Protein AF-0000000066530666 (afdb_homodimer)

Sequence (482 aa):
MSEIRVEPVAYDIDGQPYEGQLVYDASHAGPRPGLLMAPNWMGVSAAALDIARQVAGRGHVVLVADLYGRDVRPQNGDEAGAAMMPLKNDRALLRKRMQAALAALRGQALAAVDTTRQAAFGFCFGGCCALELARDGAELKAFVSFHGTLDTPDPAHARNIKGAVLVLDGASDPLVPREQLPAFAREMTDAGVDWQLTSYGGAVHSFTDPNAKLPGKMHYDARTSRRAFQAMDDLLAEVFAMSEIRVEPVAYDIDGQPYEGQLVYDASHAGPRPGLLMAPNWMGVSAAALDIARQVAGRGHVVLVADLYGRDVRPQNGDEAGAAMMPLKNDRALLRKRMQAALAALRGQALAAVDTTRQAAFGFCFGGCCALELARDGAELKAFVSFHGTLDTPDPAHARNIKGAVLVLDGASDPLVPREQLPAFAREMTDAGVDWQLTSYGGAVHSFTDPNAKLPGKMHYDARTSRRAFQAMDDLLAEVFA

pLDDT: mean 97.49, std 2.27, range [76.62, 99.0]

Nearest PDB structures (foldseek):
  7jiz-assembly1_B  TM=9.358E-01  e=2.234E-26  Solimonas sp. K1W22B-7
  7jka-assembly1_A  TM=9.405E-01  e=6.309E-25  Halieaceae bacterium
  4zi5-assembly1_B  TM=9.339E-01  e=7.140E-25  metagenome
  8vb3-assembly1_B-2  TM=9.219E-01  e=3.152E-24  Solimonas fluminis
  1zi6-assembly1_A  TM=7.994E-01  e=3.944E-13  Pseudomonas putida

Solvent-accessible surface area (backbone atoms only — not comparable to full-atom values): 24079 Å² total; per-residue (Å²): 124,92,38,78,44,79,43,80,44,76,46,70,60,96,86,40,59,27,44,24,40,35,21,30,41,71,64,58,84,66,63,28,36,30,34,40,32,30,35,37,58,46,34,74,37,73,68,46,49,54,53,36,47,55,53,12,71,73,60,25,35,26,31,40,34,40,80,65,30,58,87,54,60,41,87,46,70,69,49,13,49,67,57,39,48,61,36,73,76,30,57,67,60,40,34,50,41,50,50,50,40,50,51,44,60,71,65,48,81,88,58,55,57,32,81,86,30,27,32,30,28,19,30,33,59,7,6,32,49,21,51,43,33,32,32,69,40,44,90,32,49,31,28,31,21,37,43,29,50,62,77,68,99,54,60,73,36,37,58,41,42,67,31,36,36,40,38,40,38,28,64,48,18,73,83,42,62,72,71,35,54,62,52,40,50,51,34,36,47,77,43,67,39,52,34,38,41,34,35,31,42,83,27,20,26,50,25,73,35,88,82,34,77,42,80,81,42,28,24,43,32,72,69,58,31,53,54,51,52,47,51,51,51,52,50,49,56,59,61,56,101,124,90,37,76,44,78,42,80,43,75,46,70,59,95,85,41,59,26,44,24,40,36,21,30,42,72,64,59,84,66,64,27,36,30,33,41,32,30,35,37,58,47,32,75,38,72,69,46,48,51,52,36,48,55,52,12,72,72,60,25,34,26,30,40,34,39,80,66,30,58,89,53,62,40,88,47,69,69,50,13,49,65,56,41,48,62,36,73,75,30,57,69,58,39,33,51,40,48,51,52,40,49,51,45,59,73,65,48,82,90,59,55,55,32,81,85,29,28,32,30,29,20,30,33,58,7,6,32,49,21,52,42,33,32,32,69,38,44,88,31,50,32,28,30,21,37,45,28,48,61,78,66,100,56,60,73,35,38,60,41,42,69,32,36,35,40,37,41,38,29,64,49,18,73,82,42,60,72,71,36,54,62,51,40,50,49,36,36,48,76,42,66,38,50,36,36,42,34,33,31,42,82,28,19,24,49,24,74,36,87,79,35,79,42,80,80,40,29,25,43,31,70,69,59,32,53,53,49,51,48,51,51,50,53,50,50,56,59,62,56,101

Foldseek 3Di:
DFDWDWDWQWDDDPRAIAIWIKIAGPVDDDAFAEEEEEEALQAPDPQSVVVVNVVRVVTYIYIRFGLQGHPQGDPDDVSSCVRLVVCVVPVVSLLSRSVRSVVSRCPDDSHHHDPQQYAYEYFASRLVSQVSVQLVQDPHAEGEYHQYAQDDPDLQSLLSGDHEYEYEHEPLAPVHPPVSVVVNVVSNVVSVHNYYYDYDYPDYGCLQGCPFDDPSHTHHDPVSNVVRVVVVVVSSVVSRD/DWDWDWDWQWDDDPRAIAIWIKIAGPVDDDAFAEEEEEEALQAPDPQSVVVVNVVRVVTYIYIHFGLQGHPQGDDDDVSSCVRLVVCVVPVVSLLSRSVRSVVSRCPDDSHHHDPQQYAYEYFASRLVSQVSVQLVQDPHAEGEYHQYAQDDPDLQSLLSGDHEYEYEHEPLAPVHPPVSVVVNVVSNVVSVHNYYYDYDYPDYGCLQGCPFDDPSHTHHDPVSNVVRVVVVVVSSVVSRD

Secondary structure (DSSP, 8-state):
---EEEEEEEEEETTEEEEEEEEEETT--S-EEEEEEE--TT-S-HHHHHHHHHHHHTT-EEEEP-SS-TT----SHHHHHHHHHHHHH-HHHHHHHHHHHHHHHHH-SSS-EEEEEEEEEEETHHHHHHHHHHHTT---SEEEEES-----S-GGGGGG--SEEEEEEETT-TTS-TTHHHHHHHHHHHTT--EEEEEETT--BTTT-TT-EETTTEE--HHHHHHHHHHHHHHHHHHT-/---EEEEEEEEEETTEEEEEEEEEETT--S-EEEEEEE--TT-S-HHHHHHHHHHHHTT-EEEEP-SS-TT----SHHHHHHHHHHHHH-HHHHHHHHHH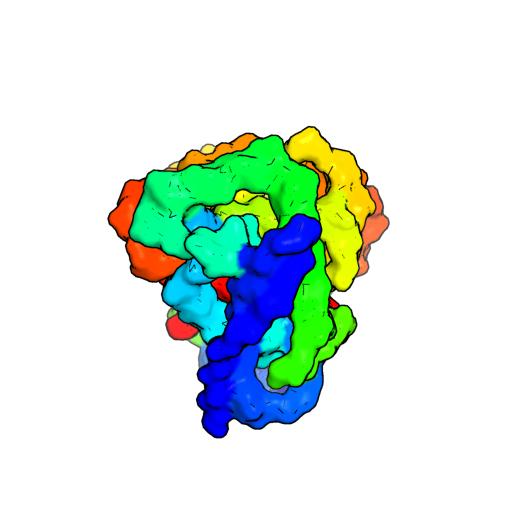HHHHHHH-SSS-EEEEEEEEEEETHHHHHHHHHHHTT---SEEEEES-----S-GGGGGG--SEEEEEEETT-TTS-TTHHHHHHHHHHHTT--EEEEEETT--BTTT-TT-EETTTEE--HHHHHHHHHHHHHHHHHHT-

InterPro domains:
  IPR002925 Dienelactone hydrolase [PF01738] (27-239)
  IPR029058 Alpha/Beta hydrolase fold [G3DSA:3.40.50.1820] (1-241)
  IPR029058 Alpha/Beta hydrolase fold [SSF53474] (6-238)
  IPR050261 FrsA esterase [PTHR22946] (4-238)

Organism: Pseudomonas aeruginosa (strain ATCC 15692 / DSM 22644 / CIP 104116 / JCM 14847 / LMG 12228 / 1C / PRS 101 / PAO1) (NCBI:txid208964)

Radius of gyration: 23.94 Å; Cα contacts (8 Å, |Δi|>4): 1147; chains: 2; bounding box: 44×75×57 Å

Structure (mmCIF, N/CA/C/O backbone):
data_AF-0000000066530666-model_v1
#
loop_
_entity.id
_entity.type
_entity.pdbx_description
1 polymer 'Dienelactone hydrolase domain-containing protein'
#
loop_
_atom_site.group_PDB
_atom_site.id
_atom_site.type_symbol
_atom_site.label_atom_id
_atom_site.label_alt_id
_atom_site.label_comp_id
_atom_site.label_asym_id
_atom_site.label_entity_id
_atom_site.label_seq_id
_atom_site.pdbx_PDB_ins_code
_atom_site.Cartn_x
_atom_site.Cartn_y
_atom_site.Cartn_z
_atom_site.occupancy
_atom_site.B_iso_or_equiv
_atom_site.auth_seq_id
_atom_site.auth_comp_id
_atom_site.auth_asym_id
_atom_site.auth_atom_id
_atom_site.pdbx_PDB_model_num
ATOM 1 N N . MET A 1 1 ? -5.176 1.385 31.688 1 76.62 1 MET A N 1
ATOM 2 C CA . MET A 1 1 ? -6.227 1.837 30.781 1 76.62 1 MET A CA 1
ATOM 3 C C . MET A 1 1 ? -5.801 3.098 30.031 1 76.62 1 MET A C 1
ATOM 5 O O . MET A 1 1 ? -5.102 3.947 30.594 1 76.62 1 MET A O 1
ATOM 9 N N . SER A 1 2 ? -6.035 3.213 28.672 1 88.25 2 SER A N 1
ATOM 10 C CA . SER A 1 2 ? -5.637 4.371 27.875 1 88.25 2 SER A CA 1
ATOM 11 C C . SER A 1 2 ? -6.422 5.613 28.281 1 88.25 2 SER A C 1
ATOM 13 O O . SER A 1 2 ? -7.621 5.539 28.547 1 88.25 2 SER A O 1
ATOM 15 N N . GLU A 1 3 ? -5.688 6.703 28.641 1 95.94 3 GLU A N 1
ATOM 16 C CA . GLU A 1 3 ? -6.273 8 28.953 1 95.94 3 GLU A CA 1
ATOM 17 C C . GLU A 1 3 ? -5.91 9.039 27.891 1 95.94 3 GLU A C 1
ATOM 19 O O . GLU A 1 3 ? -4.957 9.797 28.062 1 95.94 3 GLU A O 1
ATOM 24 N N . ILE A 1 4 ? -6.75 9.078 26.906 1 98.06 4 ILE A N 1
ATOM 25 C CA . ILE A 1 4 ? -6.469 10 25.797 1 98.06 4 ILE A CA 1
ATOM 26 C C . ILE A 1 4 ? -6.914 11.406 26.172 1 98.06 4 ILE A C 1
ATOM 28 O O . ILE A 1 4 ? -8.055 11.617 26.594 1 98.06 4 ILE A O 1
ATOM 32 N N . ARG A 1 5 ? -5.988 12.391 26.062 1 98.12 5 ARG A N 1
ATOM 33 C CA . ARG A 1 5 ? -6.258 13.797 26.344 1 98.12 5 ARG A CA 1
ATOM 34 C C . ARG A 1 5 ? -6.129 14.648 25.094 1 98.12 5 ARG A C 1
ATOM 36 O O . ARG A 1 5 ? -5.367 14.305 24.172 1 98.12 5 ARG A O 1
ATOM 43 N N . VAL A 1 6 ? -6.922 15.625 25.047 1 98.62 6 VAL A N 1
ATOM 44 C CA . VAL A 1 6 ? -6.824 16.672 24.047 1 98.62 6 VAL A CA 1
ATOM 45 C C . VAL A 1 6 ? -6.566 18.016 24.719 1 98.62 6 VAL A C 1
ATOM 47 O O . VAL A 1 6 ? -7.363 18.469 25.547 1 98.62 6 VAL A O 1
ATOM 50 N N . GLU A 1 7 ? -5.453 18.656 24.422 1 98.69 7 GLU A N 1
ATOM 51 C CA . GLU A 1 7 ? -5.078 19.906 25.062 1 98.69 7 GLU A CA 1
ATOM 52 C C . GLU A 1 7 ? -4.598 20.938 24.031 1 98.69 7 GLU A C 1
ATOM 54 O O . GLU A 1 7 ? -3.896 20.578 23.094 1 98.69 7 GLU A O 1
ATOM 59 N N . PRO A 1 8 ? -4.973 22.125 24.266 1 98.62 8 PRO A N 1
ATOM 60 C CA . PRO A 1 8 ? -4.535 23.156 23.312 1 98.62 8 PRO A CA 1
ATOM 61 C C . PRO A 1 8 ? -3.043 23.469 23.422 1 98.62 8 PRO A C 1
ATOM 63 O O . PRO A 1 8 ? -2.482 23.438 24.516 1 98.62 8 PRO A O 1
ATOM 66 N N . VAL A 1 9 ? -2.404 23.672 22.359 1 98.75 9 VAL A N 1
ATOM 67 C CA . VAL A 1 9 ? -1.037 24.172 22.25 1 98.75 9 VAL A CA 1
ATOM 68 C C . VAL A 1 9 ? -1.031 25.5 21.5 1 98.75 9 VAL A C 1
ATOM 70 O O . VAL A 1 9 ? -1.307 25.531 20.297 1 98.75 9 VAL A O 1
ATOM 73 N N . ALA A 1 10 ? -0.726 26.531 22.172 1 98.5 10 ALA A N 1
ATOM 74 C CA . ALA A 1 10 ? -0.686 27.859 21.562 1 98.5 10 ALA A CA 1
ATOM 75 C C . ALA A 1 10 ? 0.693 28.156 20.984 1 98.5 10 ALA A C 1
ATOM 77 O O . ALA A 1 10 ? 1.715 27.797 21.562 1 98.5 10 ALA A O 1
ATOM 78 N N . TYR A 1 11 ? 0.701 28.75 19.875 1 98.38 11 TYR A N 1
ATOM 79 C CA . TYR A 1 11 ? 1.921 29.281 19.266 1 98.38 11 TYR A CA 1
ATOM 80 C C . TYR A 1 11 ? 1.618 30.5 18.406 1 98.38 11 TYR A C 1
ATOM 82 O O . TYR A 1 11 ? 0.459 30.891 18.266 1 98.38 11 TYR A O 1
ATOM 90 N N . ASP A 1 12 ? 2.656 31.188 18 1 97.88 12 ASP A N 1
ATOM 91 C CA . ASP A 1 12 ? 2.533 32.469 17.297 1 97.88 12 ASP A CA 1
ATOM 92 C C . ASP A 1 12 ? 3.264 32.438 15.961 1 97.88 12 ASP A C 1
ATOM 94 O O . ASP A 1 12 ? 4.367 31.891 15.867 1 97.88 12 ASP A O 1
ATOM 98 N N . ILE A 1 13 ? 2.584 32.938 14.961 1 98.06 13 ILE A N 1
ATOM 99 C CA . ILE A 1 13 ? 3.223 33.156 13.672 1 98.06 13 ILE A CA 1
ATOM 100 C C . ILE A 1 13 ? 3.125 34.625 13.289 1 98.06 13 ILE A C 1
ATOM 102 O O . ILE A 1 13 ? 2.049 35.125 12.938 1 98.06 13 ILE A O 1
ATOM 106 N N . ASP A 1 14 ? 4.25 35.375 13.391 1 97.06 14 ASP A N 1
ATOM 107 C CA . ASP A 1 14 ? 4.34 36.781 13.023 1 97.06 14 ASP A CA 1
ATOM 108 C C . ASP A 1 14 ? 3.314 37.625 13.789 1 97.06 14 ASP A C 1
ATOM 110 O O . ASP A 1 14 ? 2.604 38.438 13.195 1 97.06 14 ASP A O 1
ATOM 114 N N . GLY A 1 15 ? 3.145 37.312 14.977 1 97.12 15 GLY A N 1
ATOM 115 C CA . GLY A 1 15 ? 2.281 38.094 15.836 1 97.12 15 GLY A CA 1
ATOM 116 C C . GLY A 1 15 ? 0.841 37.625 15.836 1 97.12 15 GLY A C 1
ATOM 117 O O . GLY A 1 15 ? 0.004 38.156 16.562 1 97.12 15 GLY A O 1
ATOM 118 N N . GLN A 1 16 ? 0.522 36.688 15.047 1 97.31 16 GLN A N 1
ATOM 119 C CA . GLN A 1 16 ? -0.827 36.156 14.984 1 97.31 16 GLN A CA 1
ATOM 120 C C . GLN A 1 16 ? -0.931 34.875 15.805 1 97.31 16 GLN A C 1
ATOM 122 O O . GLN A 1 16 ? -0.109 33.969 15.656 1 97.31 16 GLN A O 1
ATOM 127 N N . PRO A 1 17 ? -1.916 34.781 16.672 1 98.5 17 PRO A N 1
ATOM 128 C CA . PRO A 1 17 ? -2.051 33.625 17.531 1 98.5 17 PRO A CA 1
ATOM 129 C C . PRO A 1 17 ? -2.629 32.406 16.781 1 98.5 17 PRO A C 1
ATOM 131 O O . PRO A 1 17 ? -3.578 32.562 16.016 1 98.5 17 PRO A O 1
ATOM 134 N N . TYR A 1 18 ? -2.041 31.281 16.984 1 98.75 18 TYR A N 1
ATOM 135 C CA . TYR A 1 18 ? -2.512 29.969 16.531 1 98.75 18 TYR A CA 1
ATOM 136 C C . TYR A 1 18 ? -2.672 29 17.703 1 98.75 18 TYR A C 1
ATOM 138 O O . TYR A 1 18 ? -2.084 29.203 18.766 1 98.75 18 TYR A O 1
ATOM 146 N N . GLU A 1 19 ? -3.521 28.062 17.516 1 98.75 19 GLU A N 1
ATOM 147 C CA . GLU A 1 19 ? -3.752 27.078 18.562 1 98.75 19 GLU A CA 1
ATOM 148 C C . GLU A 1 19 ? -4.023 25.688 17.984 1 98.75 19 GLU A C 1
ATOM 150 O O . GLU A 1 19 ? -5.121 25.438 17.484 1 98.75 19 GLU A O 1
ATOM 155 N N . GLY A 1 20 ? -2.986 24.844 17.969 1 98.81 20 GLY A N 1
ATOM 156 C CA . GLY A 1 20 ? -3.205 23.438 17.656 1 98.81 20 GLY A CA 1
ATOM 157 C C . GLY A 1 20 ? -3.773 22.656 18.828 1 98.81 20 GLY A C 1
ATOM 158 O O . GLY A 1 20 ? -3.922 23.203 19.938 1 98.81 20 GLY A O 1
ATOM 159 N N . GLN A 1 21 ? -4.168 21.469 18.609 1 98.88 21 GLN A N 1
ATOM 160 C CA . GLN A 1 21 ? -4.641 20.578 19.656 1 98.88 21 GLN A CA 1
ATOM 161 C C . GLN A 1 21 ? -3.746 19.344 19.766 1 98.88 21 GLN A C 1
ATOM 163 O O . GLN A 1 21 ? -3.596 18.578 18.812 1 98.88 21 GLN A O 1
ATOM 168 N N . LEU A 1 22 ? -3.158 19.172 20.922 1 98.88 22 LEU A N 1
ATOM 169 C CA . LEU A 1 22 ? -2.314 18.016 21.203 1 98.88 22 LEU A CA 1
ATOM 170 C C . LEU A 1 22 ? -3.143 16.859 21.734 1 98.88 22 LEU A C 1
ATOM 172 O O . LEU A 1 22 ? -3.928 17.031 22.672 1 98.88 22 LEU A O 1
ATOM 176 N N . VAL A 1 23 ? -3.039 15.742 21.109 1 98.88 23 VAL A N 1
ATOM 177 C CA . VAL A 1 23 ? -3.74 14.523 21.531 1 98.88 23 VAL A CA 1
ATOM 178 C C . VAL A 1 23 ? -2.73 13.453 21.922 1 98.88 23 VAL A C 1
ATOM 180 O O . VAL A 1 23 ? -1.831 13.117 21.156 1 98.88 23 VAL A O 1
ATOM 183 N N . TYR A 1 24 ? -2.867 12.938 23.141 1 98.44 24 TYR A N 1
ATOM 184 C CA . TYR A 1 24 ? -1.877 11.992 23.656 1 98.44 24 TYR A CA 1
ATOM 185 C C . TYR A 1 24 ? -2.475 11.117 24.75 1 98.44 24 TYR A C 1
ATOM 187 O O . TYR A 1 24 ? -3.535 11.43 25.281 1 98.44 24 TYR A O 1
ATOM 195 N N . ASP A 1 25 ? -1.934 9.969 24.938 1 97.94 25 ASP A N 1
ATOM 196 C CA . ASP A 1 25 ? -2.312 9.062 26.031 1 97.94 25 ASP A CA 1
ATOM 197 C C . ASP A 1 25 ? -1.611 9.445 27.328 1 97.94 25 ASP A C 1
ATOM 199 O O . ASP A 1 25 ? -0.436 9.133 27.516 1 97.94 25 ASP A O 1
ATOM 203 N N . ALA A 1 26 ? -2.27 10.023 28.266 1 96.12 26 ALA A N 1
ATOM 204 C CA . ALA A 1 26 ? -1.714 10.562 29.5 1 96.12 26 ALA A CA 1
ATOM 205 C C . ALA A 1 26 ? -1.287 9.438 30.438 1 96.12 26 ALA A C 1
ATOM 207 O O . ALA A 1 26 ? -0.582 9.68 31.422 1 96.12 26 ALA A O 1
ATOM 208 N N . SER A 1 27 ? -1.718 8.234 30.125 1 95.62 27 SER A N 1
ATOM 209 C CA . SER A 1 27 ? -1.369 7.102 30.984 1 95.62 27 SER A CA 1
ATOM 210 C C . SER A 1 27 ? 0.036 6.594 30.672 1 95.62 27 SER A C 1
ATOM 212 O O . SER A 1 27 ? 0.599 5.812 31.438 1 95.62 27 SER A O 1
ATOM 214 N N . HIS A 1 28 ? 0.599 6.953 29.594 1 90.94 28 HIS A N 1
ATOM 215 C CA . HIS A 1 28 ? 1.937 6.52 29.203 1 90.94 28 HIS A CA 1
ATOM 216 C C . HIS A 1 28 ? 2.992 7.527 29.656 1 90.94 28 HIS A C 1
ATOM 218 O O . HIS A 1 28 ? 2.859 8.727 29.391 1 90.94 28 HIS A O 1
ATOM 224 N N . ALA A 1 29 ? 3.979 6.844 30.312 1 86.5 29 ALA A N 1
ATOM 225 C CA . ALA A 1 29 ? 5.098 7.672 30.75 1 86.5 29 ALA A CA 1
ATOM 226 C C . ALA A 1 29 ? 6.234 7.641 29.734 1 86.5 29 ALA A C 1
ATOM 228 O O . ALA A 1 29 ? 6.438 6.637 29.047 1 86.5 29 ALA A O 1
ATOM 229 N N . GLY A 1 30 ? 6.84 8.805 29.484 1 92.5 30 GLY A N 1
ATOM 230 C CA . GLY A 1 30 ? 8.023 8.852 28.625 1 92.5 30 GLY A CA 1
ATOM 231 C C . GLY A 1 30 ? 7.73 9.359 27.234 1 92.5 30 GLY A C 1
ATOM 232 O O . GLY A 1 30 ? 6.574 9.586 26.875 1 92.5 30 GLY A O 1
ATOM 233 N N . PRO A 1 31 ? 8.797 9.492 26.453 1 97.06 31 PRO A N 1
ATOM 234 C CA . PRO A 1 31 ? 8.648 10.047 25.109 1 97.06 31 PRO A CA 1
ATOM 235 C C . PRO A 1 31 ? 8.016 9.062 24.125 1 97.06 31 PRO A C 1
ATOM 237 O O . PRO A 1 31 ? 8.297 7.863 24.188 1 97.06 31 PRO A O 1
ATOM 240 N N . ARG A 1 32 ? 7.133 9.516 23.266 1 97.81 32 ARG A N 1
ATOM 241 C CA . ARG A 1 32 ? 6.492 8.766 22.188 1 97.81 32 ARG A CA 1
ATOM 242 C C . ARG A 1 32 ? 6.73 9.43 20.844 1 97.81 32 ARG A C 1
ATOM 244 O O . ARG A 1 32 ? 7.078 10.609 20.781 1 97.81 32 ARG A O 1
ATOM 251 N N . PRO A 1 33 ? 6.59 8.656 19.75 1 98.69 33 PRO A N 1
ATOM 252 C CA . PRO A 1 33 ? 6.684 9.289 18.438 1 98.69 33 PRO A CA 1
ATOM 253 C C . PRO A 1 33 ? 5.707 10.453 18.266 1 98.69 33 PRO A C 1
ATOM 255 O O . PRO A 1 33 ? 4.566 10.375 18.734 1 98.69 33 PRO A O 1
ATOM 258 N N . GLY A 1 34 ? 6.168 11.531 17.656 1 98.81 34 GLY A N 1
ATOM 259 C CA . GLY A 1 34 ? 5.355 12.711 17.422 1 98.81 34 GLY A CA 1
ATOM 260 C C . GLY A 1 34 ? 4.875 12.836 15.992 1 98.81 34 GLY A C 1
ATOM 261 O O . GLY A 1 34 ? 5.672 12.781 15.055 1 98.81 34 GLY A O 1
ATOM 262 N N . LEU A 1 35 ? 3.613 12.992 15.859 1 98.94 35 LEU A N 1
ATOM 263 C CA . LEU A 1 35 ? 3.027 13.156 14.531 1 98.94 35 LEU A CA 1
ATOM 264 C C . LEU A 1 35 ? 2.348 14.516 14.398 1 98.94 35 LEU A C 1
ATOM 266 O O . LEU A 1 35 ? 1.593 14.922 15.289 1 98.94 35 LEU A O 1
ATOM 270 N N . LEU A 1 36 ? 2.693 15.211 13.344 1 98.94 36 LEU A N 1
ATOM 271 C CA . LEU A 1 36 ? 1.947 16.406 12.961 1 98.94 36 LEU A CA 1
ATOM 272 C C . LEU A 1 36 ? 0.834 16.062 11.977 1 98.94 36 LEU A C 1
ATOM 274 O O . LEU A 1 36 ? 1.099 15.531 10.898 1 98.94 36 LEU A O 1
ATOM 278 N N . MET A 1 37 ? -0.356 16.344 12.367 1 98.94 37 MET A N 1
ATOM 279 C CA . MET A 1 37 ? -1.51 16.062 11.523 1 98.94 37 MET A CA 1
ATOM 280 C C . MET A 1 37 ? -2.061 17.344 10.914 1 98.94 37 MET A C 1
ATOM 282 O O . MET A 1 37 ? -2.42 18.281 11.641 1 98.94 37 MET A O 1
ATOM 286 N N . ALA A 1 38 ? -2.057 17.406 9.602 1 98.88 38 ALA A N 1
ATOM 287 C CA . ALA A 1 38 ? -2.762 18.469 8.906 1 98.88 38 ALA A CA 1
ATOM 288 C C . ALA A 1 38 ? -4.203 18.078 8.602 1 98.88 38 ALA A C 1
ATOM 290 O O . ALA A 1 38 ? -4.449 17.156 7.816 1 98.88 38 ALA A O 1
ATOM 291 N N . PRO A 1 39 ? -5.148 18.75 9.188 1 98.31 39 PRO A N 1
ATOM 292 C CA . PRO A 1 39 ? -6.551 18.391 8.984 1 98.31 39 PRO A CA 1
ATOM 293 C C . PRO A 1 39 ? -7.055 18.719 7.586 1 98.31 39 PRO A C 1
ATOM 295 O O . PRO A 1 39 ? -6.336 19.359 6.809 1 98.31 39 PRO A O 1
ATOM 298 N N . ASN A 1 40 ? -8.227 18.219 7.242 1 97 40 ASN A N 1
ATOM 299 C CA . ASN A 1 40 ? -8.875 18.656 6.004 1 97 40 ASN A CA 1
ATOM 300 C C . ASN A 1 40 ? -9.234 20.125 6.051 1 97 40 ASN A C 1
ATOM 302 O O . ASN A 1 40 ? -8.875 20.844 6.992 1 97 40 ASN A O 1
ATOM 306 N N . TRP A 1 41 ? -10.016 20.641 5.062 1 96.69 41 TRP A N 1
ATOM 307 C CA . TRP A 1 41 ? -10.242 22.062 4.859 1 96.69 41 TRP A CA 1
ATOM 308 C C . TRP A 1 41 ? -11.094 22.656 5.98 1 96.69 41 TRP A C 1
ATOM 310 O O . TRP A 1 41 ? -11.188 23.875 6.129 1 96.69 41 TRP A O 1
ATOM 320 N N . MET A 1 42 ? -11.617 21.781 6.832 1 96.62 42 MET A N 1
ATOM 321 C CA . MET A 1 42 ? -12.414 22.281 7.949 1 96.62 42 MET A CA 1
ATOM 322 C C . MET A 1 42 ? -11.516 22.75 9.094 1 96.62 42 MET A C 1
ATOM 324 O O . MET A 1 42 ? -11.977 23.422 10.016 1 96.62 42 MET A O 1
ATOM 328 N N . GLY A 1 43 ? -10.242 22.438 9.078 1 97.75 43 GLY A N 1
ATOM 329 C CA . GLY A 1 43 ? -9.328 22.828 10.148 1 97.75 43 GLY A CA 1
ATOM 330 C C . GLY A 1 43 ? -9.477 21.969 11.391 1 97.75 43 GLY A C 1
ATOM 331 O O . GLY A 1 43 ? -9.789 20.781 11.305 1 97.75 43 GLY A O 1
ATOM 332 N N . VAL A 1 44 ? -9.086 22.562 12.523 1 98 44 VAL A N 1
ATOM 333 C CA . VAL A 1 44 ? -9.211 21.859 13.797 1 98 44 VAL A CA 1
ATOM 334 C C . VAL A 1 44 ? -10.68 21.656 14.133 1 98 44 VAL A C 1
ATOM 336 O O . VAL A 1 44 ? -11.352 22.594 14.594 1 98 44 VAL A O 1
ATOM 339 N N . SER A 1 45 ? -11.188 20.5 13.844 1 96.75 45 SER A N 1
ATOM 340 C CA . SER A 1 45 ? -12.586 20.156 14.039 1 96.75 45 SER A CA 1
ATOM 341 C C . SER A 1 45 ? -12.727 18.922 14.945 1 96.75 45 SER A C 1
ATOM 343 O O . SER A 1 45 ? -11.734 18.281 15.266 1 96.75 45 SER A O 1
ATOM 345 N N . ALA A 1 46 ? -13.969 18.656 15.359 1 96.12 46 ALA A N 1
ATOM 346 C CA . ALA A 1 46 ? -14.242 17.453 16.141 1 96.12 46 ALA A CA 1
ATOM 347 C C . ALA A 1 46 ? -13.844 16.188 15.383 1 96.12 46 ALA A C 1
ATOM 349 O O . ALA A 1 46 ? -13.305 15.25 15.969 1 96.12 46 ALA A O 1
ATOM 350 N N . ALA A 1 47 ? -14.125 16.188 14.094 1 95.31 47 ALA A N 1
ATOM 351 C CA . ALA A 1 47 ? -13.789 15.039 13.258 1 95.31 47 ALA A CA 1
ATOM 352 C C . ALA A 1 47 ? -12.281 14.836 13.18 1 95.31 47 ALA A C 1
ATOM 354 O O . ALA A 1 47 ? -11.797 13.703 13.258 1 95.31 47 ALA A O 1
ATOM 355 N N . ALA A 1 48 ? -11.586 15.898 13.008 1 97.44 48 ALA A N 1
ATOM 356 C CA . ALA A 1 48 ? -10.125 15.82 13 1 97.44 48 ALA A CA 1
ATOM 357 C C . ALA A 1 48 ? -9.594 15.266 14.32 1 97.44 48 ALA A C 1
ATOM 359 O O . ALA A 1 48 ? -8.695 14.43 14.336 1 97.44 48 ALA A O 1
ATOM 360 N N . LEU A 1 49 ? -10.172 15.719 15.43 1 98.38 49 LEU A N 1
ATOM 361 C CA . LEU A 1 49 ? -9.727 15.281 16.75 1 98.38 49 LEU A CA 1
ATOM 362 C C . LEU A 1 49 ? -10.047 13.805 16.969 1 98.38 49 LEU A C 1
ATOM 364 O O . LEU A 1 49 ? -9.297 13.094 17.641 1 98.38 49 LEU A O 1
ATOM 368 N N . ASP A 1 50 ? -11.125 13.359 16.406 1 97.62 50 ASP A N 1
ATOM 369 C CA . ASP A 1 50 ? -11.469 11.938 16.5 1 97.62 50 ASP A CA 1
ATOM 370 C C . ASP A 1 50 ? -10.406 11.07 15.828 1 97.62 50 ASP A C 1
ATOM 372 O O . ASP A 1 50 ? -10.008 10.039 16.375 1 97.62 50 ASP A O 1
ATOM 376 N N . ILE A 1 51 ? -9.969 11.477 14.695 1 97.69 51 ILE A N 1
ATOM 377 C CA . ILE A 1 51 ? -8.906 10.742 14.008 1 97.69 51 ILE A CA 1
ATOM 378 C C . ILE A 1 51 ? -7.625 10.797 14.836 1 97.69 51 ILE A C 1
ATOM 380 O O . ILE A 1 51 ? -6.949 9.781 15.023 1 97.69 51 ILE A O 1
ATOM 384 N N . ALA A 1 52 ? -7.316 11.984 15.32 1 98.56 52 ALA A N 1
ATOM 385 C CA . ALA A 1 52 ? -6.113 12.156 16.125 1 98.56 52 ALA A CA 1
ATOM 386 C C . ALA A 1 52 ? -6.145 11.25 17.359 1 98.56 52 ALA A C 1
ATOM 388 O O . ALA A 1 52 ? -5.113 10.695 17.75 1 98.56 52 ALA A O 1
ATOM 389 N N . ARG A 1 53 ? -7.332 11.102 18 1 98.25 53 ARG A N 1
ATOM 390 C CA . ARG A 1 53 ? -7.48 10.227 19.156 1 98.25 53 ARG A CA 1
ATOM 391 C C . ARG A 1 53 ? -7.16 8.773 18.797 1 98.25 53 ARG A C 1
ATOM 393 O O . ARG A 1 53 ? -6.492 8.07 19.562 1 98.25 53 ARG A O 1
ATOM 400 N N . GLN A 1 54 ? -7.609 8.375 17.641 1 97.19 54 GLN A N 1
ATOM 401 C CA . GLN A 1 54 ? -7.332 7.016 17.188 1 97.19 54 GLN A CA 1
ATOM 402 C C . GLN A 1 54 ? -5.836 6.801 16.984 1 97.19 54 GLN A C 1
ATOM 404 O O . GLN A 1 54 ? -5.285 5.781 17.406 1 97.19 54 GLN A O 1
ATOM 409 N N . VAL A 1 55 ? -5.23 7.719 16.344 1 98.19 55 VAL A N 1
ATOM 410 C CA . VAL A 1 55 ? -3.805 7.613 16.047 1 98.19 55 VAL A CA 1
ATOM 411 C C . VAL A 1 55 ? -2.998 7.699 17.344 1 98.19 55 VAL A C 1
ATOM 413 O O . VAL A 1 55 ? -2.045 6.941 17.531 1 98.19 55 VAL A O 1
ATOM 416 N N . ALA A 1 56 ? -3.389 8.586 18.219 1 98.12 56 ALA A N 1
ATOM 417 C CA . ALA A 1 56 ? -2.736 8.695 19.531 1 98.12 56 ALA A CA 1
ATOM 418 C C . ALA A 1 56 ? -2.875 7.395 20.312 1 98.12 56 ALA A C 1
ATOM 420 O O . ALA A 1 56 ? -1.951 6.988 21.031 1 98.12 56 ALA A O 1
ATOM 421 N N . GLY A 1 57 ? -4.012 6.742 20.188 1 97.06 57 GLY A N 1
ATOM 422 C CA . GLY A 1 57 ? -4.266 5.48 20.859 1 97.06 57 GLY A CA 1
ATOM 423 C C . GLY A 1 57 ? -3.34 4.367 20.406 1 97.06 57 GLY A C 1
ATOM 424 O O . GLY A 1 57 ? -3.188 3.357 21.109 1 97.06 57 GLY A O 1
ATOM 425 N N . ARG A 1 58 ? -2.723 4.57 19.344 1 96.5 58 ARG A N 1
ATOM 426 C CA . ARG A 1 58 ? -1.791 3.58 18.812 1 96.5 58 ARG A CA 1
ATOM 427 C C . ARG A 1 58 ? -0.356 3.91 19.203 1 96.5 58 ARG A C 1
ATOM 429 O O . ARG A 1 58 ? 0.593 3.4 18.609 1 96.5 58 ARG A O 1
ATOM 436 N N . GLY A 1 59 ? -0.184 4.879 20.109 1 96.94 59 GLY A N 1
ATOM 437 C CA . GLY A 1 59 ? 1.122 5.07 20.719 1 96.94 59 GLY A CA 1
ATOM 438 C C . GLY A 1 59 ? 1.843 6.305 20.203 1 96.94 59 GLY A C 1
ATOM 439 O O . GLY A 1 59 ? 3.074 6.359 20.219 1 96.94 59 GLY A O 1
ATOM 440 N N . HIS A 1 60 ? 1.055 7.285 19.781 1 98.44 60 HIS A N 1
ATOM 441 C CA . HIS A 1 60 ? 1.674 8.5 19.25 1 98.44 60 HIS A CA 1
ATOM 442 C C . HIS A 1 60 ? 1.188 9.734 20 1 98.44 60 HIS A C 1
ATOM 444 O O . HIS A 1 60 ? 0.134 9.695 20.641 1 98.44 60 HIS A O 1
ATOM 450 N N . VAL A 1 61 ? 2.02 10.734 20.016 1 98.69 61 VAL A N 1
ATOM 451 C CA . VAL A 1 61 ? 1.592 12.094 20.328 1 98.69 61 VAL A CA 1
ATOM 452 C C . VAL A 1 61 ? 1.269 12.852 19.047 1 98.69 61 VAL A C 1
ATOM 454 O O . VAL A 1 61 ? 2.111 12.961 18.156 1 98.69 61 VAL A O 1
ATOM 457 N N . VAL A 1 62 ? 0.065 13.32 18.953 1 98.94 62 VAL A N 1
ATOM 458 C CA . VAL A 1 62 ? -0.382 13.93 17.719 1 98.94 62 VAL A CA 1
ATOM 459 C C . VAL A 1 62 ? -0.728 15.398 17.953 1 98.94 62 VAL A C 1
ATOM 461 O O . VAL A 1 62 ? -1.478 15.719 18.875 1 98.94 62 VAL A O 1
ATOM 464 N N . LEU A 1 63 ? -0.15 16.297 17.203 1 98.94 63 LEU A N 1
ATOM 465 C CA . LEU A 1 63 ? -0.634 17.672 17.156 1 98.94 63 LEU A CA 1
ATOM 466 C C . LEU A 1 63 ? -1.447 17.922 15.898 1 98.94 63 LEU A C 1
ATOM 468 O O . LEU A 1 63 ? -0.931 17.781 14.781 1 98.94 63 LEU A O 1
ATOM 472 N N . VAL A 1 64 ? -2.682 18.219 16.078 1 98.94 64 VAL A N 1
ATOM 473 C CA . VAL A 1 64 ? -3.479 18.719 14.969 1 98.94 64 VAL A CA 1
ATOM 474 C C . VAL A 1 64 ? -3.115 20.172 14.688 1 98.94 64 VAL A C 1
ATOM 476 O O . VAL A 1 64 ? -3.32 21.047 15.531 1 98.94 64 VAL A O 1
ATOM 479 N N . ALA A 1 65 ? -2.654 20.453 13.539 1 98.94 65 ALA A N 1
ATOM 480 C CA . ALA A 1 65 ? -2.135 21.766 13.195 1 98.94 65 ALA A CA 1
ATOM 481 C C . ALA A 1 65 ? -3.268 22.781 13.016 1 98.94 65 ALA A C 1
ATOM 483 O O . ALA A 1 65 ? -4.305 22.453 12.43 1 98.94 65 ALA A O 1
ATOM 484 N N . ASP A 1 66 ? -3.086 23.938 13.508 1 98.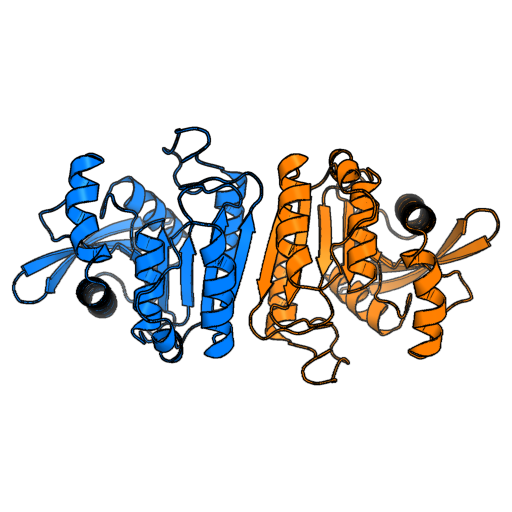81 66 ASP A N 1
ATOM 485 C CA . ASP A 1 66 ? -3.938 25.062 13.172 1 98.81 66 ASP A CA 1
ATOM 486 C C . ASP A 1 66 ? -3.402 25.812 11.953 1 98.81 66 ASP A C 1
ATOM 488 O O . ASP A 1 66 ? -2.402 26.531 12.047 1 98.81 66 ASP A O 1
ATOM 492 N N . LEU A 1 67 ? -4.098 25.641 10.852 1 98.44 67 LEU A N 1
ATOM 493 C CA . LEU A 1 67 ? -3.604 26.234 9.609 1 98.44 67 LEU A CA 1
ATOM 494 C C . LEU A 1 67 ? -4.234 27.594 9.359 1 98.44 67 LEU A C 1
ATOM 496 O O . LEU A 1 67 ? -3.795 28.328 8.477 1 98.44 67 LEU A O 1
ATOM 500 N N . TYR A 1 68 ? -5.195 27.969 10.148 1 98.44 68 TYR A N 1
ATOM 501 C CA . TYR A 1 68 ? -6.016 29.109 9.773 1 98.44 68 TYR A CA 1
ATOM 502 C C . TYR A 1 68 ? -5.891 30.234 10.789 1 98.44 68 TYR A C 1
ATOM 504 O O . TYR A 1 68 ? -6.207 31.391 10.492 1 98.44 68 TYR A O 1
ATOM 512 N N . GLY A 1 69 ? -5.5 29.922 12.023 1 98.25 69 GLY A N 1
ATOM 513 C CA . GLY A 1 69 ? -5.512 30.859 13.141 1 98.25 69 GLY A CA 1
ATOM 514 C C . GLY A 1 69 ? -6.465 30.453 14.25 1 98.25 69 GLY A C 1
ATOM 515 O O . GLY A 1 69 ? -7.508 29.844 13.992 1 98.25 69 GLY A O 1
ATOM 516 N N . ARG A 1 70 ? -6.125 30.891 15.422 1 97.69 70 ARG A N 1
ATOM 517 C CA . ARG A 1 70 ? -6.785 30.438 16.641 1 97.69 70 ARG A CA 1
ATOM 518 C C . ARG A 1 70 ? -8.297 30.656 16.562 1 97.69 70 ARG A C 1
ATOM 520 O O . ARG A 1 70 ? -9.07 29.828 17.047 1 97.69 70 ARG A O 1
ATOM 527 N N . ASP A 1 71 ? -8.719 31.734 15.898 1 96.31 71 ASP A N 1
ATOM 528 C CA . ASP A 1 71 ? -10.117 32.125 15.961 1 96.31 71 ASP A CA 1
ATOM 529 C C . ASP A 1 71 ? -10.859 31.75 14.68 1 96.31 71 ASP A C 1
ATOM 531 O O . ASP A 1 71 ? -11.992 32.188 14.461 1 96.31 71 ASP A O 1
ATOM 535 N N . VAL A 1 72 ? -10.234 31 13.805 1 97.75 72 VAL A N 1
ATOM 536 C CA . VAL A 1 72 ? -10.852 30.562 12.555 1 97.75 72 VAL A CA 1
ATOM 537 C C . VAL A 1 72 ? -11.125 29.062 12.617 1 97.75 72 VAL A C 1
ATOM 539 O O . VAL A 1 72 ? -10.211 28.25 12.461 1 97.75 72 VAL A O 1
ATOM 542 N N . ARG A 1 73 ? -12.398 28.719 12.859 1 98 73 ARG A N 1
ATOM 543 C CA . ARG A 1 73 ? -12.898 27.344 12.898 1 98 73 ARG A CA 1
ATOM 544 C C . ARG A 1 73 ? -14.109 27.172 11.984 1 98 73 ARG A C 1
ATOM 546 O O . ARG A 1 73 ? -15.25 27.219 12.445 1 98 73 ARG A O 1
ATOM 553 N N . PRO A 1 74 ? -13.82 26.891 10.727 1 98 74 PRO A N 1
ATOM 554 C CA . PRO A 1 74 ? -14.914 26.828 9.758 1 98 74 PRO A CA 1
ATOM 555 C C . PRO A 1 74 ? -16.031 25.875 10.195 1 98 74 PRO A C 1
ATOM 557 O O . PRO A 1 74 ? -15.758 24.797 10.734 1 98 74 PRO A O 1
ATOM 560 N N . GLN A 1 75 ? -17.297 26.328 9.914 1 95.94 75 GLN A N 1
ATOM 561 C CA . GLN A 1 75 ? -18.453 25.547 10.289 1 95.94 75 GLN A CA 1
ATOM 562 C C . GLN A 1 75 ? -19.188 25.016 9.062 1 95.94 75 GLN A C 1
ATOM 564 O O . GLN A 1 75 ? -20.156 24.25 9.18 1 95.94 75 GLN A O 1
ATOM 569 N N . ASN A 1 76 ? -18.812 25.516 7.93 1 95.06 76 ASN A N 1
ATOM 570 C CA . ASN A 1 76 ? -19.406 25.094 6.672 1 95.06 76 ASN A CA 1
ATOM 571 C C . ASN A 1 76 ? -18.422 25.219 5.512 1 95.06 76 ASN A C 1
ATOM 573 O O . ASN A 1 76 ? -17.312 25.688 5.691 1 95.06 76 ASN A O 1
ATOM 577 N N . GLY A 1 77 ? -18.875 24.812 4.359 1 94.38 77 GLY A N 1
ATOM 578 C CA . GLY A 1 77 ? -18.016 24.766 3.188 1 94.38 77 GLY A CA 1
ATOM 579 C C . GLY A 1 77 ? -17.547 26.141 2.75 1 94.38 77 GLY A C 1
ATOM 580 O O . GLY A 1 77 ? -16.391 26.312 2.342 1 94.38 77 GLY A O 1
ATOM 581 N N . ASP A 1 78 ? -18.375 27.109 2.803 1 97.12 78 ASP A N 1
ATOM 582 C CA . ASP A 1 78 ? -18.016 28.469 2.4 1 97.12 78 ASP A CA 1
ATOM 583 C C . ASP A 1 78 ? -16.891 29.016 3.281 1 97.12 78 ASP A C 1
ATOM 585 O O . ASP A 1 78 ? -15.914 29.578 2.777 1 97.12 78 ASP A O 1
ATOM 589 N N . GLU A 1 79 ? -17.062 28.844 4.598 1 97.81 79 GLU A N 1
ATOM 590 C CA . GLU A 1 79 ? -16.031 29.297 5.543 1 97.81 79 GLU A CA 1
ATOM 591 C C . GLU A 1 79 ? -14.727 28.531 5.332 1 97.81 79 GLU A C 1
ATOM 593 O O . GLU A 1 79 ? -13.648 29.141 5.379 1 97.81 79 GLU A O 1
ATOM 598 N N . ALA A 1 80 ? -14.82 27.25 5.121 1 97.69 80 ALA A N 1
ATOM 599 C CA . ALA A 1 80 ? -13.641 26.422 4.887 1 97.69 80 ALA A CA 1
ATOM 600 C C . ALA A 1 80 ? -12.898 26.859 3.627 1 97.69 80 ALA A C 1
ATOM 602 O O . ALA A 1 80 ? -11.672 26.984 3.629 1 97.69 80 ALA A O 1
ATOM 603 N N . GLY A 1 81 ? -13.68 27.047 2.551 1 97.38 81 GLY A N 1
ATOM 604 C CA . GLY A 1 81 ? -13.086 27.531 1.316 1 97.38 81 GLY A CA 1
ATOM 605 C C . GLY A 1 81 ? -12.359 28.859 1.481 1 97.38 81 GLY A C 1
ATOM 606 O O . GLY A 1 81 ? -11.258 29.047 0.962 1 97.38 81 GLY A O 1
ATOM 607 N N . ALA A 1 82 ? -12.969 29.781 2.193 1 97.94 82 ALA A N 1
ATOM 608 C CA . ALA A 1 82 ? -12.391 31.109 2.436 1 97.94 82 ALA A CA 1
ATOM 609 C C . ALA A 1 82 ? -11.094 31 3.238 1 97.94 82 ALA A C 1
ATOM 611 O O . ALA A 1 82 ? -10.164 31.781 3.033 1 97.94 82 ALA A O 1
ATOM 612 N N . ALA A 1 83 ? -11.062 30.062 4.137 1 98.12 83 ALA A N 1
ATOM 613 C CA . ALA A 1 83 ? -9.891 29.875 4.984 1 98.12 83 ALA A CA 1
ATOM 614 C C . ALA A 1 83 ? -8.766 29.172 4.227 1 98.12 83 ALA A C 1
ATOM 616 O O . ALA A 1 83 ? -7.59 29.516 4.387 1 98.12 83 ALA A O 1
ATOM 617 N N . MET A 1 84 ? -9.102 28.219 3.381 1 97.94 84 MET A N 1
ATOM 618 C CA . MET A 1 84 ? -8.156 27.328 2.729 1 97.94 84 MET A CA 1
ATOM 619 C C . MET A 1 84 ? -7.512 28 1.521 1 97.94 84 MET A C 1
ATOM 621 O O . MET A 1 84 ? -6.316 27.828 1.274 1 97.94 84 MET A O 1
ATOM 625 N N . MET A 1 85 ? -8.305 28.812 0.752 1 97.19 85 MET A N 1
ATOM 626 C CA . MET A 1 85 ? -7.898 29.281 -0.572 1 97.19 85 MET A CA 1
ATOM 627 C C . MET A 1 85 ? -6.645 30.141 -0.485 1 97.19 85 MET A C 1
ATOM 629 O O . MET A 1 85 ? -5.742 30.016 -1.313 1 97.19 85 MET A O 1
ATOM 633 N N . PRO A 1 86 ? -6.547 31.031 0.524 1 96.94 86 PRO A N 1
ATOM 634 C CA . PRO A 1 86 ? -5.312 31.812 0.637 1 96.94 86 PRO A CA 1
ATOM 635 C C . PRO A 1 86 ? -4.074 30.922 0.781 1 96.94 86 PRO A C 1
ATOM 637 O O . PRO A 1 86 ? -3.01 31.266 0.254 1 96.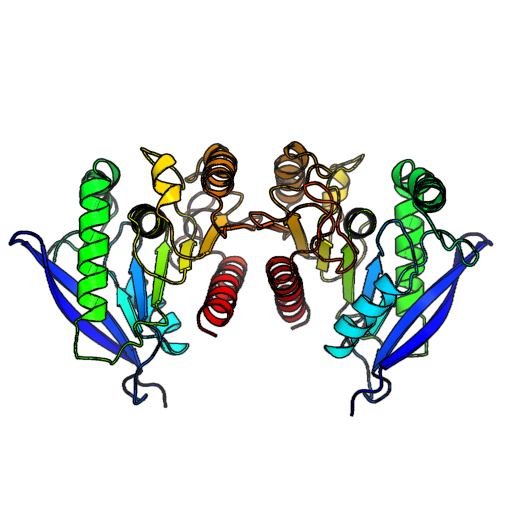94 86 PRO A O 1
ATOM 640 N N . LEU A 1 87 ? -4.141 29.844 1.473 1 97.19 87 LEU A N 1
ATOM 641 C CA . LEU A 1 87 ? -3.016 28.938 1.671 1 97.19 87 LEU A CA 1
ATOM 642 C C . LEU A 1 87 ? -2.74 28.125 0.407 1 97.19 87 LEU A C 1
ATOM 644 O O . LEU A 1 87 ? -1.581 27.906 0.047 1 97.19 87 LEU A O 1
ATOM 648 N N . LYS A 1 88 ? -3.77 27.688 -0.259 1 95.12 88 LYS A N 1
ATOM 649 C CA . LYS A 1 88 ? -3.602 26.969 -1.517 1 95.12 88 LYS A CA 1
ATOM 650 C C . LYS A 1 88 ? -2.908 27.828 -2.561 1 95.12 88 LYS A C 1
ATOM 652 O O . LYS A 1 88 ? -2.102 27.344 -3.352 1 95.12 88 LYS A O 1
ATOM 657 N N . ASN A 1 89 ? -3.189 29.141 -2.52 1 95.19 89 ASN A N 1
ATOM 658 C CA . ASN A 1 89 ? -2.658 30.078 -3.5 1 95.19 89 ASN A CA 1
ATOM 659 C C . ASN A 1 89 ? -1.262 30.562 -3.115 1 95.19 89 ASN A C 1
ATOM 661 O O . ASN A 1 89 ? -0.526 31.078 -3.957 1 95.19 89 ASN A O 1
ATOM 665 N N . ASP A 1 90 ? -0.961 30.469 -1.889 1 97.5 90 ASP A N 1
ATOM 666 C CA . ASP A 1 90 ? 0.338 30.859 -1.355 1 97.5 90 ASP A CA 1
ATOM 667 C C . ASP A 1 90 ? 0.997 29.719 -0.599 1 97.5 90 ASP A C 1
ATOM 669 O O . ASP A 1 90 ? 0.895 29.625 0.626 1 97.5 90 ASP A O 1
ATOM 673 N N . ARG A 1 91 ? 1.784 28.891 -1.369 1 97.5 91 ARG A N 1
ATOM 674 C CA . ARG A 1 91 ? 2.371 27.688 -0.782 1 97.5 91 ARG A CA 1
ATOM 675 C C . ARG A 1 91 ? 3.465 28.047 0.219 1 97.5 91 ARG A C 1
ATOM 677 O O . ARG A 1 91 ? 3.713 27.297 1.169 1 97.5 91 ARG A O 1
ATOM 684 N N . ALA A 1 92 ? 4.078 29.203 -0.018 1 97.62 92 ALA A N 1
ATOM 685 C CA . ALA A 1 92 ? 5.066 29.656 0.962 1 97.62 92 ALA A CA 1
ATOM 686 C C . ALA A 1 92 ? 4.422 29.891 2.324 1 97.62 92 ALA A C 1
ATOM 688 O O . ALA A 1 92 ? 4.977 29.5 3.355 1 97.62 92 ALA A O 1
ATOM 689 N N . LEU A 1 93 ? 3.285 30.547 2.307 1 98.12 93 LEU A N 1
ATOM 690 C CA . LEU A 1 93 ? 2.539 30.766 3.543 1 98.12 93 LEU A CA 1
ATOM 691 C C . LEU A 1 93 ? 2.109 29.438 4.16 1 98.12 93 LEU A C 1
ATOM 693 O O . LEU A 1 93 ? 2.207 29.266 5.375 1 98.12 93 LEU A O 1
ATOM 697 N N . LEU A 1 94 ? 1.637 28.531 3.334 1 98.38 94 LEU A N 1
ATOM 698 C CA . LEU A 1 94 ? 1.246 27.203 3.787 1 98.38 94 LEU A CA 1
ATOM 699 C C . LEU A 1 94 ? 2.408 26.5 4.484 1 98.38 94 LEU A C 1
ATOM 701 O O . LEU A 1 94 ? 2.25 25.984 5.594 1 98.38 94 LEU A O 1
ATOM 705 N N . ARG A 1 95 ? 3.588 26.5 3.877 1 98.5 95 ARG A N 1
ATOM 706 C CA . ARG A 1 95 ? 4.777 25.875 4.445 1 98.5 95 ARG A CA 1
ATOM 707 C C . ARG A 1 95 ? 5.156 26.531 5.773 1 98.5 95 ARG A C 1
ATOM 709 O O . ARG A 1 95 ? 5.535 25.828 6.723 1 98.5 95 ARG A O 1
ATOM 716 N N . LYS A 1 96 ? 5.016 27.812 5.816 1 98.62 96 LYS A N 1
ATOM 717 C CA . LYS A 1 96 ? 5.293 28.547 7.051 1 98.62 96 LYS A CA 1
ATOM 718 C C . LYS A 1 96 ? 4.379 28.078 8.18 1 98.62 96 LYS A C 1
ATOM 720 O O . LYS A 1 96 ? 4.832 27.875 9.312 1 98.62 96 LYS A O 1
ATOM 725 N N . ARG A 1 97 ? 3.15 27.922 7.875 1 98.75 97 ARG A N 1
ATOM 726 C CA . ARG A 1 97 ? 2.188 27.469 8.875 1 98.75 97 ARG A CA 1
ATOM 727 C C . ARG A 1 97 ? 2.514 26.062 9.352 1 98.75 97 ARG A C 1
ATOM 729 O O . ARG A 1 97 ? 2.455 25.781 10.555 1 98.75 97 ARG A O 1
ATOM 736 N N . MET A 1 98 ? 2.859 25.172 8.445 1 98.88 98 MET A N 1
ATOM 737 C CA . MET A 1 98 ? 3.195 23.797 8.82 1 98.88 98 MET A CA 1
ATOM 738 C C . MET A 1 98 ? 4.465 23.75 9.664 1 98.88 98 MET A C 1
ATOM 740 O O . MET A 1 98 ? 4.539 23.016 10.641 1 98.88 98 MET A O 1
ATOM 744 N N . GLN A 1 99 ? 5.457 24.578 9.297 1 98.81 99 GLN A N 1
ATOM 745 C CA . GLN A 1 99 ? 6.699 24.625 10.055 1 98.81 99 GLN A CA 1
ATOM 746 C C . GLN A 1 99 ? 6.457 25.125 11.477 1 98.81 99 GLN A C 1
ATOM 748 O O . GLN A 1 99 ? 7.047 24.609 12.43 1 98.81 99 GLN A O 1
ATOM 753 N N . ALA A 1 100 ? 5.609 26.141 11.602 1 98.88 100 ALA A N 1
ATOM 754 C CA . ALA A 1 100 ? 5.297 26.656 12.922 1 98.88 100 ALA A CA 1
ATOM 755 C C . ALA A 1 100 ? 4.598 25.609 13.789 1 98.88 100 ALA A C 1
ATOM 757 O O . ALA A 1 100 ? 4.883 25.5 14.977 1 98.88 100 ALA A O 1
ATOM 758 N N . ALA A 1 101 ? 3.693 24.875 13.203 1 98.88 101 ALA A N 1
ATOM 759 C CA . ALA A 1 101 ? 3.012 23.812 13.922 1 98.88 101 ALA A CA 1
ATOM 760 C C . ALA A 1 101 ? 3.994 22.719 14.344 1 98.88 101 ALA A C 1
ATOM 762 O O . ALA A 1 101 ? 3.898 22.188 15.453 1 98.88 101 ALA A O 1
ATOM 763 N N . LEU A 1 102 ? 4.918 22.375 13.43 1 98.88 102 LEU A N 1
ATOM 764 C CA . LEU A 1 102 ? 5.938 21.375 13.758 1 98.88 102 LEU A CA 1
ATOM 765 C C . LEU A 1 102 ? 6.793 21.844 14.93 1 98.88 102 LEU A C 1
ATOM 767 O O . LEU A 1 102 ? 7.07 21.078 15.852 1 98.88 102 LEU A O 1
ATOM 771 N N . ALA A 1 103 ? 7.188 23.109 14.891 1 98.69 103 ALA A N 1
ATOM 772 C CA . ALA A 1 103 ? 7.945 23.688 16 1 98.69 103 ALA A CA 1
ATOM 773 C C . ALA A 1 103 ? 7.145 23.625 17.297 1 98.69 103 ALA A C 1
ATOM 775 O O . ALA A 1 103 ? 7.703 23.344 18.375 1 98.69 103 ALA A O 1
ATOM 776 N N . ALA A 1 104 ? 5.863 23.891 17.219 1 98.75 104 ALA A N 1
ATOM 777 C CA . ALA A 1 104 ? 4.992 23.828 18.391 1 98.75 104 ALA A CA 1
ATOM 778 C C . ALA A 1 104 ? 4.934 22.406 18.953 1 98.75 104 ALA A C 1
ATOM 780 O O . ALA A 1 104 ? 4.973 22.203 20.156 1 98.75 104 ALA A O 1
ATOM 781 N N . LEU A 1 105 ? 4.824 21.391 18.062 1 98.75 105 LEU A N 1
ATOM 782 C CA . LEU A 1 105 ? 4.828 20 18.484 1 98.75 105 LEU A CA 1
ATOM 783 C C . LEU A 1 105 ? 6.109 19.672 19.25 1 98.75 105 LEU A C 1
ATOM 785 O O . LEU A 1 105 ? 6.059 19.047 20.312 1 98.75 105 LEU A O 1
ATOM 789 N N . ARG A 1 106 ? 7.195 20.109 18.75 1 98.06 106 ARG A N 1
ATOM 790 C CA . ARG A 1 106 ? 8.5 19.812 19.328 1 98.06 106 ARG A CA 1
ATOM 791 C C . ARG A 1 106 ? 8.703 20.562 20.641 1 98.06 106 ARG A C 1
ATOM 793 O O . ARG A 1 106 ? 9.391 20.078 21.547 1 98.06 106 ARG A O 1
ATOM 800 N N . GLY A 1 107 ? 8.086 21.688 20.734 1 97.38 107 GLY A N 1
ATOM 801 C CA . GLY A 1 107 ? 8.398 22.594 21.828 1 97.38 107 GLY A CA 1
ATOM 802 C C . GLY A 1 107 ? 7.434 22.484 23 1 97.38 107 GLY A C 1
ATOM 803 O O . GLY A 1 107 ? 7.703 23 24.078 1 97.38 107 GLY A O 1
ATOM 804 N N . GLN A 1 108 ? 6.297 21.844 22.797 1 97.06 108 GLN A N 1
ATOM 805 C CA . GLN A 1 108 ? 5.301 21.766 23.859 1 97.06 108 GLN A CA 1
ATOM 806 C C . GLN A 1 108 ? 5.77 20.859 25 1 97.06 108 GLN A C 1
ATOM 808 O O . GLN A 1 108 ? 6.637 20 24.797 1 97.06 108 GLN A O 1
ATOM 813 N N . ALA A 1 109 ? 5.16 21.016 26.172 1 96 109 ALA A N 1
ATOM 814 C CA . ALA A 1 109 ? 5.648 20.344 27.359 1 96 109 ALA A CA 1
ATOM 815 C C . ALA A 1 109 ? 4.586 19.406 27.938 1 96 109 ALA A C 1
ATOM 817 O O . ALA A 1 109 ? 4.801 18.766 28.969 1 96 109 ALA A O 1
ATOM 818 N N . LEU A 1 110 ? 3.498 19.312 27.312 1 96.69 110 LEU A N 1
ATOM 819 C CA . LEU A 1 110 ? 2.369 18.531 27.812 1 96.69 110 LEU A CA 1
ATOM 820 C C . LEU A 1 110 ? 2.641 17.031 27.703 1 96.69 110 LEU A C 1
ATOM 822 O O . LEU A 1 110 ? 2.229 16.266 28.578 1 96.69 110 LEU A O 1
ATOM 826 N N . ALA A 1 111 ? 3.24 16.609 26.641 1 97.06 111 ALA A N 1
ATOM 827 C CA . ALA A 1 111 ? 3.6 15.219 26.391 1 97.06 111 ALA A CA 1
ATOM 828 C C . ALA A 1 111 ? 4.98 15.117 25.75 1 97.06 111 ALA A C 1
ATOM 830 O O . ALA A 1 111 ? 5.273 15.82 24.781 1 97.06 111 ALA A O 1
ATOM 831 N N . ALA A 1 112 ? 5.801 14.305 26.266 1 96.81 112 ALA A N 1
ATOM 832 C CA . ALA A 1 112 ? 7.148 14.141 25.719 1 96.81 112 ALA A CA 1
ATOM 833 C C . ALA A 1 112 ? 7.113 13.523 24.328 1 96.81 112 ALA A C 1
ATOM 835 O O . ALA A 1 112 ? 6.422 12.523 24.109 1 96.81 112 ALA A O 1
ATOM 836 N N . VAL A 1 113 ? 7.801 14.094 23.438 1 97.69 113 VAL A N 1
ATOM 837 C CA . VAL A 1 113 ? 7.879 13.617 22.047 1 97.69 113 VAL A CA 1
ATOM 838 C C . VAL A 1 113 ? 9.305 13.18 21.734 1 97.69 113 VAL A C 1
ATOM 840 O O . VAL A 1 113 ? 10.266 13.875 22.078 1 97.69 113 VAL A O 1
ATOM 843 N N . ASP A 1 114 ? 9.469 12 21.203 1 97.69 114 ASP A N 1
ATOM 844 C CA . ASP A 1 114 ? 10.75 11.539 20.672 1 97.69 114 ASP A CA 1
ATOM 845 C C . ASP A 1 114 ? 11.062 12.203 19.344 1 97.69 114 ASP A C 1
ATOM 847 O O . ASP A 1 114 ? 10.523 11.805 18.297 1 97.69 114 ASP A O 1
ATOM 851 N N . THR A 1 115 ? 11.945 13.102 19.281 1 95.38 115 THR A N 1
ATOM 852 C CA . THR A 1 115 ? 12.203 13.938 18.109 1 95.38 115 THR A CA 1
ATOM 853 C C . THR A 1 115 ? 12.906 13.133 17.016 1 95.38 115 THR A C 1
ATOM 855 O O . THR A 1 115 ? 13.008 13.594 15.875 1 95.38 115 THR A O 1
ATOM 858 N N . THR A 1 116 ? 13.32 11.938 17.344 1 97.31 116 THR A N 1
ATOM 859 C CA . THR A 1 116 ? 13.938 11.102 16.328 1 97.31 116 THR A CA 1
ATOM 860 C C . THR A 1 116 ? 12.883 10.25 15.617 1 97.31 116 THR A C 1
ATOM 862 O O . THR A 1 116 ? 13.18 9.602 14.609 1 97.31 116 THR A O 1
ATOM 865 N N . ARG A 1 117 ? 11.719 10.219 16.141 1 98.56 117 ARG A N 1
ATOM 866 C CA . ARG A 1 117 ? 10.594 9.469 15.578 1 98.56 117 ARG A CA 1
ATOM 867 C C . ARG A 1 117 ? 9.414 10.391 15.312 1 98.56 117 ARG A C 1
ATOM 869 O O . ARG A 1 117 ? 8.406 10.344 16.031 1 98.56 117 ARG A O 1
ATOM 876 N N . GLN A 1 118 ? 9.492 11.172 14.242 1 98.88 118 GLN A N 1
ATOM 877 C CA . GLN A 1 118 ? 8.461 12.141 13.891 1 98.88 118 GLN A CA 1
ATOM 878 C C . GLN A 1 118 ? 8.047 12 12.43 1 98.88 118 GLN A C 1
ATOM 880 O O . GLN A 1 118 ? 8.859 11.641 11.586 1 98.88 118 GLN A O 1
ATOM 885 N N . ALA A 1 119 ? 6.844 12.266 12.148 1 98.94 119 ALA A N 1
ATOM 886 C CA . ALA A 1 119 ? 6.27 12.25 10.812 1 98.94 119 ALA A CA 1
ATOM 887 C C . ALA A 1 119 ? 5.102 13.227 10.703 1 98.94 119 ALA A C 1
ATOM 889 O O . ALA A 1 119 ? 4.672 13.805 11.703 1 98.94 119 ALA A O 1
ATOM 890 N N . ALA A 1 120 ? 4.68 13.469 9.508 1 98.94 120 ALA A N 1
ATOM 891 C CA . ALA A 1 120 ? 3.49 14.273 9.242 1 98.94 120 ALA A CA 1
ATOM 892 C C . ALA A 1 120 ? 2.508 13.531 8.344 1 98.94 120 ALA A C 1
ATOM 894 O O . ALA A 1 120 ? 2.916 12.742 7.492 1 98.94 120 ALA A O 1
ATOM 895 N N . PHE A 1 121 ? 1.296 13.742 8.594 1 98.94 121 PHE A N 1
ATOM 896 C CA . PHE A 1 121 ? 0.258 13.188 7.734 1 98.94 121 PHE A CA 1
ATOM 897 C C . PHE A 1 121 ? -0.935 14.125 7.645 1 98.94 121 PHE A C 1
ATOM 899 O O . PHE A 1 121 ? -1.068 15.047 8.453 1 98.94 121 PHE A O 1
ATOM 906 N N . GLY A 1 122 ? -1.735 13.969 6.617 1 98.81 122 GLY A N 1
ATOM 907 C CA . GLY A 1 122 ? -2.9 14.828 6.461 1 98.81 122 GLY A CA 1
ATOM 908 C C . GLY A 1 122 ? -3.912 14.281 5.469 1 98.81 122 GLY A C 1
ATOM 909 O O . GLY A 1 122 ? -3.691 13.227 4.867 1 98.81 122 GLY A O 1
ATOM 910 N N . PHE A 1 123 ? -5.043 14.984 5.398 1 98.62 123 PHE A N 1
ATOM 911 C CA . PHE A 1 123 ? -6.188 14.539 4.609 1 98.62 123 PHE A CA 1
ATOM 912 C C . PHE A 1 123 ? -6.656 15.641 3.668 1 98.62 123 PHE A C 1
ATOM 914 O O . PHE A 1 123 ? -6.805 16.797 4.082 1 98.62 123 PHE A O 1
ATOM 921 N N . CYS A 1 124 ? -6.965 15.211 2.398 1 98.12 124 CYS A N 1
ATOM 922 C CA . CYS A 1 124 ? -7.473 16.188 1.453 1 98.12 124 CYS A CA 1
ATOM 923 C C . CYS A 1 124 ? -6.531 17.391 1.35 1 98.12 124 CYS A C 1
ATOM 925 O O . CYS A 1 124 ? -5.359 17.234 1.007 1 98.12 124 CYS A O 1
ATOM 927 N N . PHE A 1 125 ? -7 18.609 1.757 1 97.94 125 PHE A N 1
ATOM 928 C CA . PHE A 1 125 ? -6.129 19.781 1.836 1 97.94 125 PHE A CA 1
ATOM 929 C C . PHE A 1 125 ? -4.938 19.5 2.744 1 97.94 125 PHE A C 1
ATOM 931 O O . PHE A 1 125 ? -3.807 19.875 2.43 1 97.94 125 PHE A O 1
ATOM 938 N N . GLY A 1 126 ? -5.152 18.844 3.818 1 98.56 126 GLY A N 1
ATOM 939 C CA . GLY A 1 126 ? -4.098 18.484 4.754 1 98.56 126 GLY A CA 1
ATOM 940 C C . GLY A 1 126 ? -3.059 17.562 4.148 1 98.56 126 GLY A C 1
ATOM 941 O O . GLY A 1 126 ? -1.895 17.578 4.555 1 98.56 126 GLY A O 1
ATOM 942 N N . GLY A 1 127 ? -3.52 16.688 3.242 1 98.75 127 GLY A N 1
ATOM 943 C CA . GLY A 1 127 ? -2.549 15.883 2.516 1 98.75 127 GLY A CA 1
ATOM 944 C C . GLY A 1 127 ? -1.59 16.719 1.685 1 98.75 127 GLY A C 1
ATOM 945 O O . GLY A 1 127 ? -0.387 16.453 1.662 1 98.75 127 GLY A O 1
ATOM 946 N N . CYS A 1 128 ? -2.121 17.688 0.995 1 98.31 128 CYS A N 1
ATOM 947 C CA . CYS A 1 128 ? -1.295 18.656 0.281 1 98.31 128 CYS A CA 1
ATOM 948 C C . CYS A 1 128 ? -0.328 19.359 1.23 1 98.31 128 CYS A C 1
ATOM 950 O O . CYS A 1 128 ? 0.849 19.531 0.907 1 98.31 128 CYS A O 1
ATOM 952 N N . CYS A 1 129 ? -0.786 19.703 2.41 1 98.75 129 CYS A N 1
ATOM 953 C CA . CYS A 1 129 ? 0.031 20.391 3.402 1 98.75 129 CYS A CA 1
ATOM 954 C C . CYS A 1 129 ? 1.193 19.516 3.855 1 98.75 129 CYS A C 1
ATOM 956 O O . CYS A 1 129 ? 2.32 20 3.992 1 98.75 129 CYS A O 1
ATOM 958 N N . ALA A 1 130 ? 0.925 18.234 4.082 1 98.88 130 ALA A N 1
ATOM 959 C CA . ALA A 1 130 ? 1.98 17.297 4.48 1 98.88 130 ALA A CA 1
ATOM 960 C C . ALA A 1 130 ? 3.062 17.219 3.406 1 98.88 130 ALA A C 1
ATOM 962 O O . ALA A 1 130 ? 4.254 17.203 3.719 1 98.88 130 ALA A O 1
ATOM 963 N N . LEU A 1 131 ? 2.672 17.188 2.182 1 98.88 131 LEU A N 1
ATOM 964 C CA . LEU A 1 131 ? 3.621 17.094 1.078 1 98.88 131 LEU A CA 1
ATOM 965 C C . LEU A 1 131 ? 4.418 18.391 0.936 1 98.88 131 LEU A C 1
ATOM 967 O O . LEU A 1 131 ? 5.613 18.359 0.636 1 98.88 131 LEU A O 1
ATOM 971 N N . GLU A 1 132 ? 3.768 19.516 1.141 1 98.69 132 GLU A N 1
ATOM 972 C CA . GLU A 1 132 ? 4.488 20.797 1.068 1 98.69 132 GLU A CA 1
ATOM 973 C C . GLU A 1 132 ? 5.5 20.922 2.205 1 98.69 132 GLU A C 1
ATOM 975 O O . GLU A 1 132 ? 6.574 21.484 2.023 1 98.69 132 GLU A O 1
ATOM 980 N N . LEU A 1 133 ? 5.121 20.438 3.381 1 98.81 133 LEU A N 1
ATOM 981 C CA . LEU A 1 133 ? 6.082 20.391 4.477 1 98.81 133 LEU A CA 1
ATOM 982 C C . LEU A 1 133 ? 7.305 19.562 4.098 1 98.81 133 LEU A C 1
ATOM 984 O O . LEU A 1 133 ? 8.438 19.938 4.414 1 98.81 133 LEU A O 1
ATOM 988 N N . ALA A 1 134 ? 7.098 18.422 3.445 1 98.88 134 ALA A N 1
ATOM 989 C CA . ALA A 1 134 ? 8.188 17.594 2.945 1 98.88 134 ALA A CA 1
ATOM 990 C C . ALA A 1 134 ? 9.07 18.375 1.974 1 98.88 134 ALA A C 1
ATOM 992 O O . ALA A 1 134 ? 10.289 18.422 2.135 1 98.88 134 ALA A O 1
ATOM 993 N N . ARG A 1 135 ? 8.414 19.016 1.031 1 98.69 135 ARG A N 1
ATOM 994 C CA . ARG A 1 135 ? 9.117 19.766 -0.003 1 98.69 135 ARG A CA 1
ATOM 995 C C . ARG A 1 135 ? 9.898 20.938 0.601 1 98.69 135 ARG A C 1
ATOM 997 O O . ARG A 1 135 ? 10.875 21.391 0.02 1 98.69 135 ARG A O 1
ATOM 1004 N N . ASP A 1 136 ? 9.438 21.359 1.732 1 98.5 136 ASP A N 1
ATOM 1005 C CA . ASP A 1 136 ? 10.086 22.469 2.426 1 98.5 136 ASP A CA 1
ATOM 1006 C C . ASP A 1 136 ? 11.312 22 3.201 1 98.5 136 ASP A C 1
ATOM 1008 O O . ASP A 1 136 ? 11.984 22.781 3.867 1 98.5 136 ASP A O 1
ATOM 1012 N N . GLY A 1 137 ? 11.594 20.719 3.24 1 98.69 137 GLY A N 1
ATOM 1013 C CA . GLY A 1 137 ? 12.82 20.188 3.803 1 98.69 137 GLY A CA 1
ATOM 1014 C C . GLY A 1 137 ? 12.703 19.859 5.281 1 98.69 137 GLY A C 1
ATOM 1015 O O . GLY A 1 137 ? 13.719 19.75 5.977 1 98.69 137 GLY A O 1
ATOM 1016 N N . ALA A 1 138 ? 11.453 19.766 5.762 1 98.75 138 ALA A N 1
ATOM 1017 C CA . ALA A 1 138 ? 11.289 19.406 7.172 1 98.75 138 ALA A CA 1
ATOM 1018 C C . ALA A 1 138 ? 12 18.094 7.496 1 98.75 138 ALA A C 1
ATOM 1020 O O . ALA A 1 138 ? 11.953 17.156 6.711 1 98.75 138 ALA A O 1
ATOM 1021 N N . GLU A 1 139 ? 12.672 18.047 8.672 1 98.44 139 GLU A N 1
ATOM 1022 C CA . GLU A 1 139 ? 13.406 16.859 9.094 1 98.44 139 GLU A CA 1
ATOM 1023 C C . GLU A 1 139 ? 12.492 15.875 9.828 1 98.44 139 GLU A C 1
ATOM 1025 O O . GLU A 1 139 ? 12.547 15.773 11.055 1 98.44 139 GLU A O 1
ATOM 1030 N N . LEU A 1 140 ? 11.727 15.164 9.055 1 98.81 140 LEU A N 1
ATOM 1031 C CA . LEU A 1 140 ? 10.844 14.109 9.539 1 98.81 140 LEU A CA 1
ATOM 1032 C C . LEU A 1 140 ? 11.117 12.789 8.828 1 98.81 140 LEU A C 1
ATOM 1034 O O . LEU A 1 140 ? 11.727 12.781 7.754 1 98.81 140 LEU A O 1
ATOM 1038 N N . LYS A 1 141 ? 10.711 11.688 9.445 1 98.94 141 LYS A N 1
ATOM 1039 C CA . LYS A 1 141 ? 11.008 10.359 8.898 1 98.94 141 LYS A CA 1
ATOM 1040 C C . LYS A 1 141 ? 10.039 9.992 7.785 1 98.94 141 LYS A C 1
ATOM 1042 O O . LYS A 1 141 ? 10.359 9.172 6.926 1 98.94 141 LYS A O 1
ATOM 1047 N N . ALA A 1 142 ? 8.828 10.648 7.828 1 98.94 142 ALA A N 1
ATOM 1048 C CA . ALA A 1 142 ? 7.84 10.297 6.812 1 98.94 142 ALA A CA 1
ATOM 1049 C C . ALA A 1 142 ? 6.809 11.414 6.641 1 98.94 142 ALA A C 1
ATOM 1051 O O . ALA A 1 142 ? 6.598 12.219 7.551 1 98.94 142 ALA A O 1
ATOM 1052 N N . PHE A 1 143 ? 6.199 11.43 5.512 1 98.94 143 PHE A N 1
ATOM 1053 C CA . PHE A 1 143 ? 5.09 12.289 5.121 1 98.94 143 PHE A CA 1
ATOM 1054 C C . PHE A 1 143 ? 4.004 11.484 4.414 1 98.94 143 PHE A C 1
ATOM 1056 O O . PHE A 1 143 ? 4.277 10.805 3.42 1 98.94 143 PHE A O 1
ATOM 1063 N N . VAL A 1 144 ? 2.783 11.523 4.91 1 99 144 VAL A N 1
ATOM 1064 C CA . VAL A 1 144 ? 1.708 10.688 4.375 1 99 144 VAL A CA 1
ATOM 1065 C C . VAL A 1 144 ? 0.547 11.578 3.926 1 99 144 VAL A C 1
ATOM 1067 O O . VAL A 1 144 ? 0.068 12.414 4.688 1 99 144 VAL A O 1
ATOM 1070 N N . SER A 1 145 ? 0.125 11.445 2.727 1 98.94 145 SER A N 1
ATOM 1071 C CA . SER A 1 145 ? -1.026 12.156 2.184 1 98.94 145 SER A CA 1
ATOM 1072 C C . SER A 1 145 ? -2.195 11.211 1.931 1 98.94 145 SER A C 1
ATOM 1074 O O . SER A 1 145 ? -2.078 10.266 1.144 1 98.94 145 SER A O 1
ATOM 1076 N N . PHE A 1 146 ? -3.301 11.445 2.625 1 98.88 146 PHE A N 1
ATOM 1077 C CA . PHE A 1 146 ? -4.555 10.742 2.371 1 98.88 146 PHE A CA 1
ATOM 1078 C C . PHE A 1 146 ? -5.438 11.547 1.422 1 98.88 146 PHE A C 1
ATOM 1080 O O . PHE A 1 146 ? -5.91 12.633 1.771 1 98.88 146 PHE A O 1
ATOM 1087 N N . HIS A 1 147 ? -5.746 11.016 0.231 1 98.56 147 HIS A N 1
ATOM 1088 C CA . HIS A 1 147 ? -6.602 11.602 -0.791 1 98.56 147 HIS A CA 1
ATOM 1089 C C . HIS A 1 147 ? -6.336 13.102 -0.937 1 98.56 147 HIS A C 1
ATOM 1091 O O . HIS A 1 147 ? -7.27 13.891 -1.064 1 98.56 147 HIS A O 1
ATOM 1097 N N . GLY A 1 148 ? -5.098 13.516 -0.851 1 98.19 148 GLY A N 1
ATOM 1098 C CA . GLY A 1 148 ? -4.707 14.898 -1.068 1 98.19 148 GLY A CA 1
ATOM 1099 C C . GLY A 1 148 ? -4.332 15.195 -2.508 1 98.19 148 GLY A C 1
ATOM 1100 O O . GLY A 1 148 ? -3.953 14.289 -3.254 1 98.19 148 GLY A O 1
ATOM 1101 N N . THR A 1 149 ? -4.496 16.438 -2.898 1 95.69 149 THR A N 1
ATOM 1102 C CA . THR A 1 149 ? -3.961 16.828 -4.199 1 95.69 149 THR A CA 1
ATOM 1103 C C . THR A 1 149 ? -2.438 16.734 -4.207 1 95.69 149 THR A C 1
ATOM 1105 O O . THR A 1 149 ? -1.796 16.906 -3.168 1 95.69 149 THR A O 1
ATOM 1108 N N . LEU A 1 150 ? -1.886 16.5 -5.363 1 97.62 150 LEU A N 1
ATOM 1109 C CA . LEU A 1 150 ? -0.468 16.172 -5.461 1 97.62 150 LEU A CA 1
ATOM 1110 C C . LEU A 1 150 ? 0.296 17.266 -6.199 1 97.62 150 LEU A C 1
ATOM 1112 O O . LEU A 1 150 ? 1.522 17.203 -6.305 1 97.62 150 LEU A O 1
ATOM 1116 N N . ASP A 1 151 ? -0.393 18.266 -6.684 1 93.88 151 ASP A N 1
ATOM 1117 C CA . ASP A 1 151 ? 0.22 19.344 -7.453 1 93.88 151 ASP A CA 1
ATOM 1118 C C . ASP A 1 151 ? 1.136 20.203 -6.578 1 93.88 151 ASP A C 1
ATOM 1120 O O . ASP A 1 151 ? 0.976 20.234 -5.355 1 93.88 151 ASP A O 1
ATOM 1124 N N . THR A 1 152 ? 2.047 20.797 -7.168 1 94.81 152 THR A N 1
ATOM 1125 C CA . THR A 1 152 ? 2.959 21.75 -6.539 1 94.81 152 THR A CA 1
ATOM 1126 C C . THR A 1 152 ? 3.414 22.812 -7.535 1 94.81 152 THR A C 1
ATOM 1128 O O . THR A 1 152 ? 3.57 22.516 -8.727 1 94.81 152 THR A O 1
ATOM 1131 N N . PRO A 1 153 ? 3.615 24.031 -7.051 1 94.19 153 PRO A N 1
ATOM 1132 C CA . PRO A 1 153 ? 4.09 25.078 -7.961 1 94.19 153 PRO A CA 1
ATOM 1133 C C . PRO A 1 153 ? 5.527 24.844 -8.414 1 94.19 153 PRO A C 1
ATOM 1135 O O . PRO A 1 153 ? 5.93 25.344 -9.469 1 94.19 153 PRO A O 1
ATOM 1138 N N . ASP A 1 154 ? 6.293 24.094 -7.672 1 95 154 ASP A N 1
ATOM 1139 C CA . ASP A 1 154 ? 7.691 23.875 -8.016 1 95 154 ASP A CA 1
ATOM 1140 C C . ASP A 1 154 ? 8.117 22.438 -7.688 1 95 154 ASP A C 1
ATOM 1142 O O . ASP A 1 154 ? 8.562 22.156 -6.57 1 95 154 ASP A O 1
ATOM 1146 N N . PRO A 1 155 ? 8.086 21.578 -8.656 1 95.69 155 PRO A N 1
ATOM 1147 C CA . PRO A 1 155 ? 8.469 20.172 -8.422 1 95.69 155 PRO A CA 1
ATOM 1148 C C . PRO A 1 155 ? 9.93 20.031 -8 1 95.69 155 PRO A C 1
ATOM 1150 O O . PRO A 1 155 ? 10.312 18.984 -7.449 1 95.69 155 PRO A O 1
ATOM 1153 N N . ALA A 1 156 ? 10.766 21.047 -8.227 1 96.69 156 ALA A N 1
ATOM 1154 C CA . ALA A 1 156 ? 12.18 20.969 -7.879 1 96.69 156 ALA A CA 1
ATOM 1155 C C . ALA A 1 156 ? 12.375 20.906 -6.367 1 96.69 156 ALA A C 1
ATOM 1157 O O . ALA A 1 156 ? 13.414 20.453 -5.883 1 96.69 156 ALA A O 1
ATOM 1158 N N . HIS A 1 157 ? 11.391 21.328 -5.621 1 97.19 157 HIS A N 1
ATOM 1159 C CA . HIS A 1 157 ? 11.469 21.328 -4.164 1 97.19 157 HIS A CA 1
ATOM 1160 C C . HIS A 1 157 ? 11.516 19.906 -3.619 1 97.19 157 HIS A C 1
ATOM 1162 O O . HIS A 1 157 ? 11.891 19.688 -2.465 1 97.19 157 HIS A O 1
ATOM 1168 N N . ALA A 1 158 ? 11.172 18.922 -4.461 1 98.25 158 ALA A N 1
ATOM 1169 C CA . ALA A 1 158 ? 11.242 17.531 -4.023 1 98.25 158 ALA A CA 1
ATOM 1170 C C . ALA A 1 158 ? 12.656 17.156 -3.6 1 98.25 158 ALA A C 1
ATOM 1172 O O . ALA A 1 158 ? 12.852 16.25 -2.791 1 98.25 158 ALA A O 1
ATOM 1173 N N . ARG A 1 159 ? 13.672 17.844 -4.102 1 98.25 159 ARG A N 1
ATOM 1174 C CA . ARG A 1 159 ? 15.062 17.562 -3.768 1 98.25 159 ARG A CA 1
ATOM 1175 C C . ARG A 1 159 ? 15.336 17.828 -2.291 1 98.25 159 ARG A C 1
ATOM 1177 O O . ARG A 1 159 ? 16.328 17.344 -1.745 1 98.25 159 ARG A O 1
ATOM 1184 N N . ASN A 1 160 ? 14.438 18.625 -1.645 1 98.5 160 ASN A N 1
ATOM 1185 C CA . ASN A 1 160 ? 14.617 18.984 -0.243 1 98.5 160 ASN A CA 1
ATOM 1186 C C . ASN A 1 160 ? 14.078 17.891 0.689 1 98.5 160 ASN A C 1
ATOM 1188 O O . ASN A 1 160 ? 14.336 17.922 1.895 1 98.5 160 ASN A O 1
ATOM 1192 N N . ILE A 1 161 ? 13.32 16.922 0.162 1 98.81 161 ILE A N 1
ATOM 1193 C CA . ILE A 1 161 ? 12.594 15.969 0.988 1 98.81 161 ILE A CA 1
ATOM 1194 C C . ILE A 1 161 ? 13.586 15.047 1.7 1 98.81 161 ILE A C 1
ATOM 1196 O O . ILE A 1 161 ? 14.484 14.492 1.07 1 98.81 161 ILE A O 1
ATOM 1200 N N . LYS A 1 162 ? 13.453 14.844 3.014 1 97.94 162 LYS A N 1
ATOM 1201 C CA . LYS A 1 162 ? 14.391 14.078 3.824 1 97.94 162 LYS A CA 1
ATOM 1202 C C . LYS A 1 162 ? 13.789 12.75 4.266 1 97.94 162 LYS A C 1
ATOM 1204 O O . LYS A 1 162 ? 14.516 11.82 4.625 1 97.94 162 LYS A O 1
ATOM 1209 N N . GLY A 1 163 ? 12.547 12.555 4.273 1 98.62 163 GLY A N 1
ATOM 1210 C CA . GLY A 1 163 ? 11.867 11.359 4.746 1 98.62 163 GLY A CA 1
ATOM 1211 C C . GLY A 1 163 ? 11.117 10.625 3.652 1 98.62 163 GLY A C 1
ATOM 1212 O O . GLY A 1 163 ? 11.125 11.055 2.494 1 98.62 163 GLY A O 1
ATOM 1213 N N . ALA A 1 164 ? 10.555 9.477 3.998 1 98.94 164 ALA A N 1
ATOM 1214 C CA . ALA A 1 164 ? 9.734 8.703 3.068 1 98.94 164 ALA A CA 1
ATOM 1215 C C . ALA A 1 164 ? 8.406 9.398 2.795 1 98.94 164 ALA A C 1
ATOM 1217 O O . ALA A 1 164 ? 7.875 10.102 3.658 1 98.94 164 ALA A O 1
ATOM 1218 N N . VAL A 1 165 ? 7.91 9.266 1.613 1 98.94 165 VAL A N 1
ATOM 1219 C CA . VAL A 1 165 ? 6.625 9.844 1.234 1 98.94 165 VAL A CA 1
ATOM 1220 C C . VAL A 1 165 ? 5.648 8.734 0.86 1 98.94 165 VAL A C 1
ATOM 1222 O O . VAL A 1 165 ? 5.98 7.848 0.071 1 98.94 165 VAL A O 1
ATOM 1225 N N . LEU A 1 166 ? 4.52 8.719 1.443 1 98.94 166 LEU A N 1
ATOM 1226 C CA . LEU A 1 166 ? 3.439 7.785 1.148 1 98.94 166 LEU A CA 1
ATOM 1227 C C . LEU A 1 166 ? 2.174 8.523 0.733 1 98.94 166 LEU A C 1
ATOM 1229 O O . LEU A 1 166 ? 1.654 9.352 1.489 1 98.94 166 LEU A O 1
ATOM 1233 N N . VAL A 1 167 ? 1.742 8.273 -0.463 1 98.94 167 VAL A N 1
ATOM 1234 C CA . VAL A 1 167 ? 0.498 8.844 -0.972 1 98.94 167 VAL A CA 1
ATOM 1235 C C . VAL A 1 167 ? -0.565 7.75 -1.072 1 98.94 167 VAL A C 1
ATOM 1237 O O . VAL A 1 167 ? -0.329 6.695 -1.667 1 98.94 167 VAL A O 1
ATOM 1240 N N . LEU A 1 168 ? -1.686 7.984 -0.458 1 98.94 168 LEU A N 1
ATOM 1241 C CA . LEU A 1 168 ? -2.83 7.082 -0.435 1 98.94 168 LEU A CA 1
ATOM 1242 C C . LEU A 1 168 ? -4.012 7.68 -1.192 1 98.94 168 LEU A C 1
ATOM 1244 O O . LEU A 1 168 ? -4.664 8.602 -0.701 1 98.94 168 LEU A O 1
ATOM 1248 N N . ASP A 1 169 ? -4.293 7.168 -2.357 1 98.75 169 ASP A N 1
ATOM 1249 C CA . ASP A 1 169 ? -5.195 7.746 -3.352 1 98.75 169 ASP A CA 1
ATOM 1250 C C . ASP A 1 169 ? -6.457 6.898 -3.508 1 98.75 169 ASP A C 1
ATOM 1252 O O . ASP A 1 169 ? -6.391 5.668 -3.469 1 98.75 169 ASP A O 1
ATOM 1256 N N . GLY A 1 170 ? -7.66 7.578 -3.58 1 98.56 170 GLY A N 1
ATOM 1257 C CA . GLY A 1 170 ? -8.844 6.902 -4.086 1 98.56 170 GLY A CA 1
ATOM 1258 C C . GLY A 1 170 ? -8.906 6.875 -5.602 1 98.56 170 GLY A C 1
ATOM 1259 O O . GLY A 1 170 ? -9 7.922 -6.246 1 98.56 170 GLY A O 1
ATOM 1260 N N . ALA A 1 171 ? -9.016 5.75 -6.172 1 98.12 171 ALA A N 1
ATOM 1261 C CA . ALA A 1 171 ? -8.883 5.59 -7.617 1 98.12 171 ALA A CA 1
ATOM 1262 C C . ALA A 1 171 ? -10.039 6.254 -8.352 1 98.12 171 ALA A C 1
ATOM 1264 O O . ALA A 1 171 ? -9.945 6.539 -9.547 1 98.12 171 ALA A O 1
ATOM 1265 N N . SER A 1 172 ? -11.125 6.5 -7.699 1 97.69 172 SER A N 1
ATOM 1266 C CA . SER A 1 172 ? -12.289 7.129 -8.312 1 97.69 172 SER A CA 1
ATOM 1267 C C . SER A 1 172 ? -12.492 8.539 -7.785 1 97.69 172 SER A C 1
ATOM 1269 O O . SER A 1 172 ? -13.602 9.078 -7.855 1 97.69 172 SER A O 1
ATOM 1271 N N . ASP A 1 173 ? -11.453 9.125 -7.125 1 98 173 ASP A N 1
ATOM 1272 C CA . ASP A 1 173 ? -11.523 10.453 -6.539 1 98 173 ASP A CA 1
ATOM 1273 C C . ASP A 1 173 ? -11.547 11.531 -7.621 1 98 173 ASP A C 1
ATOM 1275 O O . ASP A 1 173 ? -10.539 11.789 -8.273 1 98 173 ASP A O 1
ATOM 1279 N N . PRO A 1 174 ? -12.641 12.195 -7.832 1 97 174 PRO A N 1
ATOM 1280 C CA . PRO A 1 174 ? -12.719 13.203 -8.898 1 97 174 PRO A CA 1
ATOM 1281 C C . PRO A 1 174 ? -12.016 14.508 -8.523 1 97 174 PRO A C 1
ATOM 1283 O O . PRO A 1 174 ? -11.82 15.375 -9.383 1 97 174 PRO A O 1
ATOM 1286 N N . LEU A 1 175 ? -11.594 14.648 -7.266 1 96.5 175 LEU A N 1
ATOM 1287 C CA . LEU A 1 175 ? -10.992 15.891 -6.797 1 96.5 175 LEU A CA 1
ATOM 1288 C C . LEU A 1 175 ? -9.469 15.852 -6.945 1 96.5 175 LEU A C 1
ATOM 1290 O O . LEU A 1 175 ? -8.797 16.859 -6.754 1 96.5 175 LEU A O 1
ATOM 1294 N N . VAL A 1 176 ? -8.938 14.727 -7.227 1 97.19 176 VAL A N 1
ATOM 1295 C CA . VAL A 1 176 ? -7.523 14.578 -7.543 1 97.19 176 VAL A CA 1
ATOM 1296 C C . VAL A 1 176 ? -7.355 14.25 -9.023 1 97.19 176 VAL A C 1
ATOM 1298 O O . VAL A 1 176 ? -7.504 13.094 -9.43 1 97.19 176 VAL A O 1
ATOM 1301 N N . PRO A 1 177 ? -7.098 15.281 -9.797 1 96.38 177 PRO A N 1
ATOM 1302 C CA . PRO A 1 177 ? -6.91 14.984 -11.219 1 96.38 177 PRO A CA 1
ATOM 1303 C C . PRO A 1 177 ? -5.934 13.836 -11.461 1 96.38 177 PRO A C 1
ATOM 1305 O O . PRO A 1 177 ? -4.836 13.82 -10.891 1 96.38 177 PRO A O 1
ATOM 1308 N N . ARG A 1 178 ? -6.309 12.938 -12.258 1 95.69 178 ARG A N 1
ATOM 1309 C CA . ARG A 1 178 ? -5.566 11.695 -12.438 1 95.69 178 ARG A CA 1
ATOM 1310 C C . ARG A 1 178 ? -4.18 11.961 -13.016 1 95.69 178 ARG A C 1
ATOM 1312 O O . ARG A 1 178 ? -3.234 11.219 -12.75 1 95.69 178 ARG A O 1
ATOM 1319 N N . GLU A 1 179 ? -4.039 13.039 -13.766 1 95.56 179 GLU A N 1
ATOM 1320 C CA . GLU A 1 179 ? -2.754 13.391 -14.359 1 95.56 179 GLU A CA 1
ATOM 1321 C C . GLU A 1 179 ? -1.731 13.766 -13.289 1 95.56 179 GLU A C 1
ATOM 1323 O O . GLU A 1 179 ? -0.529 13.797 -13.555 1 95.56 179 GLU A O 1
ATOM 1328 N N . GLN A 1 180 ? -2.189 14.086 -12.094 1 97.44 180 GLN A N 1
ATOM 1329 C CA . GLN A 1 180 ? -1.279 14.453 -11.008 1 97.44 180 GLN A CA 1
ATOM 1330 C C . GLN A 1 180 ? -0.481 13.25 -10.531 1 97.44 180 GLN A C 1
ATOM 1332 O O . GLN A 1 180 ? 0.601 13.398 -9.961 1 97.44 180 GLN A O 1
ATOM 1337 N N . LEU A 1 181 ? -1.036 12.039 -10.742 1 97.38 181 LEU A N 1
ATOM 1338 C CA . LEU A 1 181 ? -0.383 10.844 -10.219 1 97.38 181 LEU A CA 1
ATOM 1339 C C . LEU A 1 181 ? 0.939 10.594 -10.938 1 97.38 181 LEU A C 1
ATOM 1341 O O . LEU A 1 181 ? 1.992 10.523 -10.297 1 97.38 181 LEU A O 1
ATOM 1345 N N . PRO A 1 182 ? 0.95 10.539 -12.289 1 96.44 182 PRO A N 1
ATOM 1346 C CA . PRO A 1 182 ? 2.246 10.367 -12.945 1 96.44 182 PRO A CA 1
ATOM 1347 C C . PRO A 1 182 ? 3.168 11.57 -12.758 1 96.44 182 PRO A C 1
ATOM 1349 O O . PRO A 1 182 ? 4.391 11.414 -12.719 1 96.44 182 PRO A O 1
ATOM 1352 N N . ALA A 1 183 ? 2.643 12.781 -12.656 1 97.31 183 ALA A N 1
ATOM 1353 C CA . ALA A 1 183 ? 3.461 13.969 -12.398 1 97.31 183 ALA A CA 1
ATOM 1354 C C . ALA A 1 183 ? 4.156 13.875 -11.039 1 97.31 183 ALA A C 1
ATOM 1356 O O . ALA A 1 183 ? 5.34 14.188 -10.922 1 97.31 183 ALA A O 1
ATOM 1357 N N . PHE A 1 184 ? 3.373 13.461 -10.078 1 98.31 184 PHE A N 1
ATOM 1358 C CA . PHE A 1 184 ? 3.928 13.227 -8.75 1 98.31 184 PHE A CA 1
ATOM 1359 C C . PHE A 1 184 ? 5.031 12.18 -8.797 1 98.31 184 PHE A C 1
ATOM 1361 O O . PHE A 1 184 ? 6.102 12.367 -8.219 1 98.31 184 PHE A O 1
ATOM 1368 N N . ALA A 1 185 ? 4.77 11.062 -9.469 1 97.88 185 ALA A N 1
ATOM 1369 C CA . ALA A 1 185 ? 5.738 9.977 -9.594 1 97.88 185 ALA A CA 1
ATOM 1370 C C . ALA A 1 185 ? 7.043 10.469 -10.219 1 97.88 185 ALA A C 1
ATOM 1372 O O . ALA A 1 185 ? 8.133 10.172 -9.719 1 97.88 185 ALA A O 1
ATOM 1373 N N . ARG A 1 186 ? 6.93 11.219 -11.273 1 97.38 186 ARG A N 1
ATOM 1374 C CA . ARG A 1 186 ? 8.109 11.758 -11.945 1 97.38 186 ARG A CA 1
ATOM 1375 C C . ARG A 1 186 ? 8.883 12.695 -11.023 1 97.38 186 ARG A C 1
ATOM 1377 O O . ARG A 1 186 ? 10.102 12.602 -10.914 1 97.38 186 ARG A O 1
ATOM 1384 N N . GLU A 1 187 ? 8.172 13.578 -10.367 1 98.5 187 GLU A N 1
ATOM 1385 C CA . GLU A 1 187 ? 8.766 14.531 -9.43 1 98.5 187 GLU A CA 1
ATOM 1386 C C . GLU A 1 187 ? 9.602 13.812 -8.375 1 98.5 187 GLU A C 1
ATOM 1388 O O . GLU A 1 187 ? 10.773 14.148 -8.164 1 98.5 187 GLU A O 1
ATOM 1393 N N . MET A 1 188 ? 8.992 12.828 -7.727 1 98.75 188 MET A N 1
ATOM 1394 C CA . MET A 1 188 ? 9.641 12.117 -6.625 1 98.75 188 MET A CA 1
ATOM 1395 C C . MET A 1 188 ? 10.805 11.281 -7.129 1 98.75 188 MET A C 1
ATOM 1397 O O . MET A 1 188 ? 11.852 11.211 -6.48 1 98.75 188 MET A O 1
ATOM 1401 N N . THR A 1 189 ? 10.602 10.664 -8.289 1 97.88 189 THR A N 1
ATOM 1402 C CA . THR A 1 189 ? 11.633 9.82 -8.859 1 97.88 189 THR A CA 1
ATOM 1403 C C . THR A 1 189 ? 12.859 10.648 -9.25 1 97.88 189 THR A C 1
ATOM 1405 O O . THR A 1 189 ? 13.992 10.281 -8.922 1 97.88 189 THR A O 1
ATOM 1408 N N . ASP A 1 190 ? 12.648 11.766 -9.898 1 97.56 190 ASP A N 1
ATOM 1409 C CA . ASP A 1 190 ? 13.742 12.625 -10.352 1 97.56 190 ASP A CA 1
ATOM 1410 C C . ASP A 1 190 ? 14.562 13.133 -9.164 1 97.56 190 ASP A C 1
ATOM 1412 O O . ASP A 1 190 ? 15.773 13.32 -9.281 1 97.56 190 ASP A O 1
ATOM 1416 N N . ALA A 1 191 ? 13.906 13.312 -8.055 1 98.5 191 ALA A N 1
ATOM 1417 C CA . ALA A 1 191 ? 14.57 13.859 -6.875 1 98.5 191 ALA A CA 1
ATOM 1418 C C . ALA A 1 191 ? 15.188 12.742 -6.035 1 98.5 191 ALA A C 1
ATOM 1420 O O . ALA A 1 191 ? 15.867 13.008 -5.039 1 98.5 191 ALA A O 1
ATOM 1421 N N . GLY A 1 192 ? 14.938 11.445 -6.395 1 97.88 192 GLY A N 1
ATOM 1422 C CA . GLY A 1 192 ? 15.492 10.312 -5.664 1 97.88 192 GLY A CA 1
ATOM 1423 C C . GLY A 1 192 ? 14.828 10.086 -4.324 1 97.88 192 GLY A C 1
ATOM 1424 O O . GLY A 1 192 ? 15.438 9.539 -3.404 1 97.88 192 GLY A O 1
ATOM 1425 N N . VAL A 1 193 ? 13.586 10.492 -4.172 1 98.69 193 VAL A N 1
ATOM 1426 C CA . VAL A 1 193 ? 12.844 10.375 -2.922 1 98.69 193 VAL A CA 1
ATOM 1427 C C . VAL A 1 193 ? 12.406 8.93 -2.715 1 98.69 193 VAL A C 1
ATOM 1429 O O . VAL A 1 193 ? 12.078 8.227 -3.676 1 98.69 193 VAL A O 1
ATOM 1432 N N . ASP A 1 194 ? 12.43 8.43 -1.468 1 98.75 194 ASP A N 1
ATOM 1433 C CA . ASP A 1 194 ? 11.742 7.207 -1.063 1 98.75 194 ASP A CA 1
ATOM 1434 C C . ASP A 1 194 ? 10.227 7.414 -1.024 1 98.75 194 ASP A C 1
ATOM 1436 O O . ASP A 1 194 ? 9.695 7.934 -0.044 1 98.75 194 ASP A O 1
ATOM 1440 N N . TRP A 1 195 ? 9.562 7.031 -2.115 1 98.88 195 TRP A N 1
ATOM 1441 C CA . TRP A 1 195 ? 8.133 7.328 -2.193 1 98.88 195 TRP A CA 1
ATOM 1442 C C . TRP A 1 195 ? 7.34 6.078 -2.557 1 98.88 195 TRP A C 1
ATOM 1444 O O . TRP A 1 195 ? 7.883 5.137 -3.141 1 98.88 195 TRP A O 1
ATOM 1454 N N . GLN A 1 196 ? 6.094 6.027 -2.125 1 98.88 196 GLN A N 1
ATOM 1455 C CA . GLN A 1 196 ? 5.059 5.062 -2.477 1 98.88 196 GLN A CA 1
ATOM 1456 C C . GLN A 1 196 ? 3.756 5.766 -2.844 1 98.88 196 GLN A C 1
ATOM 1458 O O . GLN A 1 196 ? 3.383 6.762 -2.219 1 98.88 196 GLN A O 1
ATOM 1463 N N . LEU A 1 197 ? 3.115 5.266 -3.801 1 98.88 197 LEU A N 1
ATOM 1464 C CA . LEU A 1 197 ? 1.772 5.695 -4.18 1 98.88 197 LEU A CA 1
ATOM 1465 C C . LEU A 1 197 ? 0.83 4.5 -4.281 1 98.88 197 LEU A C 1
ATOM 1467 O O . LEU A 1 197 ? 1.078 3.572 -5.055 1 98.88 197 LEU A O 1
ATOM 1471 N N . THR A 1 198 ? -0.17 4.461 -3.488 1 98.88 198 THR A N 1
ATOM 1472 C CA . THR A 1 198 ? -1.192 3.42 -3.525 1 98.88 198 THR A CA 1
ATOM 1473 C C . THR A 1 198 ? -2.525 3.988 -4.004 1 98.88 198 THR A C 1
ATOM 1475 O O . THR A 1 198 ? -3.021 4.973 -3.447 1 98.88 198 THR A O 1
ATOM 1478 N N . SER A 1 199 ? -3.084 3.402 -4.977 1 98.81 199 SER A N 1
ATOM 1479 C CA . SER A 1 199 ? -4.449 3.695 -5.402 1 98.81 199 SER A CA 1
ATOM 1480 C C . SER A 1 199 ? -5.406 2.578 -5 1 98.81 199 SER A C 1
ATOM 1482 O O . SER A 1 199 ? -5.09 1.396 -5.152 1 98.81 199 SER A O 1
ATOM 1484 N N . TYR A 1 200 ? -6.539 2.941 -4.434 1 98.81 200 TYR A N 1
ATOM 1485 C CA . TYR A 1 200 ? -7.559 2 -3.98 1 98.81 200 TYR A CA 1
ATOM 1486 C C . TYR A 1 200 ? -8.773 2.037 -4.891 1 98.81 200 TYR A C 1
ATOM 1488 O O . TYR A 1 200 ? -9.43 3.074 -5.023 1 98.81 200 TYR A O 1
ATOM 1496 N N . GLY A 1 201 ? -9.141 0.92 -5.445 1 98.44 201 GLY A N 1
ATOM 1497 C CA . GLY A 1 201 ? -10.312 0.813 -6.301 1 98.44 201 GLY A CA 1
ATOM 1498 C C . GLY A 1 201 ? -11.617 1.087 -5.57 1 98.44 201 GLY A C 1
ATOM 1499 O O . GLY A 1 201 ? -11.789 0.667 -4.426 1 98.44 201 GLY A O 1
ATOM 1500 N N . GLY A 1 202 ? -12.5 1.842 -6.227 1 96.81 202 GLY A N 1
ATOM 1501 C CA . GLY A 1 202 ? -13.828 2.096 -5.707 1 96.81 202 GLY A CA 1
ATOM 1502 C C . GLY A 1 202 ? -13.883 3.264 -4.738 1 96.81 202 GLY A C 1
ATOM 1503 O O . GLY A 1 202 ? -14.961 3.77 -4.422 1 96.81 202 GLY A O 1
ATOM 1504 N N . ALA A 1 203 ? -12.773 3.697 -4.266 1 98.06 203 ALA A N 1
ATOM 1505 C CA . ALA A 1 203 ? -12.734 4.773 -3.277 1 98.06 203 ALA A CA 1
ATOM 1506 C C . ALA A 1 203 ? -12.742 6.141 -3.955 1 98.06 203 ALA A C 1
ATOM 1508 O O . ALA A 1 203 ? -12.031 6.359 -4.938 1 98.06 203 ALA A O 1
ATOM 1509 N N . VAL A 1 204 ? -13.602 7.012 -3.469 1 97.69 204 VAL A N 1
ATOM 1510 C CA . VAL A 1 204 ? -13.664 8.398 -3.916 1 97.69 204 VAL A CA 1
ATOM 1511 C C . VAL A 1 204 ? -13 9.305 -2.883 1 97.69 204 VAL A C 1
ATOM 1513 O O . VAL A 1 204 ? -12.258 8.828 -2.016 1 97.69 204 VAL A O 1
ATOM 1516 N N . HIS A 1 205 ? -13.125 10.609 -3.014 1 97.81 205 HIS A N 1
ATOM 1517 C CA . HIS A 1 205 ? -12.516 11.562 -2.092 1 97.81 205 HIS A CA 1
ATOM 1518 C C . HIS A 1 205 ? -13.039 11.375 -0.673 1 97.81 205 HIS A C 1
ATOM 1520 O O . HIS A 1 205 ? -14.172 10.914 -0.481 1 97.81 205 HIS A O 1
ATOM 1526 N N . SER A 1 206 ? -12.258 11.68 0.376 1 97.69 206 SER A N 1
ATOM 1527 C CA . SER A 1 206 ? -12.633 11.648 1.786 1 97.69 206 SER A CA 1
ATOM 1528 C C . SER A 1 206 ? -13.031 10.234 2.217 1 97.69 206 SER A C 1
ATOM 1530 O O . SER A 1 206 ? -13.93 10.07 3.043 1 97.69 206 SER A O 1
ATOM 1532 N N . PHE A 1 207 ? -12.422 9.211 1.604 1 98.25 207 PHE A N 1
ATOM 1533 C CA . PHE A 1 207 ? -12.75 7.832 1.943 1 98.25 207 PHE A CA 1
ATOM 1534 C C . PHE A 1 207 ? -12.406 7.535 3.396 1 98.25 207 PHE A C 1
ATOM 1536 O O . PHE A 1 207 ? -12.812 6.504 3.938 1 98.25 207 PHE A O 1
ATOM 1543 N N . THR A 1 208 ? -11.734 8.453 4.109 1 97.69 208 THR A N 1
ATOM 1544 C CA . THR A 1 208 ? -11.352 8.266 5.504 1 97.69 208 THR A CA 1
ATOM 1545 C C . THR A 1 208 ? -12.352 8.945 6.434 1 97.69 208 THR A C 1
ATOM 1547 O O . THR A 1 208 ? -12.266 8.805 7.656 1 97.69 208 THR A O 1
ATOM 1550 N N . ASP A 1 209 ? -13.25 9.766 5.941 1 95.94 209 ASP A N 1
ATOM 1551 C CA . ASP A 1 209 ? -14.172 10.555 6.75 1 95.94 209 ASP A CA 1
ATOM 1552 C C . ASP A 1 209 ? -15.516 9.844 6.902 1 95.94 209 ASP A C 1
ATOM 1554 O O . ASP A 1 209 ? -16.328 9.82 5.969 1 95.94 209 ASP A O 1
ATOM 1558 N N . PRO A 1 210 ? -15.906 9.336 8.07 1 94.69 210 PRO A N 1
ATOM 1559 C CA . PRO A 1 210 ? -17.156 8.586 8.25 1 94.69 210 PRO A CA 1
ATOM 1560 C C . PRO A 1 210 ? -18.391 9.438 7.992 1 94.69 210 PRO A C 1
ATOM 1562 O O . PRO A 1 210 ? -19.484 8.898 7.832 1 94.69 210 PRO A O 1
ATOM 1565 N N . ASN A 1 211 ? -18.203 10.75 7.906 1 91.62 211 ASN A N 1
ATOM 1566 C CA . ASN A 1 211 ? -19.344 11.633 7.719 1 91.62 211 ASN A CA 1
ATOM 1567 C C . ASN A 1 211 ? -19.516 12.039 6.254 1 91.62 211 ASN A C 1
ATOM 1569 O O . ASN A 1 211 ? -20.469 12.719 5.898 1 91.62 211 ASN A O 1
ATOM 1573 N N . ALA A 1 212 ? -18.562 11.664 5.484 1 93.25 212 ALA A N 1
ATOM 1574 C CA . ALA A 1 212 ? -18.656 11.977 4.059 1 93.25 212 ALA A CA 1
ATOM 1575 C C . ALA A 1 212 ? -19.672 11.078 3.359 1 93.25 212 ALA A C 1
ATOM 1577 O O . ALA A 1 212 ? -19.516 9.859 3.344 1 93.25 212 ALA A O 1
ATOM 1578 N N . LYS A 1 213 ? -20.812 11.648 2.779 1 92.69 213 LYS A N 1
ATOM 1579 C CA . LYS A 1 213 ? -21.891 10.867 2.201 1 92.69 213 LYS A CA 1
ATOM 1580 C C . LYS A 1 213 ? -22.391 11.492 0.896 1 92.69 213 LYS A C 1
ATOM 1582 O O . LYS A 1 213 ? -23.594 11.547 0.642 1 92.69 213 LYS A O 1
ATOM 1587 N N . LEU A 1 214 ? -21.469 12.07 0.2 1 92.25 214 LEU A N 1
ATOM 1588 C CA . LEU A 1 214 ? -21.797 12.562 -1.139 1 92.25 214 LEU A CA 1
ATOM 1589 C C . LEU A 1 214 ? -21.359 11.547 -2.199 1 92.25 214 LEU A C 1
ATOM 1591 O O . LEU A 1 214 ? -20.203 11.539 -2.621 1 92.25 214 LEU A O 1
ATOM 1595 N N . PRO A 1 215 ? -22.25 10.758 -2.623 1 89.75 215 PRO A N 1
ATOM 1596 C CA . PRO A 1 215 ? -21.906 9.648 -3.516 1 89.75 215 PRO A CA 1
ATOM 1597 C C . PRO A 1 215 ? -21.156 10.102 -4.77 1 89.75 215 PRO A C 1
ATOM 1599 O O . PRO A 1 215 ? -21.484 11.156 -5.332 1 89.75 215 PRO A O 1
ATOM 1602 N N . GLY A 1 216 ? -20.172 9.336 -5.125 1 91 216 GLY A N 1
ATOM 1603 C CA . GLY A 1 216 ? -19.422 9.555 -6.355 1 91 216 GLY A CA 1
ATOM 1604 C C . GLY A 1 216 ? -18.391 10.664 -6.234 1 91 216 GLY A C 1
ATOM 1605 O O . GLY A 1 216 ? -17.578 10.859 -7.137 1 91 216 GLY A O 1
ATOM 1606 N N . LYS A 1 217 ? -18.406 11.391 -5.184 1 93.44 217 LYS A N 1
ATOM 1607 C CA . LYS A 1 217 ? -17.484 12.523 -5.027 1 93.44 217 LYS A CA 1
ATOM 1608 C C . LYS A 1 217 ? -16.703 12.414 -3.719 1 93.44 217 LYS A C 1
ATOM 1610 O O . LYS A 1 217 ? -15.492 12.234 -3.73 1 93.44 217 LYS A O 1
ATOM 1615 N N . MET A 1 218 ? -17.438 12.453 -2.629 1 94.69 218 MET A N 1
ATOM 1616 C CA . MET A 1 218 ? -16.906 12.297 -1.275 1 94.69 218 MET A CA 1
ATOM 1617 C C . MET A 1 218 ? -17.719 11.273 -0.488 1 94.69 218 MET A C 1
ATOM 1619 O O . MET A 1 218 ? -18.906 11.492 -0.202 1 94.69 218 MET A O 1
ATOM 1623 N N . HIS A 1 219 ? -17.109 10.172 -0.185 1 96.25 219 HIS A N 1
ATOM 1624 C CA . HIS A 1 219 ? -17.844 9.102 0.484 1 96.25 219 HIS A CA 1
ATOM 1625 C C . HIS A 1 219 ? -16.906 8.203 1.286 1 96.25 219 HIS A C 1
ATOM 1627 O O . HIS A 1 219 ? -15.883 7.754 0.774 1 96.25 219 HIS A O 1
ATOM 1633 N N . TYR A 1 220 ? -17.344 8.008 2.559 1 97.19 220 TYR A N 1
ATOM 1634 C CA . TYR A 1 220 ? -16.578 7.125 3.438 1 97.19 220 TYR A CA 1
ATOM 1635 C C . TYR A 1 220 ? -16.516 5.711 2.871 1 97.19 220 TYR A C 1
ATOM 1637 O O . TYR A 1 220 ? -17.5 5.203 2.342 1 97.19 220 TYR A O 1
ATOM 1645 N N . ASP A 1 221 ? -15.406 5.086 2.887 1 97.94 221 ASP A N 1
ATOM 1646 C CA . ASP A 1 221 ? -15.195 3.676 2.582 1 97.94 221 ASP A CA 1
ATOM 1647 C C . ASP A 1 221 ? -14.406 2.986 3.691 1 97.94 221 ASP A C 1
ATOM 1649 O O . ASP A 1 221 ? -13.188 3.133 3.773 1 97.94 221 ASP A O 1
ATOM 1653 N N . ALA A 1 222 ? -15.102 2.271 4.566 1 97.81 222 ALA A N 1
ATOM 1654 C CA . ALA A 1 222 ? -14.508 1.704 5.777 1 97.81 222 ALA A CA 1
ATOM 1655 C C . ALA A 1 222 ? -13.328 0.797 5.438 1 97.81 222 ALA A C 1
ATOM 1657 O O . ALA A 1 222 ? -12.297 0.839 6.105 1 97.81 222 ALA A O 1
ATOM 1658 N N . ARG A 1 223 ? -13.453 -0.042 4.453 1 98 223 ARG A N 1
ATOM 1659 C CA . ARG A 1 223 ? -12.391 -0.959 4.047 1 98 223 ARG A CA 1
ATOM 1660 C C . ARG A 1 223 ? -11.148 -0.197 3.605 1 98 223 ARG A C 1
ATOM 1662 O O . ARG A 1 223 ? -10.039 -0.471 4.082 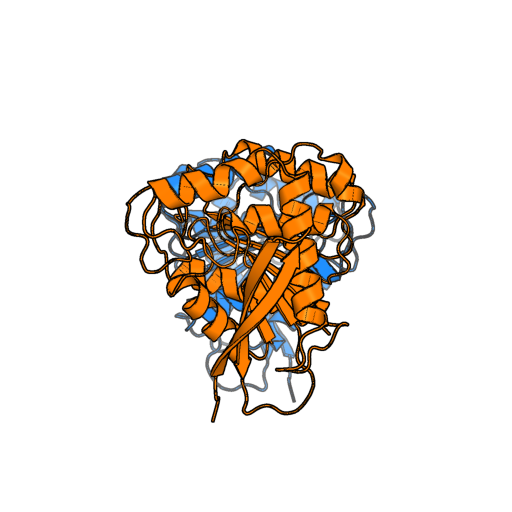1 98 223 ARG A O 1
ATOM 1669 N N . THR A 1 224 ? -11.32 0.737 2.701 1 98.56 224 THR A N 1
ATOM 1670 C CA . THR A 1 224 ? -10.203 1.523 2.201 1 98.56 224 THR A CA 1
ATOM 1671 C C . THR A 1 224 ? -9.555 2.32 3.33 1 98.56 224 THR A C 1
ATOM 1673 O O . THR A 1 224 ? -8.328 2.416 3.406 1 98.56 224 THR A O 1
ATOM 1676 N N . SER A 1 225 ? -10.383 2.932 4.176 1 98.5 225 SER A N 1
ATOM 1677 C CA . SER A 1 225 ? -9.852 3.678 5.316 1 98.5 225 SER A CA 1
ATOM 1678 C C . SER A 1 225 ? -8.953 2.803 6.18 1 98.5 225 SER A C 1
ATOM 1680 O O . SER A 1 225 ? -7.828 3.195 6.508 1 98.5 225 SER A O 1
ATOM 1682 N N . ARG A 1 226 ? -9.438 1.642 6.523 1 98.31 226 ARG A N 1
ATOM 1683 C CA . ARG A 1 226 ? -8.648 0.717 7.332 1 98.31 226 ARG A CA 1
ATOM 1684 C C . ARG A 1 226 ? -7.328 0.374 6.648 1 98.31 226 ARG A C 1
ATOM 1686 O O . ARG A 1 226 ? -6.27 0.393 7.277 1 98.31 226 ARG A O 1
ATOM 1693 N N . ARG A 1 227 ? -7.359 0.02 5.359 1 98.88 227 ARG A N 1
ATOM 1694 C CA . ARG A 1 227 ? -6.172 -0.341 4.59 1 98.88 227 ARG A CA 1
ATOM 1695 C C . ARG A 1 227 ? -5.184 0.818 4.535 1 98.88 227 ARG A C 1
ATOM 1697 O O . ARG A 1 227 ? -3.975 0.616 4.668 1 98.88 227 ARG A O 1
ATOM 1704 N N . ALA A 1 228 ? -5.719 2.023 4.328 1 98.88 228 ALA A N 1
ATOM 1705 C CA . ALA A 1 228 ? -4.875 3.209 4.215 1 98.88 228 ALA A CA 1
ATOM 1706 C C . ALA A 1 228 ? -4.172 3.514 5.535 1 98.88 228 ALA A C 1
ATOM 1708 O O . ALA A 1 228 ? -2.969 3.791 5.555 1 98.88 228 ALA A O 1
ATOM 1709 N N . PHE A 1 229 ? -4.879 3.436 6.645 1 98.75 229 PHE A N 1
ATOM 1710 C CA . PHE A 1 229 ? -4.254 3.68 7.938 1 98.75 229 PHE A CA 1
ATOM 1711 C C . PHE A 1 229 ? -3.25 2.58 8.273 1 98.75 229 PHE A C 1
ATOM 1713 O O . PHE A 1 229 ? -2.215 2.844 8.883 1 98.75 229 PHE A O 1
ATOM 1720 N N . GLN A 1 230 ? -3.566 1.362 7.871 1 98.75 230 GLN A N 1
ATOM 1721 C CA . GLN A 1 230 ? -2.602 0.283 8.055 1 98.75 230 GLN A CA 1
ATOM 1722 C C . GLN A 1 230 ? -1.309 0.564 7.297 1 98.75 230 GLN A C 1
ATOM 1724 O O . GLN A 1 230 ? -0.216 0.314 7.809 1 98.75 230 GLN A O 1
ATOM 1729 N N . ALA A 1 231 ? -1.435 1.054 6.098 1 98.88 231 ALA A N 1
ATOM 1730 C CA . ALA A 1 231 ? -0.256 1.4 5.309 1 98.88 231 ALA A CA 1
ATOM 1731 C C . ALA A 1 231 ? 0.582 2.465 6.008 1 98.88 231 ALA A C 1
ATOM 1733 O O . ALA A 1 231 ? 1.812 2.377 6.039 1 98.88 231 ALA A O 1
ATOM 1734 N N . MET A 1 232 ? -0.081 3.463 6.531 1 98.88 232 MET A N 1
ATOM 1735 C CA . MET A 1 232 ? 0.639 4.48 7.293 1 98.88 232 MET A CA 1
ATOM 1736 C C . MET A 1 232 ? 1.331 3.863 8.508 1 98.88 232 MET A C 1
ATOM 1738 O O . MET A 1 232 ? 2.506 4.133 8.758 1 98.88 232 MET A O 1
ATOM 1742 N N . ASP A 1 233 ? 0.588 3.045 9.266 1 98.75 233 ASP A N 1
ATOM 1743 C CA . ASP A 1 233 ? 1.15 2.428 10.469 1 98.75 233 ASP A CA 1
ATOM 1744 C C . ASP A 1 233 ? 2.363 1.567 10.125 1 98.75 233 ASP A C 1
ATOM 1746 O O . ASP A 1 233 ? 3.361 1.574 10.844 1 98.75 233 ASP A O 1
ATOM 1750 N N . ASP A 1 234 ? 2.279 0.84 9.039 1 98.75 234 ASP A N 1
ATOM 1751 C CA . ASP A 1 234 ? 3.398 0.01 8.602 1 98.75 234 ASP A CA 1
ATOM 1752 C C . ASP A 1 234 ? 4.621 0.865 8.273 1 98.75 234 ASP A C 1
ATOM 1754 O O . ASP A 1 234 ? 5.742 0.531 8.664 1 98.75 234 ASP A O 1
ATOM 1758 N N . LEU A 1 235 ? 4.398 1.938 7.535 1 98.88 235 LEU A N 1
ATOM 1759 C CA . LEU A 1 235 ? 5.512 2.816 7.188 1 98.88 235 LEU A CA 1
ATOM 1760 C C . LEU A 1 235 ? 6.137 3.42 8.445 1 98.88 235 LEU A C 1
ATOM 1762 O O . LEU A 1 235 ? 7.363 3.457 8.57 1 98.88 235 LEU A O 1
ATOM 1766 N N . LEU A 1 236 ? 5.297 3.9 9.359 1 98.88 236 LEU A N 1
ATOM 1767 C CA . LEU A 1 236 ? 5.801 4.52 10.586 1 98.88 236 LEU A CA 1
ATOM 1768 C C . LEU A 1 236 ? 6.598 3.514 11.414 1 98.88 236 LEU A C 1
ATOM 1770 O O . LEU A 1 236 ? 7.66 3.844 11.945 1 98.88 236 LEU A O 1
ATOM 1774 N N . ALA A 1 237 ? 6.078 2.299 11.523 1 98.62 237 ALA A N 1
ATOM 1775 C CA . ALA A 1 237 ? 6.801 1.26 12.25 1 98.62 237 ALA A CA 1
ATOM 1776 C C . ALA A 1 237 ? 8.18 1.025 11.641 1 98.62 237 ALA A C 1
ATOM 1778 O O . ALA A 1 237 ? 9.164 0.834 12.367 1 98.62 237 ALA A O 1
ATOM 1779 N N . GLU A 1 238 ? 8.227 1.038 10.383 1 98.62 238 GLU A N 1
ATOM 1780 C CA . GLU A 1 238 ? 9.484 0.813 9.664 1 98.62 238 GLU A CA 1
ATOM 1781 C C . GLU A 1 238 ? 10.461 1.956 9.906 1 98.62 238 GLU A C 1
ATOM 1783 O O . GLU A 1 238 ? 11.602 1.728 10.336 1 98.62 238 GLU A O 1
ATOM 1788 N N . VAL A 1 239 ? 10.023 3.203 9.703 1 98.56 239 VAL A N 1
ATOM 1789 C CA . VAL A 1 239 ? 10.961 4.324 9.664 1 98.56 239 VAL A CA 1
ATOM 1790 C C . VAL A 1 239 ? 11.32 4.75 11.086 1 98.56 239 VAL A C 1
ATOM 1792 O O . VAL A 1 239 ? 12.312 5.453 11.297 1 98.56 239 VAL A O 1
ATOM 1795 N N . PHE A 1 240 ? 10.531 4.359 12.07 1 98.38 240 PHE A N 1
ATOM 1796 C CA . PHE A 1 240 ? 10.812 4.691 13.461 1 98.38 240 PHE A CA 1
ATOM 1797 C C . PHE A 1 240 ? 11.633 3.594 14.125 1 98.38 240 PHE A C 1
ATOM 1799 O O . PHE A 1 240 ? 12 3.705 15.297 1 98.38 240 PHE A O 1
ATOM 1806 N N . ALA A 1 241 ? 11.938 2.473 13.477 1 95.5 241 ALA A N 1
ATOM 1807 C CA . ALA A 1 241 ? 12.703 1.373 14.055 1 95.5 241 ALA A CA 1
ATOM 1808 C C . ALA A 1 241 ? 14.172 1.76 14.227 1 95.5 241 ALA A C 1
ATOM 1810 O O . ALA A 1 241 ? 14.703 2.566 13.461 1 95.5 241 ALA A O 1
ATOM 1811 N N . MET B 1 1 ? 9.5 -25.531 17.547 1 76.75 1 MET B N 1
ATOM 1812 C CA . MET B 1 1 ? 10.406 -25.047 16.5 1 76.75 1 MET B CA 1
ATOM 1813 C C . MET B 1 1 ? 9.812 -25.281 15.109 1 76.75 1 MET B C 1
ATOM 1815 O O . MET B 1 1 ? 9.164 -26.312 14.883 1 76.75 1 MET B O 1
ATOM 1819 N N . SER B 1 2 ? 9.891 -24.281 14.156 1 88.5 2 SER B N 1
ATOM 1820 C CA . SER B 1 2 ? 9.32 -24.422 12.82 1 88.5 2 SER B CA 1
ATOM 1821 C C . SER B 1 2 ? 10.078 -25.469 12 1 88.5 2 SER B C 1
ATOM 1823 O O . SER B 1 2 ? 11.305 -25.547 12.07 1 88.5 2 SER B O 1
ATOM 1825 N N . GLU B 1 3 ? 9.328 -26.469 11.469 1 96.12 3 GLU B N 1
ATOM 1826 C CA . GLU B 1 3 ? 9.867 -27.484 10.57 1 96.12 3 GLU B CA 1
ATOM 1827 C C . GLU B 1 3 ? 9.312 -27.312 9.156 1 96.12 3 GLU B C 1
ATOM 1829 O O . GLU B 1 3 ? 8.344 -27.984 8.781 1 96.12 3 GLU B O 1
ATOM 1834 N N . ILE B 1 4 ? 10.023 -26.531 8.414 1 98.12 4 ILE B N 1
ATOM 1835 C CA . ILE B 1 4 ? 9.555 -26.266 7.062 1 98.12 4 ILE B CA 1
ATOM 1836 C C . ILE B 1 4 ? 9.961 -27.406 6.137 1 98.12 4 ILE B C 1
ATOM 1838 O O . ILE B 1 4 ? 11.133 -27.781 6.086 1 98.12 4 ILE B O 1
ATOM 1842 N N . ARG B 1 5 ? 8.969 -27.984 5.41 1 98.12 5 ARG B N 1
ATOM 1843 C CA . ARG B 1 5 ? 9.188 -29.062 4.453 1 98.12 5 ARG B CA 1
ATOM 1844 C C . ARG B 1 5 ? 8.852 -28.609 3.035 1 98.12 5 ARG B C 1
ATOM 1846 O O . ARG B 1 5 ? 8.008 -27.734 2.838 1 98.12 5 ARG B O 1
ATOM 1853 N N . VAL B 1 6 ? 9.578 -29.141 2.158 1 98.69 6 VAL B N 1
ATOM 1854 C CA . VAL B 1 6 ? 9.297 -29.031 0.733 1 98.69 6 VAL B CA 1
ATOM 1855 C C . VAL B 1 6 ? 9.039 -30.406 0.136 1 98.69 6 VAL B C 1
ATOM 1857 O O . VAL B 1 6 ? 9.906 -31.281 0.195 1 98.69 6 VAL B O 1
ATOM 1860 N N . GLU B 1 7 ? 7.863 -30.641 -0.402 1 98.69 7 GLU B N 1
ATOM 1861 C CA . GLU B 1 7 ? 7.496 -31.953 -0.938 1 98.69 7 GLU B CA 1
ATOM 1862 C C . GLU B 1 7 ? 6.832 -31.828 -2.305 1 98.69 7 GLU B C 1
ATOM 1864 O O . GLU B 1 7 ? 6.039 -30.906 -2.529 1 98.69 7 GLU B O 1
ATOM 1869 N N . PRO B 1 8 ? 7.16 -32.719 -3.158 1 98.69 8 PRO B N 1
ATOM 1870 C CA . PRO B 1 8 ? 6.547 -32.656 -4.484 1 98.69 8 PRO B CA 1
ATOM 1871 C C . PRO B 1 8 ? 5.062 -33.031 -4.473 1 98.69 8 PRO B C 1
ATOM 1873 O O . PRO B 1 8 ? 4.648 -33.906 -3.717 1 98.69 8 PRO B O 1
ATOM 1876 N N . VAL B 1 9 ? 4.289 -32.375 -5.203 1 98.75 9 VAL B N 1
ATOM 1877 C CA . VAL B 1 9 ? 2.891 -32.688 -5.492 1 98.75 9 VAL B CA 1
ATOM 1878 C C . VAL B 1 9 ? 2.713 -32.906 -6.988 1 98.75 9 VAL B C 1
ATOM 1880 O O . VAL B 1 9 ? 2.84 -31.984 -7.789 1 98.75 9 VAL B O 1
ATOM 1883 N N . ALA B 1 10 ? 2.43 -34.094 -7.348 1 98.5 10 ALA B N 1
ATOM 1884 C CA . ALA B 1 10 ? 2.24 -34.469 -8.75 1 98.5 10 ALA B CA 1
ATOM 1885 C C . ALA B 1 10 ? 0.787 -34.281 -9.172 1 98.5 10 ALA B C 1
ATOM 1887 O O . ALA B 1 10 ? -0.134 -34.562 -8.406 1 98.5 10 ALA B O 1
ATOM 1888 N N . TYR B 1 11 ? 0.605 -33.781 -10.32 1 98.38 11 TYR B N 1
ATOM 1889 C CA . TYR B 1 11 ? -0.706 -33.719 -10.953 1 98.38 11 TYR B CA 1
ATOM 1890 C C . TYR B 1 11 ? -0.579 -33.781 -12.477 1 98.38 11 TYR B C 1
ATOM 1892 O O . TYR B 1 11 ? 0.53 -33.844 -13.008 1 98.38 11 TYR B O 1
ATOM 1900 N N . ASP B 1 12 ? -1.694 -33.938 -13.133 1 97.88 12 ASP B N 1
ATOM 1901 C CA . ASP B 1 12 ? -1.729 -34.188 -14.57 1 97.88 12 ASP B CA 1
ATOM 1902 C C . ASP B 1 12 ? -2.613 -33.156 -15.281 1 97.88 12 ASP B C 1
ATOM 1904 O O . ASP B 1 12 ? -3.689 -32.812 -14.789 1 97.88 12 ASP B O 1
ATOM 1908 N N . ILE B 1 13 ? -2.09 -32.688 -16.359 1 98.06 13 ILE B N 1
ATOM 1909 C CA . ILE B 1 13 ? -2.893 -31.844 -17.25 1 98.06 13 ILE B CA 1
ATOM 1910 C C . ILE B 1 13 ? -2.922 -32.469 -18.656 1 98.06 13 ILE B C 1
ATOM 1912 O O . ILE B 1 13 ? -1.92 -32.438 -19.375 1 98.06 13 ILE B O 1
ATOM 1916 N N . ASP B 1 14 ? -4.062 -33.062 -19.047 1 97 14 ASP B N 1
ATOM 1917 C CA . ASP B 1 14 ? -4.273 -33.656 -20.375 1 97 14 ASP B CA 1
ATOM 1918 C C . ASP B 1 14 ? -3.213 -34.719 -20.672 1 97 14 ASP B C 1
ATOM 1920 O O . ASP B 1 14 ? -2.627 -34.719 -21.766 1 97 14 ASP B O 1
ATOM 1924 N N . GLY B 1 15 ? -2.889 -35.438 -19.719 1 97.12 15 GLY B N 1
ATOM 1925 C CA . GLY B 1 15 ? -1.973 -36.531 -19.906 1 97.12 15 GLY B CA 1
ATOM 1926 C C . GLY B 1 15 ? -0.519 -36.156 -19.719 1 97.12 15 GLY B C 1
ATOM 1927 O O . GLY B 1 15 ? 0.37 -37 -19.797 1 97.12 15 GLY B O 1
ATOM 1928 N N . GLN B 1 16 ? -0.247 -34.938 -19.531 1 97.25 16 GLN B N 1
ATOM 1929 C CA . GLN B 1 16 ? 1.114 -34.469 -19.297 1 97.25 16 GLN B CA 1
ATOM 1930 C C . GLN B 1 16 ? 1.388 -34.312 -17.797 1 97.25 16 GLN B C 1
ATOM 1932 O O . GLN B 1 16 ? 0.604 -33.688 -17.078 1 97.25 16 GLN B O 1
ATOM 1937 N N . PRO B 1 17 ? 2.473 -34.906 -17.312 1 98.5 17 PRO B N 1
ATOM 1938 C CA . PRO B 1 17 ? 2.777 -34.812 -15.891 1 98.5 17 PRO B CA 1
ATOM 1939 C C . PRO B 1 17 ? 3.332 -33.438 -15.477 1 98.5 17 PRO B C 1
ATOM 1941 O O . PRO B 1 17 ? 4.172 -32.875 -16.188 1 98.5 17 PRO B O 1
ATOM 1944 N N . TYR B 1 18 ? 2.836 -32.938 -14.406 1 98.81 18 TYR B N 1
ATOM 1945 C CA . TYR B 1 18 ? 3.322 -31.734 -13.727 1 98.81 18 TYR B CA 1
ATOM 1946 C C . TYR B 1 18 ? 3.678 -32.031 -12.281 1 98.81 18 TYR B C 1
ATOM 1948 O O . TYR B 1 18 ? 3.213 -33.031 -11.711 1 98.81 18 TYR B O 1
ATOM 1956 N N . GLU B 1 19 ? 4.547 -31.25 -11.75 1 98.75 19 GLU B N 1
ATOM 1957 C CA . GLU B 1 19 ? 4.961 -31.453 -10.359 1 98.75 19 GLU B CA 1
ATOM 1958 C C . GLU B 1 19 ? 5.234 -30.109 -9.68 1 98.75 19 GLU B C 1
ATOM 1960 O O . GLU B 1 19 ? 6.273 -29.5 -9.906 1 98.75 19 GLU B O 1
ATOM 1965 N N . GLY B 1 20 ? 4.25 -29.641 -8.898 1 98.81 20 GLY B N 1
ATOM 1966 C CA . GLY B 1 20 ? 4.512 -28.516 -8.016 1 98.81 20 GLY B CA 1
ATOM 1967 C C . GLY B 1 20 ? 5.266 -28.906 -6.758 1 98.81 20 GLY B C 1
ATOM 1968 O O . GLY B 1 20 ? 5.512 -30.094 -6.516 1 98.81 20 GLY B O 1
ATOM 1969 N N . GLN B 1 21 ? 5.699 -27.938 -6.02 1 98.94 21 GLN B N 1
ATOM 1970 C CA . GLN B 1 21 ? 6.352 -28.172 -4.734 1 98.94 21 GLN B CA 1
ATOM 1971 C C . GLN B 1 21 ? 5.551 -27.547 -3.594 1 98.94 21 GLN B C 1
ATOM 1973 O O . GLN B 1 21 ? 5.324 -26.344 -3.578 1 98.94 21 GLN B O 1
ATOM 1978 N N . LEU B 1 22 ? 5.129 -28.391 -2.678 1 98.88 22 LEU B N 1
ATOM 1979 C CA . LEU B 1 22 ? 4.395 -27.938 -1.504 1 98.88 22 LEU B CA 1
ATOM 1980 C C . LEU B 1 22 ? 5.352 -27.578 -0.373 1 98.88 22 LEU B C 1
ATOM 1982 O O . LEU B 1 22 ? 6.234 -28.359 -0.027 1 98.88 22 LEU B O 1
ATOM 1986 N N . VAL B 1 23 ? 5.238 -26.391 0.126 1 98.88 23 VAL B N 1
ATOM 1987 C CA . VAL B 1 23 ? 6.055 -25.922 1.233 1 98.88 23 VAL B CA 1
ATOM 1988 C C . VAL B 1 23 ? 5.168 -25.625 2.439 1 98.88 23 VAL B C 1
ATOM 1990 O O . VAL B 1 23 ? 4.199 -24.859 2.336 1 98.88 23 VAL B O 1
ATOM 1993 N N . TYR B 1 24 ? 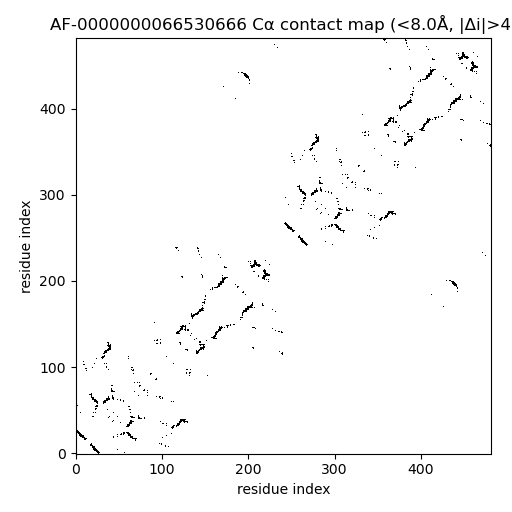5.484 -26.234 3.582 1 98.44 24 TYR B N 1
ATOM 1994 C CA . TYR B 1 24 ? 4.621 -26.094 4.75 1 98.44 24 TYR B CA 1
ATOM 1995 C C . TYR B 1 24 ? 5.398 -26.359 6.035 1 98.44 24 TYR B C 1
ATOM 1997 O O . TYR B 1 24 ? 6.5 -26.922 5.996 1 98.44 24 TYR B O 1
ATOM 2005 N N . ASP B 1 25 ? 4.953 -25.828 7.109 1 97.94 25 ASP B N 1
ATOM 2006 C CA . ASP B 1 25 ? 5.516 -26.094 8.43 1 97.94 25 ASP B CA 1
ATOM 2007 C C . ASP B 1 25 ? 4.957 -27.391 9.023 1 97.94 25 ASP B C 1
ATOM 2009 O O . ASP B 1 25 ? 3.834 -27.406 9.531 1 97.94 25 ASP B O 1
ATOM 2013 N N . ALA B 1 26 ? 5.695 -28.438 9.07 1 96.12 26 ALA B N 1
ATOM 2014 C CA . ALA B 1 26 ? 5.262 -29.766 9.484 1 96.12 26 ALA B CA 1
ATOM 2015 C C . ALA B 1 26 ? 5.023 -29.828 10.992 1 96.12 26 ALA B C 1
ATOM 2017 O O . ALA B 1 26 ? 4.434 -30.781 11.5 1 96.12 26 ALA B O 1
ATOM 2018 N N . SER B 1 27 ? 5.488 -28.812 11.672 1 95.62 27 SER B N 1
ATOM 2019 C CA . SER B 1 27 ? 5.316 -28.781 13.117 1 95.62 27 SER B CA 1
ATOM 2020 C C . SER B 1 27 ? 3.916 -28.312 13.5 1 95.62 27 SER B C 1
ATOM 2022 O O . SER B 1 27 ? 3.496 -28.469 14.648 1 95.62 27 SER B O 1
ATOM 2024 N N . HIS B 1 28 ? 3.215 -27.734 12.609 1 91.25 28 HIS B N 1
ATOM 2025 C CA . HIS B 1 28 ? 1.869 -27.25 12.875 1 91.25 28 HIS B CA 1
ATOM 2026 C C . HIS B 1 28 ? 0.818 -28.281 12.5 1 91.25 28 HIS B C 1
ATOM 2028 O O . HIS B 1 28 ? 0.839 -28.828 11.391 1 91.25 28 HIS B O 1
ATOM 2034 N N . ALA B 1 29 ? -0.052 -28.422 13.539 1 86.88 29 ALA B N 1
ATOM 2035 C CA . ALA B 1 29 ? -1.156 -29.359 13.305 1 86.88 29 ALA B CA 1
ATOM 2036 C C . ALA B 1 29 ? -2.408 -28.609 12.844 1 86.88 29 ALA B C 1
ATOM 2038 O O . ALA B 1 29 ? -2.637 -27.469 13.234 1 86.88 29 ALA B O 1
ATOM 2039 N N . GLY B 1 30 ? -3.096 -29.156 11.898 1 92.75 30 GLY B N 1
ATOM 2040 C CA . GLY B 1 30 ? -4.375 -28.609 11.484 1 92.75 30 GLY B CA 1
ATOM 2041 C C . GLY B 1 30 ? -4.293 -27.812 10.195 1 92.75 30 GLY B C 1
ATOM 2042 O O . GLY B 1 30 ? -3.203 -27.609 9.656 1 92.75 30 GLY B O 1
ATOM 2043 N N . PRO B 1 31 ? -5.457 -27.359 9.75 1 97 31 PRO B N 1
ATOM 2044 C CA . PRO B 1 31 ? -5.516 -26.656 8.461 1 97 31 PRO B CA 1
ATOM 2045 C C . PRO B 1 31 ? -4.949 -25.25 8.539 1 97 31 PRO B C 1
ATOM 2047 O O . PRO B 1 31 ? -5.141 -24.547 9.547 1 97 31 PRO B O 1
ATOM 2050 N N . ARG B 1 32 ? -4.211 -24.812 7.551 1 97.88 32 ARG B N 1
ATOM 2051 C CA . ARG B 1 32 ? -3.664 -23.469 7.391 1 97.88 32 ARG B CA 1
ATOM 2052 C C . ARG B 1 32 ? -4.109 -22.844 6.07 1 97.88 32 ARG B C 1
ATOM 2054 O O . ARG B 1 32 ? -4.527 -23.547 5.156 1 97.88 32 ARG B O 1
ATOM 2061 N N . PRO B 1 33 ? -4.059 -21.5 5.992 1 98.69 33 PRO B N 1
ATOM 2062 C CA . PRO B 1 33 ? -4.352 -20.875 4.699 1 98.69 33 PRO B CA 1
ATOM 2063 C C . PRO B 1 33 ? -3.469 -21.422 3.572 1 98.69 33 PRO B C 1
ATOM 2065 O O . PRO B 1 33 ? -2.279 -21.656 3.779 1 98.69 33 PRO B O 1
ATOM 2068 N N . GLY B 1 34 ? -4.062 -21.641 2.416 1 98.81 34 GLY B N 1
ATOM 2069 C CA . GLY B 1 34 ? -3.355 -22.156 1.251 1 98.81 34 GLY B CA 1
ATOM 2070 C C . GLY B 1 34 ? -3.062 -21.078 0.218 1 98.81 34 GLY B C 1
ATOM 2071 O O . GLY B 1 34 ? -3.967 -20.359 -0.213 1 98.81 34 GLY B O 1
ATOM 2072 N N . LEU B 1 35 ? -1.842 -21 -0.147 1 98.94 35 LEU B N 1
ATOM 2073 C CA . LEU B 1 35 ? -1.439 -20.031 -1.163 1 98.94 35 LEU B CA 1
ATOM 2074 C C . LEU B 1 35 ? -0.861 -20.734 -2.385 1 98.94 35 LEU B C 1
ATOM 2076 O O . LEU B 1 35 ? -0.024 -21.625 -2.252 1 98.94 35 LEU B O 1
ATOM 2080 N N . LEU B 1 36 ? -1.375 -20.359 -3.531 1 98.94 36 LEU B N 1
ATOM 2081 C CA . LEU B 1 36 ? -0.753 -20.766 -4.789 1 98.94 36 LEU B CA 1
ATOM 2082 C C . LEU B 1 36 ? 0.247 -19.719 -5.262 1 98.94 36 LEU B C 1
ATOM 2084 O O . LEU B 1 36 ? -0.117 -18.562 -5.473 1 98.94 36 LEU B O 1
ATOM 2088 N N . MET B 1 37 ? 1.458 -20.125 -5.391 1 98.94 37 MET B N 1
ATOM 2089 C CA . MET B 1 37 ? 2.512 -19.219 -5.84 1 98.94 37 MET B CA 1
ATOM 2090 C C . MET B 1 37 ? 2.91 -19.516 -7.281 1 98.94 37 MET B C 1
ATOM 2092 O O . MET B 1 37 ? 3.303 -20.641 -7.602 1 98.94 37 MET B O 1
ATOM 2096 N N . ALA B 1 38 ? 2.734 -18.531 -8.133 1 98.88 38 ALA B N 1
ATOM 2097 C CA . ALA B 1 38 ? 3.283 -18.609 -9.484 1 98.88 38 ALA B CA 1
ATOM 2098 C C . ALA B 1 38 ? 4.695 -18.031 -9.539 1 98.88 38 ALA B C 1
ATOM 2100 O O . ALA B 1 38 ? 4.895 -16.844 -9.336 1 98.88 38 ALA B O 1
ATOM 2101 N N . PRO B 1 39 ? 5.668 -18.859 -9.812 1 98.31 39 PRO B N 1
ATOM 2102 C CA . PRO B 1 39 ? 7.051 -18.391 -9.828 1 98.31 39 PRO B CA 1
ATOM 2103 C C . PRO B 1 39 ? 7.352 -17.469 -11.016 1 98.31 39 PRO B C 1
ATOM 2105 O O . PRO B 1 39 ? 6.512 -17.312 -11.898 1 98.31 39 PRO B O 1
ATOM 2108 N N . ASN B 1 40 ? 8.508 -16.812 -10.977 1 97.12 40 ASN B N 1
ATOM 2109 C CA . ASN B 1 40 ? 8.961 -16.078 -12.148 1 97.12 40 ASN B CA 1
ATOM 2110 C C . ASN B 1 40 ? 9.25 -17.016 -13.32 1 97.12 40 ASN B C 1
ATOM 2112 O O . ASN B 1 40 ? 8.961 -18.203 -13.25 1 97.12 40 ASN B O 1
ATOM 2116 N N . TRP B 1 41 ? 9.867 -16.516 -14.422 1 96.75 41 TRP B N 1
ATOM 2117 C CA . TRP B 1 41 ? 9.984 -17.234 -15.688 1 96.75 41 TRP B CA 1
ATOM 2118 C C . TRP B 1 41 ? 10.93 -18.422 -15.555 1 96.75 41 TRP B C 1
ATOM 2120 O O . TRP B 1 41 ? 10.969 -19.297 -16.422 1 96.75 41 TRP B O 1
ATOM 2130 N N . MET B 1 42 ? 11.609 -18.516 -14.406 1 96.75 42 MET B N 1
ATOM 2131 C CA . MET B 1 42 ? 12.508 -19.641 -14.211 1 96.75 42 MET B CA 1
ATOM 2132 C C . MET B 1 42 ? 11.742 -20.891 -13.766 1 96.75 42 MET B C 1
ATOM 2134 O O . MET B 1 42 ? 12.273 -22 -13.781 1 96.75 42 MET B O 1
ATOM 2138 N N . GLY B 1 43 ? 10.484 -20.75 -13.375 1 97.81 43 GLY B N 1
ATOM 2139 C CA . GLY B 1 43 ? 9.695 -21.891 -12.914 1 97.81 43 GLY B CA 1
ATOM 2140 C C . GLY B 1 43 ? 10.047 -22.328 -11.508 1 97.81 43 GLY B C 1
ATOM 2141 O O . GLY B 1 43 ? 10.414 -21.5 -10.664 1 97.81 43 GLY B O 1
ATOM 2142 N N . VAL B 1 44 ? 9.766 -23.594 -11.219 1 98.06 44 VAL B N 1
ATOM 2143 C CA . VAL B 1 44 ? 10.086 -24.141 -9.906 1 98.06 44 VAL B CA 1
ATOM 2144 C C . VAL B 1 44 ? 11.594 -24.203 -9.727 1 98.06 44 VAL B C 1
ATOM 2146 O O . VAL B 1 44 ? 12.258 -25.094 -10.25 1 98.06 44 VAL B O 1
ATOM 2149 N N . SER B 1 45 ? 12.117 -23.219 -9.07 1 96.81 45 SER B N 1
ATOM 2150 C CA . SER B 1 45 ? 13.555 -23.062 -8.852 1 96.81 45 SER B CA 1
ATOM 2151 C C . SER B 1 45 ? 13.875 -22.984 -7.359 1 96.81 45 SER B C 1
ATOM 2153 O O . SER B 1 45 ? 12.969 -22.891 -6.527 1 96.81 45 SER B O 1
ATOM 2155 N N . ALA B 1 46 ? 15.172 -23.062 -7.039 1 96.25 46 ALA B N 1
ATOM 2156 C CA . ALA B 1 46 ? 15.609 -22.922 -5.652 1 96.25 46 ALA B CA 1
ATOM 2157 C C . ALA B 1 46 ? 15.203 -21.562 -5.094 1 96.25 46 ALA B C 1
ATOM 2159 O O . ALA B 1 46 ? 14.789 -21.453 -3.934 1 96.25 46 ALA B O 1
ATOM 2160 N N . ALA B 1 47 ? 15.312 -20.531 -5.926 1 95.38 47 ALA B N 1
ATOM 2161 C CA . ALA B 1 47 ? 14.953 -19.188 -5.496 1 95.38 47 ALA B CA 1
ATOM 2162 C C . ALA B 1 47 ? 13.461 -19.094 -5.195 1 95.38 47 ALA B C 1
ATOM 2164 O O . ALA B 1 47 ? 13.062 -18.469 -4.207 1 95.38 47 ALA B O 1
ATOM 2165 N N . ALA B 1 48 ? 12.688 -19.672 -6.039 1 97.5 48 ALA B N 1
ATOM 2166 C CA . ALA B 1 48 ? 11.25 -19.703 -5.801 1 97.5 48 ALA B CA 1
ATOM 2167 C C . ALA B 1 48 ? 10.922 -20.406 -4.492 1 97.5 48 ALA B C 1
ATOM 2169 O O . ALA B 1 48 ? 10.078 -19.953 -3.721 1 97.5 48 ALA B O 1
ATOM 2170 N N . LEU B 1 49 ? 11.594 -21.531 -4.238 1 98.38 49 LEU B N 1
ATOM 2171 C CA . LEU B 1 49 ? 11.344 -22.297 -3.029 1 98.38 49 LEU B CA 1
ATOM 2172 C C . LEU B 1 49 ? 11.773 -21.531 -1.786 1 98.38 49 LEU B C 1
ATOM 2174 O O . LEU B 1 49 ? 11.156 -21.656 -0.728 1 98.38 49 LEU B O 1
ATOM 2178 N N . ASP B 1 50 ? 12.805 -20.75 -1.922 1 97.62 50 ASP B N 1
ATOM 2179 C CA . ASP B 1 50 ? 13.234 -19.922 -0.8 1 97.62 50 ASP B CA 1
ATOM 2180 C C . ASP B 1 50 ? 12.156 -18.922 -0.404 1 97.62 50 ASP B C 1
ATOM 2182 O O . ASP B 1 50 ? 11.891 -18.719 0.783 1 97.62 50 ASP B O 1
ATOM 2186 N N . ILE B 1 51 ? 11.555 -18.312 -1.358 1 97.69 51 ILE B N 1
ATOM 2187 C CA . ILE B 1 51 ? 10.461 -17.391 -1.075 1 97.69 51 ILE B CA 1
ATOM 2188 C C . ILE B 1 51 ? 9.289 -18.141 -0.456 1 97.69 51 ILE B C 1
ATOM 2190 O O . ILE B 1 51 ? 8.703 -17.703 0.535 1 97.69 51 ILE B O 1
ATOM 2194 N N . ALA B 1 52 ? 8.984 -19.281 -1.038 1 98.56 52 ALA B N 1
ATOM 2195 C CA . ALA B 1 52 ? 7.879 -20.078 -0.526 1 98.56 52 ALA B CA 1
ATOM 2196 C C . ALA B 1 52 ? 8.117 -20.469 0.93 1 98.56 52 ALA B C 1
ATOM 2198 O O . ALA B 1 52 ? 7.18 -20.5 1.73 1 98.56 52 ALA B O 1
ATOM 2199 N N . ARG B 1 53 ? 9.383 -20.828 1.291 1 98.31 53 ARG B N 1
ATOM 2200 C CA . ARG B 1 53 ? 9.727 -21.172 2.666 1 98.31 53 ARG B CA 1
ATOM 2201 C C . ARG B 1 53 ? 9.445 -20 3.609 1 98.31 53 ARG B C 1
ATOM 2203 O O . ARG B 1 53 ? 8.922 -20.188 4.711 1 98.31 53 ARG B O 1
ATOM 2210 N N . GLN B 1 54 ? 9.766 -18.812 3.15 1 97.19 54 GLN B N 1
ATOM 2211 C CA . GLN B 1 54 ? 9.523 -17.641 3.969 1 97.19 54 GLN B CA 1
ATOM 2212 C C . GLN B 1 54 ? 8.023 -17.422 4.191 1 97.19 54 GLN B C 1
ATOM 2214 O O . GLN B 1 54 ? 7.594 -17.156 5.312 1 97.19 54 GLN B O 1
ATOM 2219 N N . VAL B 1 55 ? 7.289 -17.531 3.16 1 98.19 55 VAL B N 1
ATOM 2220 C CA . VAL B 1 55 ? 5.848 -17.328 3.232 1 98.19 55 VAL B CA 1
ATOM 2221 C C . VAL B 1 55 ? 5.203 -18.438 4.062 1 98.19 55 VAL B C 1
ATOM 2223 O O . VAL B 1 55 ? 4.328 -18.172 4.891 1 98.19 55 VAL B O 1
ATOM 2226 N N . ALA B 1 56 ? 5.652 -19.656 3.873 1 98.12 56 ALA B N 1
ATOM 2227 C CA . ALA B 1 56 ? 5.16 -20.766 4.676 1 98.12 56 ALA B CA 1
ATOM 2228 C C . ALA B 1 56 ? 5.473 -20.562 6.156 1 98.12 56 ALA B C 1
ATOM 2230 O O . ALA B 1 56 ? 4.664 -20.906 7.02 1 98.12 56 ALA B O 1
ATOM 2231 N N . GLY B 1 57 ? 6.617 -20 6.43 1 97.06 57 GLY B N 1
ATOM 2232 C CA . GLY B 1 57 ? 7.023 -19.719 7.797 1 97.06 57 GLY B CA 1
ATOM 2233 C C . GLY B 1 57 ? 6.117 -18.719 8.5 1 97.06 57 GLY B C 1
ATOM 2234 O O . GLY B 1 57 ? 6.113 -18.641 9.727 1 97.06 57 GLY B O 1
ATOM 2235 N N . ARG B 1 58 ? 5.359 -18.047 7.746 1 96.44 58 ARG B N 1
ATOM 2236 C CA . ARG B 1 58 ? 4.426 -17.078 8.305 1 96.44 58 ARG B CA 1
ATOM 2237 C C . ARG B 1 58 ? 3.035 -17.688 8.477 1 96.44 58 ARG B C 1
ATOM 2239 O O . ARG B 1 58 ? 2.051 -16.953 8.625 1 96.44 58 ARG B O 1
ATOM 2246 N N . GLY B 1 59 ? 2.918 -18.984 8.305 1 96.94 59 GLY B N 1
ATOM 2247 C CA . GLY B 1 59 ? 1.689 -19.672 8.688 1 96.94 59 GLY B CA 1
ATOM 2248 C C . GLY B 1 59 ? 0.838 -20.078 7.504 1 96.94 59 GLY B C 1
ATOM 2249 O O . GLY B 1 59 ? -0.384 -20.188 7.617 1 96.94 59 GLY B O 1
ATOM 2250 N N . HIS B 1 60 ? 1.509 -20.312 6.383 1 98.44 60 HIS B N 1
ATOM 2251 C CA . HIS B 1 60 ? 0.759 -20.703 5.195 1 98.44 60 HIS B CA 1
ATOM 2252 C C . HIS B 1 60 ? 1.263 -22.031 4.641 1 98.44 60 HIS B C 1
ATOM 2254 O O . HIS B 1 60 ? 2.387 -22.453 4.934 1 98.44 60 HIS B O 1
ATOM 2260 N N . VAL B 1 61 ? 0.38 -22.719 3.971 1 98.69 61 VAL B N 1
ATOM 2261 C CA . VAL B 1 61 ? 0.766 -23.781 3.061 1 98.69 61 VAL B CA 1
ATOM 2262 C C . VAL B 1 61 ? 0.883 -23.25 1.639 1 98.69 61 VAL B C 1
ATOM 2264 O O . VAL B 1 61 ? -0.069 -22.672 1.106 1 98.69 61 VAL B O 1
ATOM 2267 N N . VAL B 1 62 ? 2.039 -23.391 1.069 1 98.94 62 VAL B N 1
ATOM 2268 C CA . VAL B 1 62 ? 2.291 -22.781 -0.231 1 98.94 62 VAL B CA 1
ATOM 2269 C C . VAL B 1 62 ? 2.578 -23.859 -1.267 1 98.94 62 VAL B C 1
ATOM 2271 O O . VAL B 1 62 ? 3.422 -24.734 -1.045 1 98.94 62 VAL B O 1
ATOM 2274 N N . LEU B 1 63 ? 1.858 -23.875 -2.348 1 98.94 63 LEU B N 1
ATOM 2275 C CA . LEU B 1 63 ? 2.25 -24.672 -3.506 1 98.94 63 LEU B CA 1
ATOM 2276 C C . LEU B 1 63 ? 2.883 -23.781 -4.578 1 98.94 63 LEU B C 1
ATOM 2278 O O . LEU B 1 63 ? 2.24 -22.875 -5.094 1 98.94 63 LEU B O 1
ATOM 2282 N N . VAL B 1 64 ? 4.109 -24.047 -4.855 1 98.94 64 VAL B N 1
ATOM 2283 C CA . VAL B 1 64 ? 4.727 -23.438 -6.027 1 98.94 64 VAL B CA 1
ATOM 2284 C C . VAL B 1 64 ? 4.246 -24.156 -7.293 1 98.94 64 VAL B C 1
ATOM 2286 O O . VAL B 1 64 ? 4.504 -25.344 -7.473 1 98.94 64 VAL B O 1
ATOM 2289 N N . ALA B 1 65 ? 3.635 -23.469 -8.156 1 98.94 65 ALA B N 1
ATOM 2290 C CA . ALA B 1 65 ? 3 -24.047 -9.336 1 98.94 65 ALA B CA 1
ATOM 2291 C C . ALA B 1 65 ? 4.043 -24.469 -10.367 1 98.94 65 ALA B C 1
ATOM 2293 O O . ALA B 1 65 ? 5.016 -23.75 -10.602 1 98.94 65 ALA B O 1
ATOM 2294 N N . ASP B 1 66 ? 3.861 -25.578 -10.938 1 98.81 66 ASP B N 1
ATOM 2295 C CA . ASP B 1 66 ? 4.598 -25.984 -12.133 1 98.81 66 ASP B CA 1
ATOM 2296 C C . ASP B 1 66 ? 3.871 -25.531 -13.398 1 98.81 66 ASP B C 1
ATOM 2298 O O . ASP B 1 66 ? 2.854 -26.109 -13.773 1 98.81 66 ASP B O 1
ATOM 2302 N N . LEU B 1 67 ? 4.426 -24.516 -14.016 1 98.44 67 LEU B N 1
ATOM 2303 C CA . LEU B 1 67 ? 3.75 -23.953 -15.18 1 98.44 67 LEU B CA 1
ATOM 2304 C C . LEU B 1 67 ? 4.262 -24.562 -16.469 1 98.44 67 LEU B C 1
ATOM 2306 O O . LEU B 1 67 ? 3.662 -24.391 -17.531 1 98.44 67 LEU B O 1
ATOM 2310 N N . TYR B 1 68 ? 5.309 -25.344 -16.391 1 98.44 68 TYR B N 1
ATOM 2311 C CA . TYR B 1 68 ? 6.008 -25.719 -17.625 1 98.44 68 TYR B CA 1
ATOM 2312 C C . TYR B 1 68 ? 5.949 -27.219 -17.859 1 98.44 68 TYR B C 1
ATOM 2314 O O . TYR B 1 68 ? 6.16 -27.688 -18.984 1 98.44 68 TYR B O 1
ATOM 2322 N N . GLY B 1 69 ? 5.73 -28 -16.812 1 98.25 69 GLY B N 1
ATOM 2323 C CA . GLY B 1 69 ? 5.824 -29.453 -16.859 1 98.25 69 GLY B CA 1
ATOM 2324 C C . GLY B 1 69 ? 6.926 -30 -15.969 1 98.25 69 GLY B C 1
ATOM 2325 O O . GLY B 1 69 ? 7.961 -29.359 -15.781 1 98.25 69 GLY B O 1
ATOM 2326 N N . ARG B 1 70 ? 6.711 -31.219 -15.555 1 97.69 70 ARG B 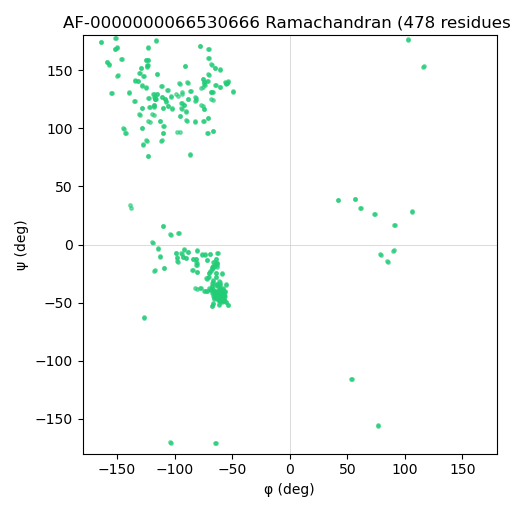N 1
ATOM 2327 C CA . ARG B 1 70 ? 7.543 -31.859 -14.531 1 97.69 70 ARG B CA 1
ATOM 2328 C C . ARG B 1 70 ? 9.016 -31.828 -14.93 1 97.69 70 ARG B C 1
ATOM 2330 O O . ARG B 1 70 ? 9.891 -31.641 -14.086 1 97.69 70 ARG B O 1
ATOM 2337 N N . ASP B 1 71 ? 9.289 -31.953 -16.219 1 96.31 71 ASP B N 1
ATOM 2338 C CA . ASP B 1 71 ? 10.664 -32.156 -16.672 1 96.31 71 ASP B CA 1
ATOM 2339 C C . ASP B 1 71 ? 11.258 -30.875 -17.25 1 96.31 71 ASP B C 1
ATOM 2341 O O . ASP B 1 71 ? 12.328 -30.906 -17.859 1 96.31 71 ASP B O 1
ATOM 2345 N N . VAL B 1 72 ? 10.57 -29.766 -17.125 1 97.81 72 VAL B N 1
ATOM 2346 C CA . VAL B 1 72 ? 11.047 -28.469 -17.625 1 97.81 72 VAL B CA 1
ATOM 2347 C C . VAL B 1 72 ? 11.422 -27.562 -16.453 1 97.81 72 VAL B C 1
ATOM 2349 O O . VAL B 1 72 ? 10.539 -27 -15.805 1 97.81 72 VAL B O 1
ATOM 2352 N N . ARG B 1 73 ? 12.734 -27.469 -16.203 1 98.06 73 ARG B N 1
ATOM 2353 C CA . ARG B 1 73 ? 13.32 -26.625 -15.164 1 98.06 73 ARG B CA 1
ATOM 2354 C C . ARG B 1 73 ? 14.414 -25.734 -15.742 1 98.06 73 ARG B C 1
ATOM 2356 O O . ARG B 1 73 ? 15.602 -26.047 -15.633 1 98.06 73 ARG B O 1
ATOM 2363 N N . PRO B 1 74 ? 13.992 -24.594 -16.266 1 98.06 74 PRO B N 1
ATOM 2364 C CA . PRO B 1 74 ? 14.961 -23.734 -16.938 1 98.06 74 PRO B CA 1
ATOM 2365 C C . PRO B 1 74 ? 16.172 -23.406 -16.078 1 98.06 74 PRO B C 1
ATOM 2367 O O . PRO B 1 74 ? 16.031 -23.172 -14.875 1 98.06 74 PRO B O 1
ATOM 2370 N N . GLN B 1 75 ? 17.359 -23.406 -16.766 1 96 75 GLN B N 1
ATOM 2371 C CA . GLN B 1 75 ? 18.594 -23.125 -16.047 1 96 75 GLN B CA 1
ATOM 2372 C C . GLN B 1 75 ? 19.203 -21.797 -16.484 1 96 75 GLN B C 1
ATOM 2374 O O . GLN B 1 75 ? 20.219 -21.359 -15.945 1 96 75 GLN B O 1
ATOM 2379 N N . ASN B 1 76 ? 18.656 -21.25 -17.531 1 95.19 76 ASN B N 1
ATOM 2380 C CA . ASN B 1 76 ? 19.125 -19.953 -18.047 1 95.19 76 ASN B CA 1
ATOM 2381 C C . ASN B 1 76 ? 18 -19.203 -18.75 1 95.19 76 ASN B C 1
ATOM 2383 O O . ASN B 1 76 ? 16.875 -19.703 -18.859 1 95.19 76 ASN B O 1
ATOM 2387 N N . GLY B 1 77 ? 18.328 -18.031 -19.188 1 94.44 77 GLY B N 1
ATOM 2388 C CA . GLY B 1 77 ? 17.328 -17.141 -19.766 1 94.44 77 GLY B CA 1
ATOM 2389 C C . GLY B 1 77 ? 16.719 -17.688 -21.047 1 94.44 77 GLY B C 1
ATOM 2390 O O . GLY B 1 77 ? 15.523 -17.531 -21.281 1 94.44 77 GLY B O 1
ATOM 2391 N N . ASP B 1 78 ? 17.5 -18.281 -21.875 1 97.12 78 ASP B N 1
ATOM 2392 C CA . ASP B 1 78 ? 17 -18.828 -23.125 1 97.12 78 ASP B CA 1
ATOM 2393 C C . ASP B 1 78 ? 15.969 -19.938 -22.875 1 97.12 78 ASP B C 1
ATOM 2395 O O . ASP B 1 78 ? 14.914 -19.953 -23.5 1 97.12 78 ASP B O 1
ATOM 2399 N N . GLU B 1 79 ? 16.312 -20.844 -21.969 1 97.88 79 GLU B N 1
ATOM 2400 C CA . GLU B 1 79 ? 15.398 -21.906 -21.594 1 97.88 79 GLU B CA 1
ATOM 2401 C C . GLU B 1 79 ? 14.117 -21.359 -20.984 1 97.88 79 GLU B C 1
ATOM 2403 O O . GLU B 1 79 ? 13.016 -21.844 -21.281 1 97.88 79 GLU B O 1
ATOM 2408 N N . ALA B 1 80 ? 14.258 -20.391 -20.125 1 97.75 80 ALA B N 1
ATOM 2409 C CA . ALA B 1 80 ? 13.109 -19.766 -19.469 1 97.75 80 ALA B CA 1
ATOM 2410 C C . ALA B 1 80 ? 12.195 -19.109 -20.5 1 97.75 80 ALA B C 1
ATOM 2412 O O . ALA B 1 80 ? 10.977 -19.25 -20.438 1 97.75 80 ALA B O 1
ATOM 2413 N N . GLY B 1 81 ? 12.82 -18.328 -21.406 1 97.44 81 GLY B N 1
ATOM 2414 C CA . GLY B 1 81 ? 12.047 -17.719 -22.469 1 97.44 81 GLY B CA 1
ATOM 2415 C C . GLY B 1 81 ? 11.281 -18.719 -23.297 1 97.44 81 GLY B C 1
ATOM 2416 O O . GLY B 1 81 ? 10.109 -18.5 -23.625 1 97.44 81 GLY B O 1
ATOM 2417 N N . ALA B 1 82 ? 11.914 -19.812 -23.656 1 97.94 82 ALA B N 1
ATOM 2418 C CA . ALA B 1 82 ? 11.297 -20.859 -24.469 1 97.94 82 ALA B CA 1
ATOM 2419 C C . ALA B 1 82 ? 10.125 -21.5 -23.734 1 97.94 82 ALA B C 1
ATOM 2421 O O . ALA B 1 82 ? 9.125 -21.891 -24.359 1 97.94 82 ALA B O 1
ATOM 2422 N N . ALA B 1 83 ? 10.25 -21.609 -22.453 1 98.12 83 ALA B N 1
ATOM 2423 C CA . ALA B 1 83 ? 9.203 -22.234 -21.641 1 98.12 83 ALA B CA 1
ATOM 2424 C C . ALA B 1 83 ? 8.039 -21.281 -21.422 1 98.12 83 ALA B C 1
ATOM 2426 O O . ALA B 1 83 ? 6.875 -21.688 -21.438 1 98.12 83 ALA B O 1
ATOM 2427 N N . MET B 1 84 ? 8.32 -20 -21.25 1 98 84 MET B N 1
ATOM 2428 C CA . MET B 1 84 ? 7.348 -19 -20.828 1 98 84 MET B CA 1
ATOM 2429 C C . MET B 1 84 ? 6.52 -18.516 -22.016 1 98 84 MET B C 1
ATOM 2431 O O . MET B 1 84 ? 5.312 -18.297 -21.891 1 98 84 MET B O 1
ATOM 2435 N N . MET B 1 85 ? 7.164 -18.375 -23.234 1 97.19 85 MET B N 1
ATOM 2436 C CA . MET B 1 85 ? 6.57 -17.672 -24.359 1 97.19 85 MET B CA 1
ATOM 2437 C C . MET B 1 85 ? 5.289 -18.344 -24.828 1 97.19 85 MET B C 1
ATOM 2439 O O . MET B 1 85 ? 4.297 -17.672 -25.125 1 97.19 85 MET B O 1
ATOM 2443 N N . PRO B 1 86 ? 5.27 -19.688 -24.875 1 96.94 86 PRO B N 1
ATOM 2444 C CA . PRO B 1 86 ? 4.016 -20.328 -25.25 1 96.94 86 PRO B CA 1
ATOM 2445 C C . PRO B 1 86 ? 2.854 -19.969 -24.328 1 96.94 86 PRO B C 1
ATOM 2447 O O . PRO B 1 86 ? 1.716 -19.828 -24.797 1 96.94 86 PRO B O 1
ATOM 2450 N N . LEU B 1 87 ? 3.07 -19.844 -23.062 1 97.19 87 LEU B N 1
ATOM 2451 C CA . LEU B 1 87 ? 2.033 -19.5 -22.109 1 97.19 87 LEU B CA 1
ATOM 2452 C C . LEU B 1 87 ? 1.649 -18.016 -22.219 1 97.19 87 LEU B C 1
ATOM 2454 O O . LEU B 1 87 ? 0.47 -17.672 -22.125 1 97.19 87 LEU B O 1
ATOM 2458 N N . LYS B 1 88 ? 2.615 -17.156 -22.406 1 95.19 88 LYS B N 1
ATOM 2459 C CA . LYS B 1 88 ? 2.336 -15.742 -22.594 1 95.19 88 LYS B CA 1
ATOM 2460 C C . LYS B 1 88 ? 1.468 -15.508 -23.828 1 95.19 88 LYS B C 1
ATOM 2462 O O . LYS B 1 88 ? 0.597 -14.633 -23.812 1 95.19 88 LYS B O 1
ATOM 2467 N N . ASN B 1 89 ? 1.672 -16.328 -24.859 1 95.25 89 ASN B N 1
ATOM 2468 C CA . ASN B 1 89 ? 0.967 -16.188 -26.125 1 95.25 89 ASN B CA 1
ATOM 2469 C C . ASN B 1 89 ? -0.397 -16.875 -26.094 1 95.25 89 ASN B C 1
ATOM 2471 O O . ASN B 1 89 ? -1.262 -16.578 -26.922 1 95.25 89 ASN B O 1
ATOM 2475 N N . ASP B 1 90 ? -0.539 -17.797 -25.219 1 97.5 90 ASP B N 1
ATOM 2476 C CA . ASP B 1 90 ? -1.782 -18.531 -25.047 1 97.5 90 ASP B CA 1
ATOM 2477 C C . ASP B 1 90 ? -2.275 -18.438 -23.609 1 97.5 90 ASP B C 1
ATOM 2479 O O . ASP B 1 90 ? -2.016 -19.344 -22.797 1 97.5 90 ASP B O 1
ATOM 2483 N N . ARG B 1 91 ? -3.105 -17.391 -23.344 1 97.5 91 ARG B N 1
ATOM 2484 C CA . ARG B 1 91 ? -3.545 -17.125 -21.969 1 97.5 91 ARG B CA 1
ATOM 2485 C C . ARG B 1 91 ? -4.527 -18.203 -21.5 1 97.5 91 ARG B C 1
ATOM 2487 O O . ARG B 1 91 ? -4.609 -18.484 -20.312 1 97.5 91 ARG B O 1
ATOM 2494 N N . ALA B 1 92 ? -5.223 -18.766 -22.484 1 97.56 92 ALA B N 1
ATOM 2495 C CA . ALA B 1 92 ? -6.105 -19.859 -22.109 1 97.56 92 ALA B CA 1
ATOM 2496 C C . ALA B 1 92 ? -5.312 -21.031 -21.531 1 97.56 92 ALA B C 1
ATOM 2498 O O . ALA B 1 92 ? -5.711 -21.625 -20.531 1 97.56 92 ALA B O 1
ATOM 2499 N N . LEU B 1 93 ? -4.23 -21.375 -22.188 1 98.12 93 LEU B N 1
ATOM 2500 C CA . LEU B 1 93 ? -3.35 -22.422 -21.703 1 98.12 93 LEU B CA 1
ATOM 2501 C C . LEU B 1 93 ? -2.77 -22.047 -20.344 1 98.12 93 LEU B C 1
ATOM 2503 O O . LEU B 1 93 ? -2.709 -22.891 -19.438 1 98.12 93 LEU B O 1
ATOM 2507 N N . LEU B 1 94 ? -2.348 -20.812 -20.203 1 98.38 94 LEU B N 1
ATOM 2508 C CA . LEU B 1 94 ? -1.827 -20.312 -18.922 1 98.38 94 LEU B CA 1
ATOM 2509 C C . LEU B 1 94 ? -2.85 -20.484 -17.812 1 98.38 94 LEU B C 1
ATOM 2511 O O . LEU B 1 94 ? -2.523 -21.016 -16.75 1 98.38 94 LEU B O 1
ATOM 2515 N N . ARG B 1 95 ? -4.094 -20.094 -18.031 1 98.5 95 ARG B N 1
ATOM 2516 C CA . ARG B 1 95 ? -5.164 -20.219 -17.047 1 98.5 95 ARG B CA 1
ATOM 2517 C C . ARG B 1 95 ? -5.41 -21.672 -16.688 1 98.5 95 ARG B C 1
ATOM 2519 O O . ARG B 1 95 ? -5.625 -22 -15.523 1 98.5 95 ARG B O 1
ATOM 2526 N N . LYS B 1 96 ? -5.336 -22.5 -17.688 1 98.62 96 LYS B N 1
ATOM 2527 C CA . LYS B 1 96 ? -5.5 -23.938 -17.469 1 98.62 96 LYS B CA 1
ATOM 2528 C C . LYS B 1 96 ? -4.426 -24.469 -16.516 1 98.62 96 LYS B C 1
ATOM 2530 O O . LYS B 1 96 ? -4.723 -25.25 -15.617 1 98.62 96 LYS B O 1
ATOM 2535 N N . ARG B 1 97 ? -3.24 -24.047 -16.734 1 98.75 97 ARG B N 1
ATOM 2536 C CA . ARG B 1 97 ? -2.135 -24.484 -15.891 1 98.75 97 ARG B CA 1
ATOM 2537 C C . ARG B 1 97 ? -2.322 -24 -14.453 1 98.75 97 ARG B C 1
ATOM 2539 O O . ARG B 1 97 ? -2.104 -24.766 -13.508 1 98.75 97 ARG B O 1
ATOM 2546 N N . MET B 1 98 ? -2.723 -22.781 -14.273 1 98.88 98 MET B N 1
ATOM 2547 C CA . MET B 1 98 ? -2.932 -22.234 -12.938 1 98.88 98 MET B CA 1
ATOM 2548 C C . MET B 1 98 ? -4.082 -22.938 -12.234 1 98.88 98 MET B C 1
ATOM 2550 O O . MET B 1 98 ? -3.992 -23.25 -11.039 1 98.88 98 MET B O 1
ATOM 2554 N N . GLN B 1 99 ? -5.152 -23.219 -12.977 1 98.81 99 GLN B N 1
ATOM 2555 C CA . GLN B 1 99 ? -6.297 -23.922 -12.398 1 98.81 99 GLN B CA 1
ATOM 2556 C C . GLN B 1 99 ? -5.91 -25.328 -11.938 1 98.81 99 GLN B C 1
ATOM 2558 O O . GLN B 1 99 ? -6.344 -25.781 -10.875 1 98.81 99 GLN B O 1
ATOM 2563 N N . ALA B 1 100 ? -5.113 -26 -12.758 1 98.88 100 ALA B N 1
ATOM 2564 C CA . ALA B 1 100 ? -4.672 -27.344 -12.391 1 98.88 100 ALA B CA 1
ATOM 2565 C C . ALA B 1 100 ? -3.812 -27.328 -11.133 1 98.88 100 ALA B C 1
ATOM 2567 O O . ALA B 1 100 ? -3.943 -28.188 -10.266 1 98.88 100 ALA B O 1
ATOM 2568 N N . ALA B 1 101 ? -2.953 -26.359 -11.023 1 98.88 101 ALA B N 1
ATOM 2569 C CA . ALA B 1 101 ? -2.127 -26.203 -9.828 1 98.88 101 ALA B CA 1
ATOM 2570 C C . ALA B 1 101 ? -2.982 -25.906 -8.602 1 98.88 101 ALA B C 1
ATOM 2572 O O . ALA B 1 101 ? -2.721 -26.438 -7.516 1 98.88 101 ALA B O 1
ATOM 2573 N N . LEU B 1 102 ? -3.986 -25.047 -8.781 1 98.88 102 LEU B N 1
ATOM 2574 C CA . LEU B 1 102 ? -4.898 -24.734 -7.684 1 98.88 102 LEU B CA 1
ATOM 2575 C C . LEU B 1 102 ? -5.629 -26 -7.219 1 98.88 102 LEU B C 1
ATOM 2577 O O . LEU B 1 102 ? -5.746 -26.234 -6.02 1 98.88 102 LEU B O 1
ATOM 2581 N N . ALA B 1 103 ? -6.094 -26.781 -8.172 1 98.69 103 ALA B N 1
ATOM 2582 C CA . ALA B 1 103 ? -6.738 -28.047 -7.844 1 98.69 103 ALA B CA 1
ATOM 2583 C C . ALA B 1 103 ? -5.785 -28.969 -7.094 1 98.69 103 ALA B C 1
ATOM 2585 O O . ALA B 1 103 ? -6.188 -29.656 -6.156 1 98.69 103 ALA B O 1
ATOM 2586 N N . ALA B 1 104 ? -4.547 -29 -7.516 1 98.75 104 ALA B N 1
ATOM 2587 C CA . ALA B 1 104 ? -3.537 -29.812 -6.852 1 98.75 104 ALA B CA 1
ATOM 2588 C C . ALA B 1 104 ? -3.322 -29.359 -5.41 1 98.75 104 ALA B C 1
ATOM 2590 O O . ALA B 1 104 ? -3.201 -30.188 -4.504 1 98.75 104 ALA B O 1
ATOM 2591 N N . LEU B 1 105 ? -3.266 -28.031 -5.188 1 98.81 105 LEU B N 1
ATOM 2592 C CA . LEU B 1 105 ? -3.137 -27.484 -3.838 1 98.81 105 LEU B CA 1
ATOM 2593 C C . LEU B 1 105 ? -4.289 -27.953 -2.953 1 98.81 105 LEU B C 1
ATOM 2595 O O . LEU B 1 105 ? -4.074 -28.391 -1.823 1 98.81 105 LEU B O 1
ATOM 2599 N N . ARG B 1 106 ? -5.449 -27.922 -3.463 1 98.06 106 ARG B N 1
ATOM 2600 C CA . ARG B 1 106 ? -6.652 -28.266 -2.711 1 98.06 106 ARG B CA 1
ATOM 2601 C C . ARG B 1 106 ? -6.734 -29.766 -2.469 1 98.06 106 ARG B C 1
ATOM 2603 O O . ARG B 1 106 ? -7.277 -30.203 -1.454 1 98.06 106 ARG B O 1
ATOM 2610 N N . GLY B 1 107 ? -6.168 -30.5 -3.359 1 97.38 107 GLY B N 1
ATOM 2611 C CA . GLY B 1 107 ? -6.398 -31.938 -3.352 1 97.38 107 GLY B CA 1
ATOM 2612 C C . GLY B 1 107 ? -5.293 -32.719 -2.666 1 97.38 107 GLY B C 1
ATOM 2613 O O . GLY B 1 107 ? -5.457 -33.906 -2.354 1 97.38 107 GLY B O 1
ATOM 2614 N N . GLN B 1 108 ? -4.156 -32.094 -2.422 1 97 108 GLN B N 1
ATOM 2615 C CA . GLN B 1 108 ? -3.035 -32.812 -1.83 1 97 108 GLN B CA 1
ATOM 2616 C C . GLN B 1 108 ? -3.307 -33.156 -0.366 1 97 108 GLN B C 1
ATOM 2618 O O . GLN B 1 108 ? -4.133 -32.5 0.281 1 97 108 GLN B O 1
ATOM 2623 N N . ALA B 1 109 ? -2.568 -34.125 0.147 1 96 109 ALA B N 1
ATOM 2624 C CA . ALA B 1 109 ? -2.861 -34.656 1.478 1 96 109 ALA B CA 1
ATOM 2625 C C . ALA B 1 109 ? -1.68 -34.438 2.422 1 96 109 ALA B C 1
ATOM 2627 O O . ALA B 1 109 ? -1.729 -34.844 3.586 1 96 109 ALA B O 1
ATOM 2628 N N . LEU B 1 110 ? -0.674 -33.844 1.985 1 96.69 110 LEU B N 1
ATOM 2629 C CA . LEU B 1 110 ? 0.555 -33.688 2.758 1 96.69 110 LEU B CA 1
ATOM 2630 C C . LEU B 1 110 ? 0.361 -32.688 3.891 1 96.69 110 LEU B C 1
ATOM 2632 O O . LEU B 1 110 ? 0.928 -32.844 4.973 1 96.69 110 LEU B O 1
ATOM 2636 N N . ALA B 1 111 ? -0.35 -31.625 3.633 1 97.06 111 ALA B N 1
ATOM 2637 C CA . ALA B 1 111 ? -0.66 -30.594 4.609 1 97.06 111 ALA B CA 1
ATOM 2638 C C . ALA B 1 111 ? -2.1 -30.109 4.465 1 97.06 111 ALA B C 1
ATOM 2640 O O . ALA B 1 111 ? -2.553 -29.812 3.354 1 97.06 111 ALA B O 1
ATOM 2641 N N . ALA B 1 112 ? -2.793 -30.047 5.516 1 96.75 112 ALA B N 1
ATOM 2642 C CA . ALA B 1 112 ? -4.188 -29.609 5.473 1 96.75 112 ALA B CA 1
ATOM 2643 C C . ALA B 1 112 ? -4.285 -28.125 5.09 1 96.75 112 ALA B C 1
ATOM 2645 O O . ALA B 1 112 ? -3.57 -27.297 5.645 1 96.75 112 ALA B O 1
ATOM 2646 N N . VAL B 1 113 ? -5.113 -27.844 4.172 1 97.69 113 VAL B N 1
ATOM 2647 C CA . VAL B 1 113 ? -5.336 -26.469 3.701 1 97.69 113 VAL B CA 1
ATOM 2648 C C . VAL B 1 113 ? -6.762 -26.047 4.027 1 97.69 113 VAL B C 1
ATOM 2650 O O . VAL B 1 113 ? -7.711 -26.797 3.809 1 97.69 113 VAL B O 1
ATOM 2653 N N . ASP B 1 114 ? -6.922 -24.906 4.633 1 97.62 114 ASP B N 1
ATOM 2654 C CA . ASP B 1 114 ? -8.234 -24.281 4.828 1 97.62 114 ASP B CA 1
ATOM 2655 C C . ASP B 1 114 ? -8.75 -23.672 3.525 1 97.62 114 ASP B C 1
ATOM 2657 O O . ASP B 1 114 ? -8.312 -22.594 3.127 1 97.62 114 ASP B O 1
ATOM 2661 N N . THR B 1 115 ? -9.688 -24.234 2.902 1 95.44 115 THR B N 1
ATOM 2662 C CA . THR B 1 115 ? -10.133 -23.859 1.564 1 95.44 115 THR B CA 1
ATOM 2663 C C . THR B 1 115 ? -10.922 -22.547 1.603 1 95.44 115 THR B C 1
ATOM 2665 O O . THR B 1 115 ? -11.195 -21.953 0.559 1 95.44 115 THR B O 1
ATOM 2668 N N . THR B 1 116 ? -11.219 -22.078 2.787 1 97.31 116 THR B N 1
ATOM 2669 C CA . THR B 1 116 ? -11.906 -20.797 2.893 1 97.31 116 THR B CA 1
ATOM 2670 C C . THR B 1 116 ? -10.898 -19.656 2.986 1 97.31 116 THR B C 1
ATOM 2672 O O . THR B 1 116 ? -11.281 -18.484 2.912 1 97.31 116 THR B O 1
ATOM 2675 N N . ARG B 1 117 ? -9.68 -19.969 3.184 1 98.56 117 ARG B N 1
ATOM 2676 C CA . ARG B 1 117 ? -8.594 -19 3.283 1 98.56 117 ARG B CA 1
ATOM 2677 C C . ARG B 1 117 ? -7.504 -19.297 2.256 1 98.56 117 ARG B C 1
ATOM 2679 O O . ARG B 1 117 ? -6.422 -19.766 2.609 1 98.56 117 ARG B O 1
ATOM 2686 N N . GLN B 1 118 ? -7.762 -18.953 1.005 1 98.88 118 GLN B N 1
ATOM 2687 C CA . GLN B 1 118 ? -6.832 -19.234 -0.088 1 98.88 118 GLN B CA 1
ATOM 2688 C C . GLN B 1 118 ? -6.598 -17.984 -0.93 1 98.88 118 GLN B C 1
ATOM 2690 O O . GLN B 1 118 ? -7.488 -17.141 -1.071 1 98.88 118 GLN B O 1
ATOM 2695 N N . ALA B 1 119 ? -5.457 -17.859 -1.453 1 98.94 119 ALA B N 1
ATOM 2696 C CA . ALA B 1 119 ? -5.051 -16.766 -2.338 1 98.94 119 ALA B CA 1
ATOM 2697 C C . ALA B 1 119 ? -3.969 -17.219 -3.311 1 98.94 119 ALA B C 1
ATOM 2699 O O . ALA B 1 119 ? -3.447 -18.328 -3.193 1 98.94 119 ALA B O 1
ATOM 2700 N N . ALA B 1 120 ? -3.713 -16.406 -4.285 1 98.94 120 ALA B N 1
ATOM 2701 C CA . ALA B 1 120 ? -2.617 -16.641 -5.223 1 98.94 120 ALA B CA 1
ATOM 2702 C C . ALA B 1 120 ? -1.712 -15.414 -5.312 1 98.94 120 ALA B C 1
ATOM 2704 O O . ALA B 1 120 ? -2.176 -14.281 -5.176 1 98.94 120 ALA B O 1
ATOM 2705 N N . PHE B 1 121 ? -0.494 -15.664 -5.477 1 98.94 121 PHE B N 1
ATOM 2706 C CA . PHE B 1 121 ? 0.46 -14.578 -5.703 1 98.94 121 PHE B CA 1
ATOM 2707 C C . PHE B 1 121 ? 1.573 -15.031 -6.641 1 98.94 121 PHE B C 1
ATOM 2709 O O . PHE B 1 121 ? 1.751 -16.234 -6.875 1 98.94 121 PHE B O 1
ATOM 2716 N N . GLY B 1 122 ? 2.25 -14.086 -7.246 1 98.81 122 GLY B N 1
ATOM 2717 C CA . GLY B 1 122 ? 3.33 -14.43 -8.156 1 98.81 122 GLY B CA 1
ATOM 2718 C C . GLY B 1 122 ? 4.246 -13.258 -8.461 1 98.81 122 GLY B C 1
ATOM 2719 O O . GLY B 1 122 ? 4.02 -12.148 -7.98 1 98.81 122 GLY B O 1
ATOM 2720 N N . PHE B 1 123 ? 5.312 -13.562 -9.188 1 98.62 123 PHE B N 1
ATOM 2721 C CA . PHE B 1 123 ? 6.375 -12.609 -9.469 1 98.62 123 PHE B CA 1
ATOM 2722 C C . PHE B 1 123 ? 6.66 -12.531 -10.961 1 98.62 123 PHE B C 1
ATOM 2724 O O . PHE B 1 123 ? 6.793 -13.562 -11.625 1 98.62 123 PHE B O 1
ATOM 2731 N N . CYS B 1 124 ? 6.824 -11.25 -11.453 1 98.12 124 CYS B N 1
ATOM 2732 C CA . CYS B 1 124 ? 7.152 -11.094 -12.867 1 98.12 124 CYS B CA 1
ATOM 2733 C C . CYS B 1 124 ? 6.141 -11.82 -13.742 1 98.12 124 CYS B C 1
ATOM 2735 O O . CYS B 1 124 ? 4.945 -11.523 -13.695 1 98.12 124 CYS B O 1
ATOM 2737 N N . PHE B 1 125 ? 6.582 -12.867 -14.5 1 98 125 PHE B N 1
ATOM 2738 C CA . PHE B 1 125 ? 5.66 -13.711 -15.258 1 98 125 PHE B CA 1
ATOM 2739 C C . PHE B 1 125 ? 4.609 -14.32 -14.336 1 98 125 PHE B C 1
ATOM 2741 O O . PHE B 1 125 ? 3.432 -14.383 -14.688 1 98 125 PHE B O 1
ATOM 2748 N N . GLY B 1 126 ? 4.996 -14.734 -13.188 1 98.56 126 GLY B N 1
ATOM 2749 C CA . GLY B 1 126 ? 4.09 -15.305 -12.203 1 98.56 126 GLY B CA 1
ATOM 2750 C C . GLY B 1 126 ? 3.041 -14.32 -11.727 1 98.56 126 GLY B C 1
ATOM 2751 O O . GLY B 1 126 ? 1.937 -14.711 -11.344 1 98.56 126 GLY B O 1
ATOM 2752 N N . GLY B 1 127 ? 3.434 -13.039 -11.656 1 98.75 127 GLY B N 1
ATOM 2753 C CA . GLY B 1 127 ? 2.43 -12.031 -11.359 1 98.75 127 GLY B CA 1
ATOM 2754 C C . GLY B 1 127 ? 1.326 -11.961 -12.398 1 98.75 127 GLY B C 1
ATOM 2755 O O . GLY B 1 127 ? 0.149 -11.844 -12.055 1 98.75 127 GLY B O 1
ATOM 2756 N N . CYS B 1 128 ? 1.705 -12 -13.648 1 98.31 128 CYS B N 1
ATOM 2757 C CA . CYS B 1 128 ? 0.74 -12.094 -14.742 1 98.31 128 CYS B CA 1
ATOM 2758 C C . CYS B 1 128 ? -0.14 -13.328 -14.578 1 98.31 128 CYS B C 1
ATOM 2760 O O . CYS B 1 128 ? -1.355 -13.258 -14.766 1 98.31 128 CYS B O 1
ATOM 2762 N N . CYS B 1 129 ? 0.444 -14.438 -14.172 1 98.75 129 CYS B N 1
ATOM 2763 C CA . CYS B 1 129 ? -0.28 -15.688 -14 1 98.75 129 CYS B CA 1
ATOM 2764 C C . CYS B 1 129 ? -1.324 -15.57 -12.898 1 98.75 129 CYS B C 1
ATOM 2766 O O . CYS B 1 129 ? -2.451 -16.047 -13.047 1 98.75 129 CYS B O 1
ATOM 2768 N N . ALA B 1 130 ? -0.951 -14.938 -11.797 1 98.88 130 ALA B N 1
ATOM 2769 C CA . ALA B 1 130 ? -1.893 -14.734 -10.695 1 98.88 130 ALA B CA 1
ATOM 2770 C C . ALA B 1 130 ? -3.092 -13.906 -11.148 1 98.88 130 ALA B C 1
ATOM 2772 O O . ALA B 1 130 ? -4.234 -14.211 -10.805 1 98.88 130 ALA B O 1
ATOM 2773 N N . LEU B 1 131 ? -2.857 -12.914 -11.938 1 98.88 131 LEU B N 1
ATOM 2774 C CA . LEU B 1 131 ? -3.93 -12.055 -12.422 1 98.88 131 LEU B CA 1
ATOM 2775 C C . LEU B 1 131 ? -4.816 -12.797 -13.422 1 98.88 131 LEU B C 1
ATOM 2777 O O . LEU B 1 131 ? -6.035 -12.617 -13.43 1 98.88 131 LEU B O 1
ATOM 2781 N N . GLU B 1 132 ? -4.203 -13.625 -14.25 1 98.69 132 GLU B N 1
ATOM 2782 C CA . GLU B 1 132 ? -5 -14.398 -15.195 1 98.69 132 GLU B CA 1
ATOM 2783 C C . GLU B 1 132 ? -5.867 -15.422 -14.469 1 98.69 132 GLU B C 1
ATOM 2785 O O . GLU B 1 132 ? -6.992 -15.703 -14.898 1 98.69 132 GLU B O 1
ATOM 2790 N N . LEU B 1 133 ? -5.328 -16.016 -13.422 1 98.81 133 LEU B N 1
ATOM 2791 C CA . LEU B 1 133 ? -6.141 -16.906 -12.602 1 98.81 133 LEU B CA 1
ATOM 2792 C C . LEU B 1 133 ? -7.348 -16.156 -12.031 1 98.81 133 LEU B C 1
ATOM 2794 O O . LEU B 1 133 ? -8.453 -16.703 -11.992 1 98.81 133 LEU B O 1
ATOM 2798 N N . ALA B 1 134 ? -7.16 -14.922 -11.57 1 98.88 134 ALA B N 1
ATOM 2799 C CA . ALA B 1 134 ? -8.258 -14.086 -11.094 1 98.88 134 ALA B CA 1
ATOM 2800 C C . ALA B 1 134 ? -9.289 -13.867 -12.195 1 98.88 134 ALA B C 1
ATOM 2802 O O . ALA B 1 134 ? -10.484 -14.094 -11.977 1 98.88 134 ALA B O 1
ATOM 2803 N N . ARG B 1 135 ? -8.789 -13.492 -13.352 1 98.69 135 ARG B N 1
ATOM 2804 C CA . ARG B 1 135 ? -9.656 -13.195 -14.484 1 98.69 135 ARG B CA 1
ATOM 2805 C C . ARG B 1 135 ? -10.422 -14.438 -14.93 1 98.69 135 ARG B C 1
ATOM 2807 O O . ARG B 1 135 ? -11.5 -14.336 -15.523 1 98.69 135 ARG B O 1
ATOM 2814 N N . ASP B 1 136 ? -9.867 -15.57 -14.625 1 98.5 136 ASP B N 1
ATOM 2815 C CA . ASP B 1 136 ? -10.484 -16.844 -14.977 1 98.5 136 ASP B CA 1
ATOM 2816 C C . ASP B 1 136 ? -11.578 -17.219 -13.977 1 98.5 136 ASP B C 1
ATOM 2818 O O . ASP B 1 136 ? -12.195 -18.281 -14.102 1 98.5 136 ASP B O 1
ATOM 2822 N N . GLY B 1 137 ? -11.766 -16.484 -12.93 1 98.69 137 GLY B N 1
ATOM 2823 C CA . GLY B 1 137 ? -12.883 -16.656 -12.016 1 98.69 137 GLY B CA 1
ATOM 2824 C C . GLY B 1 137 ? -12.57 -17.594 -10.859 1 98.69 137 GLY B C 1
ATOM 2825 O O . GLY B 1 137 ? -13.477 -18.141 -10.227 1 98.69 137 GLY B O 1
ATOM 2826 N N . ALA B 1 138 ? -11.258 -17.828 -10.648 1 98.75 138 ALA B N 1
ATOM 2827 C CA . ALA B 1 138 ? -10.898 -18.703 -9.531 1 98.75 138 ALA B CA 1
ATOM 2828 C C . ALA B 1 138 ? -11.492 -18.172 -8.219 1 98.75 138 ALA B C 1
ATOM 2830 O O . ALA B 1 138 ? -11.484 -16.969 -7.965 1 98.75 138 ALA B O 1
ATOM 2831 N N . GLU B 1 139 ? -12 -19.094 -7.375 1 98.44 139 GLU B N 1
ATOM 2832 C CA . GLU B 1 139 ? -12.609 -18.734 -6.102 1 98.44 139 GLU B CA 1
ATOM 2833 C C . GLU B 1 139 ? -11.555 -18.625 -4.996 1 98.44 139 GLU B C 1
ATOM 2835 O O . GLU B 1 139 ? -11.453 -19.516 -4.148 1 98.44 139 GLU B O 1
ATOM 2840 N N . LEU B 1 140 ? -10.852 -17.547 -5.008 1 98.81 140 LEU B N 1
ATOM 2841 C CA . LEU B 1 140 ? -9.852 -17.203 -3.996 1 98.81 140 LEU B CA 1
ATOM 2842 C C . LEU B 1 140 ? -10.141 -15.844 -3.379 1 98.81 140 LEU B C 1
ATOM 2844 O O . LEU B 1 140 ? -10.875 -15.039 -3.955 1 98.81 140 LEU B O 1
ATOM 2848 N N . LYS B 1 141 ? -9.594 -15.602 -2.186 1 98.94 141 LYS B N 1
ATOM 2849 C CA . LYS B 1 141 ? -9.883 -14.375 -1.451 1 98.94 141 LYS B CA 1
ATOM 2850 C C . LYS B 1 141 ? -9.039 -13.219 -1.97 1 98.94 141 LYS B C 1
ATOM 2852 O O . LYS B 1 141 ? -9.414 -12.055 -1.817 1 98.94 141 LYS B O 1
ATOM 2857 N N . ALA B 1 142 ? -7.867 -13.586 -2.604 1 98.94 142 ALA B N 1
ATOM 2858 C CA . ALA B 1 142 ? -6.992 -12.516 -3.076 1 98.94 142 ALA B CA 1
ATOM 2859 C C . ALA B 1 142 ? -6.062 -13.016 -4.176 1 98.94 142 ALA B C 1
ATOM 2861 O O . ALA B 1 142 ? -5.789 -14.219 -4.27 1 98.94 142 ALA B O 1
ATOM 2862 N N . PHE B 1 143 ? -5.594 -12.109 -4.957 1 98.94 143 PHE B N 1
ATOM 2863 C CA . PHE B 1 143 ? -4.594 -12.273 -6.004 1 98.94 143 PHE B CA 1
ATOM 2864 C C . PHE B 1 143 ? -3.559 -11.156 -5.949 1 98.94 143 PHE B C 1
ATOM 2866 O O . PHE B 1 143 ? -3.912 -9.977 -5.996 1 98.94 143 PHE B O 1
ATOM 2873 N N . VAL B 1 144 ? -2.289 -11.5 -5.824 1 99 144 VAL B N 1
ATOM 2874 C CA . VAL B 1 144 ? -1.241 -10.5 -5.637 1 99 144 VAL B CA 1
ATOM 2875 C C . VAL B 1 144 ? -0.201 -10.633 -6.75 1 99 144 VAL B C 1
ATOM 2877 O O . VAL B 1 144 ? 0.318 -11.719 -6.996 1 99 144 VAL B O 1
ATOM 2880 N N . SER B 1 145 ? 0.074 -9.586 -7.434 1 98.94 145 SER B N 1
ATOM 2881 C CA . SER B 1 145 ? 1.10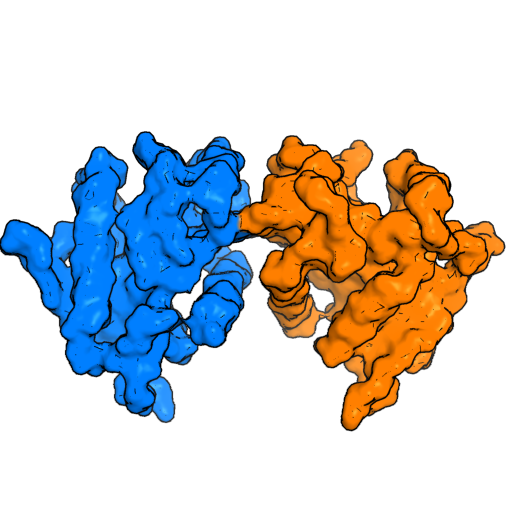3 -9.539 -8.469 1 98.94 145 SER B CA 1
ATOM 2882 C C . SER B 1 145 ? 2.287 -8.688 -8.031 1 98.94 145 SER B C 1
ATOM 2884 O O . SER B 1 145 ? 2.133 -7.488 -7.773 1 98.94 145 SER B O 1
ATOM 2886 N N . PHE B 1 146 ? 3.453 -9.297 -7.922 1 98.88 146 PHE B N 1
ATOM 2887 C CA . PHE B 1 146 ? 4.707 -8.594 -7.688 1 98.88 146 PHE B CA 1
ATOM 2888 C C . PHE B 1 146 ? 5.414 -8.297 -9.008 1 98.88 146 PHE B C 1
ATOM 2890 O O . PHE B 1 146 ? 5.867 -9.211 -9.695 1 98.88 146 PHE B O 1
ATOM 2897 N N . HIS B 1 147 ? 5.602 -7.023 -9.359 1 98.62 147 HIS B N 1
ATOM 2898 C CA . HIS B 1 147 ? 6.289 -6.539 -10.555 1 98.62 147 HIS B CA 1
ATOM 2899 C C . HIS B 1 147 ? 5.914 -7.367 -11.781 1 98.62 147 HIS B C 1
ATOM 2901 O O . HIS B 1 147 ? 6.777 -7.699 -12.594 1 98.62 147 HIS B O 1
ATOM 2907 N N . GLY B 1 148 ? 4.672 -7.773 -11.891 1 98.19 148 GLY B N 1
ATOM 2908 C CA . GLY B 1 148 ? 4.176 -8.492 -13.055 1 98.19 148 GLY B CA 1
ATOM 2909 C C . GLY B 1 148 ? 3.607 -7.578 -14.117 1 98.19 148 GLY B C 1
ATOM 2910 O O . GLY B 1 148 ? 3.189 -6.457 -13.828 1 98.19 148 GLY B O 1
ATOM 2911 N N . THR B 1 149 ? 3.648 -8.031 -15.352 1 95.75 149 THR B N 1
ATOM 2912 C CA . THR B 1 149 ? 2.938 -7.293 -16.391 1 95.75 149 THR B CA 1
ATOM 2913 C C . THR B 1 149 ? 1.433 -7.324 -16.141 1 95.75 149 THR B C 1
ATOM 2915 O O . THR B 1 149 ? 0.915 -8.281 -15.562 1 95.75 149 THR B O 1
ATOM 2918 N N . LEU B 1 150 ? 0.752 -6.316 -16.594 1 97.56 150 LEU B N 1
ATOM 2919 C CA . LEU B 1 150 ? -0.644 -6.121 -16.219 1 97.56 150 LEU B CA 1
ATOM 2920 C C . LEU B 1 150 ? -1.559 -6.273 -17.422 1 97.56 150 LEU B C 1
ATOM 2922 O O . LEU B 1 150 ? -2.785 -6.242 -17.281 1 97.56 150 LEU B O 1
ATOM 2926 N N . ASP B 1 151 ? -1.003 -6.469 -18.594 1 93.75 151 ASP B N 1
ATOM 2927 C CA . ASP B 1 151 ? -1.774 -6.574 -19.828 1 93.75 151 ASP B CA 1
ATOM 2928 C C . ASP B 1 151 ? -2.609 -7.852 -19.844 1 93.75 151 ASP B C 1
ATOM 2930 O O . ASP B 1 151 ? -2.293 -8.82 -19.141 1 93.75 151 ASP B O 1
ATOM 2934 N N . THR B 1 152 ? -3.627 -7.836 -20.562 1 94.75 152 THR B N 1
ATOM 2935 C CA . THR B 1 152 ? -4.5 -8.977 -20.812 1 94.75 152 THR B CA 1
ATOM 2936 C C . THR B 1 152 ? -5.141 -8.891 -22.188 1 94.75 152 THR B C 1
ATOM 2938 O O . THR B 1 152 ? -5.438 -7.793 -22.672 1 94.75 152 THR B O 1
ATOM 2941 N N . PRO B 1 153 ? -5.34 -10.023 -22.828 1 94.25 153 PRO B N 1
ATOM 2942 C CA . PRO B 1 153 ? -5.98 -10 -24.141 1 94.25 153 PRO B CA 1
ATOM 2943 C C . PRO B 1 153 ? -7.453 -9.586 -24.062 1 94.25 153 PRO B C 1
ATOM 2945 O O . PRO B 1 153 ? -8.008 -9.094 -25.047 1 94.25 153 PRO B O 1
ATOM 2948 N N . ASP B 1 154 ? -8.078 -9.75 -22.922 1 95.06 154 ASP B N 1
ATOM 2949 C CA . ASP B 1 154 ? -9.492 -9.43 -22.781 1 95.06 154 ASP B CA 1
ATOM 2950 C C . ASP B 1 154 ? -9.789 -8.82 -21.422 1 95.06 154 ASP B C 1
ATOM 2952 O O . ASP B 1 154 ? -10.07 -9.547 -20.453 1 95.06 154 ASP B O 1
ATOM 2956 N N . PRO B 1 155 ? -9.828 -7.527 -21.344 1 95.69 155 PRO B N 1
ATOM 2957 C CA . PRO B 1 155 ? -10.086 -6.863 -20.062 1 95.69 155 PRO B CA 1
ATOM 2958 C C . PRO B 1 155 ? -11.477 -7.18 -19.516 1 95.69 155 PRO B C 1
ATOM 2960 O O . PRO B 1 155 ? -11.727 -6.988 -18.312 1 95.69 155 PRO B O 1
ATOM 2963 N N . ALA B 1 156 ? -12.391 -7.699 -20.344 1 96.75 156 ALA B N 1
ATOM 2964 C CA . ALA B 1 156 ? -13.742 -8 -19.891 1 96.75 156 ALA B CA 1
ATOM 2965 C C . ALA B 1 156 ? -13.742 -9.148 -18.891 1 96.75 156 ALA B C 1
ATOM 2967 O O . ALA B 1 156 ? -14.688 -9.305 -18.109 1 96.75 156 ALA B O 1
ATOM 2968 N N . HIS B 1 157 ? -12.703 -9.945 -18.891 1 97.25 157 HIS B N 1
ATOM 2969 C CA . HIS B 1 157 ? -12.602 -11.078 -17.969 1 97.25 157 HIS B CA 1
ATOM 2970 C C . HIS B 1 157 ? -12.5 -10.617 -16.516 1 97.25 157 HIS B C 1
ATOM 2972 O O . HIS B 1 157 ? -12.719 -11.398 -15.602 1 97.25 157 HIS B O 1
ATOM 2978 N N . ALA B 1 158 ? -12.211 -9.336 -16.312 1 98.25 158 ALA B N 1
ATOM 2979 C CA . ALA B 1 158 ? -12.141 -8.805 -14.961 1 98.25 158 ALA B CA 1
ATOM 2980 C C . ALA B 1 158 ? -13.469 -8.992 -14.234 1 98.25 158 ALA B C 1
ATOM 2982 O O . ALA B 1 158 ? -13.508 -9.062 -13 1 98.25 158 ALA B O 1
ATOM 2983 N N . ARG B 1 159 ? -14.57 -9.078 -14.938 1 98.25 159 ARG B N 1
ATOM 2984 C CA . ARG B 1 159 ? -15.891 -9.25 -14.344 1 98.25 159 ARG B CA 1
ATOM 2985 C C . ARG B 1 159 ? -15.992 -10.578 -13.602 1 98.25 159 ARG B C 1
ATOM 2987 O O . ARG B 1 159 ? -16.891 -10.766 -12.773 1 98.25 159 ARG B O 1
ATOM 2994 N N . ASN B 1 160 ? -15.07 -11.523 -13.938 1 98.5 160 ASN B N 1
ATOM 2995 C CA . ASN B 1 160 ? -15.094 -12.852 -13.336 1 98.5 160 ASN B CA 1
ATOM 2996 C C . ASN B 1 160 ? -14.375 -12.867 -11.984 1 98.5 160 ASN B C 1
ATOM 2998 O O . ASN B 1 160 ? -14.477 -13.844 -11.234 1 98.5 160 ASN B O 1
ATOM 3002 N N . ILE B 1 161 ? -13.641 -11.812 -11.656 1 98.81 161 ILE B N 1
ATOM 3003 C CA . ILE B 1 161 ? -12.766 -11.812 -10.492 1 98.81 161 ILE B CA 1
ATOM 3004 C C . ILE B 1 161 ? -13.602 -11.844 -9.211 1 98.81 161 ILE B C 1
ATOM 3006 O O . ILE B 1 161 ? -14.539 -11.062 -9.055 1 98.81 161 ILE B O 1
ATOM 3010 N N . LYS B 1 162 ? -13.297 -12.734 -8.258 1 97.94 162 LYS B N 1
ATOM 3011 C CA . LYS B 1 162 ? -14.086 -12.945 -7.051 1 97.94 162 LYS B CA 1
ATOM 3012 C C . LYS B 1 162 ? -13.352 -12.422 -5.82 1 97.94 162 LYS B C 1
ATOM 3014 O O . LYS B 1 162 ? -13.977 -12.156 -4.785 1 97.94 162 LYS B O 1
ATOM 3019 N N . GLY B 1 163 ? -12.102 -12.227 -5.812 1 98.62 163 GLY B N 1
ATOM 3020 C CA . GLY B 1 163 ? -11.305 -11.812 -4.672 1 98.62 163 GLY B CA 1
ATOM 3021 C C . GLY B 1 163 ? -10.648 -10.453 -4.867 1 98.62 163 GLY B C 1
ATOM 3022 O O . GLY B 1 163 ? -10.836 -9.812 -5.906 1 98.62 163 GLY B O 1
ATOM 3023 N N . ALA B 1 164 ? -9.977 -9.984 -3.834 1 98.94 164 ALA B N 1
ATOM 3024 C CA . ALA B 1 164 ? -9.234 -8.727 -3.902 1 98.94 164 ALA B CA 1
ATOM 3025 C C . ALA B 1 164 ? -7.996 -8.867 -4.777 1 98.94 164 ALA B C 1
ATOM 3027 O O . ALA B 1 164 ? -7.41 -9.945 -4.867 1 98.94 164 ALA B O 1
ATOM 3028 N N . VAL B 1 165 ? -7.648 -7.828 -5.449 1 98.94 165 VAL B N 1
ATOM 3029 C CA . VAL B 1 165 ? -6.457 -7.82 -6.293 1 98.94 165 VAL B CA 1
ATOM 3030 C C . VAL B 1 165 ? -5.469 -6.773 -5.777 1 98.94 165 VAL B C 1
ATOM 3032 O O . VAL B 1 165 ? -5.844 -5.629 -5.527 1 98.94 165 VAL B O 1
ATOM 3035 N N . LEU B 1 166 ? -4.273 -7.156 -5.551 1 98.94 166 LEU B N 1
ATOM 3036 C CA . LEU B 1 166 ? -3.186 -6.273 -5.137 1 98.94 166 LEU B CA 1
ATOM 3037 C C . LEU B 1 166 ? -2.025 -6.336 -6.125 1 98.94 166 LEU B C 1
ATOM 3039 O O . LEU B 1 166 ? -1.463 -7.41 -6.359 1 98.94 166 LEU B O 1
ATOM 3043 N N . VAL B 1 167 ? -1.736 -5.223 -6.719 1 98.94 167 VAL B N 1
ATOM 3044 C CA . VAL B 1 167 ? -0.603 -5.105 -7.629 1 98.94 167 VAL B CA 1
ATOM 3045 C C . VAL B 1 167 ? 0.504 -4.285 -6.973 1 98.94 167 VAL B C 1
ATOM 3047 O O . VAL B 1 167 ? 0.26 -3.178 -6.484 1 98.94 167 VAL B O 1
ATOM 3050 N N . LEU B 1 168 ? 1.68 -4.84 -6.918 1 98.94 168 LEU B N 1
ATOM 3051 C CA . LEU B 1 168 ? 2.871 -4.227 -6.344 1 98.94 168 LEU B CA 1
ATOM 3052 C C . LEU B 1 168 ? 3.908 -3.936 -7.422 1 98.94 168 LEU B C 1
ATOM 3054 O O . LEU B 1 168 ? 4.562 -4.852 -7.922 1 98.94 168 LEU B O 1
ATOM 3058 N N . ASP B 1 169 ? 4.066 -2.691 -7.773 1 98.75 169 ASP B N 1
ATOM 3059 C CA . ASP B 1 169 ? 4.801 -2.217 -8.945 1 98.75 169 ASP B CA 1
ATOM 3060 C C . ASP B 1 169 ? 6.082 -1.496 -8.531 1 98.75 169 ASP B C 1
ATOM 3062 O O . ASP B 1 169 ? 6.098 -0.764 -7.543 1 98.75 169 ASP B O 1
ATOM 3066 N N . GLY B 1 170 ? 7.23 -1.789 -9.258 1 98.56 170 GLY B N 1
ATOM 3067 C CA . GLY B 1 170 ? 8.383 -0.905 -9.188 1 98.56 170 GLY B CA 1
ATOM 3068 C C . GLY B 1 170 ? 8.266 0.298 -10.109 1 98.56 170 GLY B C 1
ATOM 3069 O O . GLY B 1 170 ? 8.219 0.151 -11.328 1 98.56 170 GLY B O 1
ATOM 3070 N N . ALA B 1 171 ? 8.367 1.448 -9.586 1 98.12 171 ALA B N 1
ATOM 3071 C CA . ALA B 1 171 ? 8.062 2.666 -10.336 1 98.12 171 ALA B CA 1
ATOM 3072 C C . ALA B 1 171 ? 9.086 2.895 -11.445 1 98.12 171 ALA B C 1
ATOM 3074 O O . ALA B 1 171 ? 8.82 3.643 -12.391 1 98.12 171 ALA B O 1
ATOM 3075 N N . SER B 1 172 ? 10.227 2.303 -11.367 1 97.69 172 SER B N 1
ATOM 3076 C CA . SER B 1 172 ? 11.258 2.459 -12.375 1 97.69 172 SER B CA 1
ATOM 3077 C C . SER B 1 172 ? 11.453 1.173 -13.18 1 97.69 172 SER B C 1
ATOM 3079 O O . SER B 1 172 ? 12.508 0.956 -13.773 1 97.69 172 SER B O 1
ATOM 3081 N N . ASP B 1 173 ? 10.461 0.235 -13.094 1 98 173 ASP B N 1
ATOM 3082 C CA . ASP B 1 173 ? 10.523 -1.052 -13.781 1 98 173 ASP B CA 1
ATOM 3083 C C . ASP B 1 173 ? 10.352 -0.878 -15.289 1 98 173 ASP B C 1
ATOM 3085 O O . ASP B 1 173 ? 9.25 -0.59 -15.766 1 98 173 ASP B O 1
ATOM 3089 N N . PRO B 1 174 ? 11.375 -1.054 -16.078 1 97 174 PRO B N 1
ATOM 3090 C CA . PRO B 1 174 ? 11.258 -0.847 -17.516 1 97 174 PRO B CA 1
ATOM 3091 C C . PRO B 1 174 ? 10.531 -1.991 -18.219 1 97 174 PRO B C 1
ATOM 3093 O O . PRO B 1 174 ? 10.18 -1.875 -19.406 1 97 174 PRO B O 1
ATOM 3096 N N . LEU B 1 175 ? 10.25 -3.092 -17.5 1 96.5 175 LEU B N 1
ATOM 3097 C CA . LEU B 1 175 ? 9.641 -4.266 -18.109 1 96.5 175 LEU B CA 1
ATOM 3098 C C . LEU B 1 175 ? 8.117 -4.219 -17.984 1 96.5 175 LEU B C 1
ATOM 3100 O O . LEU B 1 175 ? 7.418 -5.047 -18.562 1 96.5 175 LEU B O 1
ATOM 3104 N N . VAL B 1 176 ? 7.625 -3.332 -17.219 1 97.19 176 VAL B N 1
ATOM 3105 C CA . VAL B 1 176 ? 6.191 -3.08 -17.125 1 97.19 176 VAL B CA 1
ATOM 3106 C C . VAL B 1 176 ? 5.855 -1.73 -17.75 1 97.19 176 VAL B C 1
ATOM 3108 O O . VAL B 1 176 ? 6.02 -0.685 -17.125 1 97.19 176 VAL B O 1
ATOM 3111 N N . PRO B 1 177 ? 5.445 -1.782 -19 1 96.31 177 PRO B N 1
ATOM 3112 C CA . PRO B 1 177 ? 5.102 -0.5 -19.625 1 96.31 177 PRO B CA 1
ATOM 3113 C C . PRO B 1 177 ? 4.172 0.344 -18.75 1 96.31 177 PRO B C 1
ATOM 3115 O O . PRO B 1 177 ? 3.156 -0.156 -18.266 1 96.31 177 PRO B O 1
ATOM 3118 N N . ARG B 1 178 ? 4.5 1.539 -18.594 1 95.62 178 ARG B N 1
ATOM 3119 C CA . ARG B 1 178 ? 3.814 2.414 -17.641 1 95.62 178 ARG B CA 1
ATOM 3120 C C . ARG B 1 178 ? 2.354 2.611 -18.047 1 95.62 178 ARG B C 1
ATOM 3122 O O . ARG B 1 178 ? 1.494 2.807 -17.172 1 95.62 178 ARG B O 1
ATOM 3129 N N . GLU B 1 179 ? 2.062 2.51 -19.312 1 95.5 179 GLU B N 1
ATOM 3130 C CA . GLU B 1 179 ? 0.696 2.678 -19.797 1 95.5 179 GLU B CA 1
ATOM 3131 C C . GLU B 1 179 ? -0.207 1.553 -19.312 1 95.5 179 GLU B C 1
ATOM 3133 O O . GLU B 1 179 ? -1.434 1.668 -19.344 1 95.5 179 GLU B O 1
ATOM 3138 N N . GLN B 1 180 ? 0.375 0.441 -18.875 1 97.44 180 GLN B N 1
ATOM 3139 C CA . GLN B 1 180 ? -0.414 -0.685 -18.391 1 97.44 180 GLN B CA 1
ATOM 3140 C C . GLN B 1 180 ? -1.074 -0.354 -17.062 1 97.44 180 GLN B C 1
ATOM 3142 O O . GLN B 1 180 ? -2.084 -0.96 -16.688 1 97.44 180 GLN B O 1
ATOM 3147 N N . LEU B 1 181 ? -0.479 0.602 -16.312 1 97.44 181 LEU B N 1
ATOM 3148 C CA . LEU B 1 181 ? -0.991 0.901 -14.977 1 97.44 181 LEU B CA 1
ATOM 3149 C C . LEU B 1 181 ? -2.375 1.537 -15.055 1 97.44 181 LEU B C 1
ATOM 3151 O O . LEU B 1 181 ? -3.334 1.021 -14.484 1 97.44 181 LEU B O 1
ATOM 3155 N N . PRO B 1 182 ? -2.549 2.625 -15.852 1 96.44 182 PRO B N 1
ATOM 3156 C CA . PRO B 1 182 ? -3.904 3.17 -15.961 1 96.44 182 PRO B CA 1
ATOM 3157 C C . PRO B 1 182 ? -4.867 2.221 -16.672 1 96.44 182 PRO B C 1
ATOM 3159 O O . PRO B 1 182 ? -6.066 2.211 -16.359 1 96.44 182 PRO B O 1
ATOM 3162 N N . ALA B 1 183 ? -4.406 1.406 -17.609 1 97.31 183 ALA B N 1
ATOM 3163 C CA . ALA B 1 183 ? -5.258 0.422 -18.266 1 97.31 183 ALA B CA 1
ATOM 3164 C C . ALA B 1 183 ? -5.773 -0.617 -17.281 1 97.31 183 ALA B C 1
ATOM 3166 O O . ALA B 1 183 ? -6.949 -0.978 -17.297 1 97.31 183 ALA B O 1
ATOM 3167 N N . PHE B 1 184 ? -4.855 -1.062 -16.469 1 98.31 184 PHE B N 1
ATOM 3168 C CA . PHE B 1 184 ? -5.227 -1.986 -15.398 1 98.31 184 PHE B CA 1
ATOM 3169 C C . PHE B 1 184 ? -6.262 -1.356 -14.477 1 98.31 184 PHE B C 1
ATOM 3171 O O . PHE B 1 184 ? -7.262 -1.99 -14.125 1 98.31 184 PHE B O 1
ATOM 3178 N N . ALA B 1 185 ? -6.016 -0.123 -14.047 1 97.88 185 ALA B N 1
ATOM 3179 C CA . ALA B 1 185 ? -6.93 0.589 -13.156 1 97.88 185 ALA B CA 1
ATOM 3180 C C . ALA B 1 185 ? -8.328 0.688 -13.766 1 97.88 185 ALA B C 1
ATOM 3182 O O . ALA B 1 185 ? -9.32 0.421 -13.094 1 97.88 185 ALA B O 1
ATOM 3183 N N . ARG B 1 186 ? -8.391 1.058 -15.008 1 97.38 186 ARG B N 1
ATOM 3184 C CA . ARG B 1 186 ? -9.672 1.172 -15.695 1 97.38 186 ARG B CA 1
ATOM 3185 C C . ARG B 1 186 ? -10.375 -0.178 -15.766 1 97.38 186 ARG B C 1
ATOM 3187 O O . ARG B 1 186 ? -11.57 -0.276 -15.469 1 97.38 186 ARG B O 1
ATOM 3194 N N . GLU B 1 187 ? -9.641 -1.198 -16.141 1 98.5 187 GLU B N 1
ATOM 3195 C CA . GLU B 1 187 ? -10.172 -2.555 -16.234 1 98.5 187 GLU B CA 1
ATOM 3196 C C . GLU B 1 187 ? -10.828 -2.986 -14.922 1 98.5 187 GLU B C 1
ATOM 3198 O O . GLU B 1 187 ? -11.977 -3.422 -14.914 1 98.5 187 GLU B O 1
ATOM 3203 N N . MET B 1 188 ? -10.086 -2.846 -13.828 1 98.75 188 MET B N 1
ATOM 3204 C CA . MET B 1 188 ? -10.547 -3.303 -12.523 1 98.75 188 MET B CA 1
ATOM 3205 C C . MET B 1 188 ? -11.719 -2.455 -12.031 1 98.75 188 MET B C 1
ATOM 3207 O O . MET B 1 188 ? -12.672 -2.977 -11.445 1 98.75 188 MET B O 1
ATOM 3211 N N . THR B 1 189 ? -11.617 -1.152 -12.297 1 97.88 189 THR B N 1
ATOM 3212 C CA . THR B 1 189 ? -12.664 -0.236 -11.867 1 97.88 189 THR B CA 1
ATOM 3213 C C . THR B 1 189 ? -13.977 -0.527 -12.594 1 97.88 189 THR B C 1
ATOM 3215 O O . THR B 1 189 ? -15.031 -0.622 -11.969 1 97.88 189 THR B O 1
ATOM 3218 N N . ASP B 1 190 ? -13.914 -0.698 -13.891 1 97.5 190 ASP B N 1
ATOM 3219 C CA . ASP B 1 190 ? -15.102 -0.953 -14.703 1 97.5 190 ASP B CA 1
ATOM 3220 C C . ASP B 1 190 ? -15.797 -2.242 -14.266 1 97.5 190 ASP B C 1
ATOM 3222 O O . ASP B 1 190 ? -17.016 -2.346 -14.336 1 97.5 190 ASP B O 1
ATOM 3226 N N . ALA B 1 191 ? -15.023 -3.182 -13.805 1 98.5 191 ALA B N 1
ATOM 3227 C CA . ALA B 1 191 ? -15.57 -4.48 -13.422 1 98.5 191 ALA B CA 1
ATOM 3228 C C . ALA B 1 191 ? -16.016 -4.48 -11.961 1 98.5 191 ALA B C 1
ATOM 3230 O O . ALA B 1 191 ? -16.578 -5.465 -11.469 1 98.5 191 ALA B O 1
ATOM 3231 N N . GLY B 1 192 ? -15.734 -3.373 -11.203 1 97.88 192 GLY B N 1
ATOM 3232 C CA . GLY B 1 192 ? -16.125 -3.271 -9.805 1 97.88 192 GLY B CA 1
ATOM 3233 C C . GLY B 1 192 ? -15.281 -4.133 -8.883 1 97.88 192 GLY B C 1
ATOM 3234 O O . GLY B 1 192 ? -15.742 -4.547 -7.816 1 97.88 192 GLY B O 1
ATOM 3235 N N . VAL B 1 193 ? -14.055 -4.434 -9.266 1 98.69 193 VAL B N 1
ATOM 3236 C CA . VAL B 1 193 ? -13.156 -5.289 -8.5 1 98.69 193 VAL B CA 1
ATOM 3237 C C . VAL B 1 193 ? -12.609 -4.52 -7.297 1 98.69 193 VAL B C 1
ATOM 3239 O O . VAL B 1 193 ? -12.367 -3.314 -7.379 1 98.69 193 VAL B O 1
ATOM 3242 N N . ASP B 1 194 ? -12.445 -5.18 -6.141 1 98.81 194 ASP B N 1
ATOM 3243 C CA . ASP B 1 194 ? -11.641 -4.691 -5.023 1 98.81 194 ASP B CA 1
ATOM 3244 C C . ASP B 1 194 ? -10.148 -4.758 -5.344 1 98.81 194 ASP B C 1
ATOM 3246 O O . ASP B 1 194 ? -9.531 -5.816 -5.211 1 98.81 194 ASP B O 1
ATOM 3250 N N . TRP B 1 195 ? -9.602 -3.629 -5.805 1 98.88 195 TRP B N 1
ATOM 3251 C CA . TRP B 1 195 ? -8.219 -3.666 -6.262 1 98.88 195 TRP B CA 1
ATOM 3252 C C . TRP B 1 195 ? -7.398 -2.557 -5.605 1 98.88 195 TRP B C 1
ATOM 3254 O O . TRP B 1 195 ? -7.953 -1.55 -5.156 1 98.88 195 TRP B O 1
ATOM 3264 N N . GLN B 1 196 ? -6.109 -2.793 -5.457 1 98.88 196 GLN B N 1
ATOM 3265 C CA . GLN B 1 196 ? -5.07 -1.855 -5.047 1 98.88 196 GLN B CA 1
ATOM 3266 C C . GLN B 1 196 ? -3.869 -1.926 -5.984 1 98.88 196 GLN B C 1
ATOM 3268 O O . GLN B 1 196 ? -3.484 -3.01 -6.43 1 98.88 196 GLN B O 1
ATOM 3273 N N . LEU B 1 197 ? -3.33 -0.825 -6.258 1 98.88 197 LEU B N 1
ATOM 3274 C CA . LEU B 1 197 ? -2.074 -0.714 -6.992 1 98.88 197 LEU B CA 1
ATOM 3275 C C . LEU B 1 197 ? -1.081 0.165 -6.238 1 98.88 197 LEU B C 1
ATOM 3277 O O . LEU B 1 197 ? -1.365 1.333 -5.961 1 98.88 197 LEU B O 1
ATOM 3281 N N . THR B 1 198 ? 0.01 -0.375 -5.844 1 98.88 198 THR B N 1
ATOM 3282 C CA . THR B 1 198 ? 1.08 0.362 -5.18 1 98.88 198 THR B CA 1
ATOM 3283 C C . THR B 1 198 ? 2.307 0.463 -6.082 1 98.88 198 THR B C 1
ATOM 3285 O O . THR B 1 198 ? 2.811 -0.551 -6.57 1 98.88 198 THR B O 1
ATOM 3288 N N . SER B 1 199 ? 2.773 1.619 -6.281 1 98.81 199 SER B N 1
ATOM 3289 C CA . SER B 1 199 ? 4.055 1.853 -6.941 1 98.81 199 SER B CA 1
ATOM 3290 C C . SER B 1 199 ? 5.117 2.295 -5.945 1 98.81 199 SER B C 1
ATOM 3292 O O . SER B 1 199 ? 4.855 3.131 -5.078 1 98.81 199 SER B O 1
ATOM 3294 N N . TYR B 1 200 ? 6.293 1.693 -6.023 1 98.81 200 TYR B N 1
ATOM 3295 C CA . TYR B 1 200 ? 7.414 1.989 -5.141 1 98.81 200 TYR B CA 1
ATOM 3296 C C . TYR B 1 200 ? 8.508 2.752 -5.879 1 98.81 200 TYR B C 1
ATOM 3298 O O . TYR B 1 200 ? 9.078 2.246 -6.848 1 98.81 200 TYR B O 1
ATOM 3306 N N . GLY B 1 201 ? 8.867 3.904 -5.395 1 98.44 201 GLY B N 1
ATOM 3307 C CA . GLY B 1 201 ? 9.922 4.707 -5.98 1 98.44 201 GLY B CA 1
ATOM 3308 C C . GLY B 1 201 ? 11.289 4.043 -5.906 1 98.44 201 GLY B C 1
ATOM 3309 O O . GLY B 1 201 ? 11.625 3.424 -4.895 1 98.44 201 GLY B O 1
ATOM 3310 N N . GLY B 1 202 ? 12.039 4.141 -7.008 1 96.75 202 GLY B N 1
ATOM 3311 C CA . GLY B 1 202 ? 13.406 3.652 -7.051 1 96.75 202 GLY B CA 1
ATOM 3312 C C . GLY B 1 202 ? 13.508 2.172 -7.371 1 96.75 202 GLY B C 1
ATOM 3313 O O . GLY B 1 202 ? 14.586 1.672 -7.695 1 96.75 202 GLY B O 1
ATOM 3314 N N . ALA B 1 203 ? 12.445 1.463 -7.289 1 98 203 ALA B N 1
ATOM 3315 C CA . ALA B 1 203 ? 12.461 0.02 -7.516 1 98 203 ALA B CA 1
ATOM 3316 C C . ALA B 1 203 ? 12.312 -0.304 -9 1 98 203 ALA B C 1
ATOM 3318 O O . ALA B 1 203 ? 11.477 0.291 -9.688 1 98 203 ALA B O 1
ATOM 3319 N N . VAL B 1 204 ? 13.164 -1.181 -9.477 1 97.62 204 VAL B N 1
ATOM 3320 C CA . VAL B 1 204 ? 13.086 -1.692 -10.836 1 97.62 204 VAL B CA 1
ATOM 3321 C C . VAL B 1 204 ? 12.508 -3.104 -10.828 1 97.62 204 VAL B C 1
ATOM 3323 O O . VAL B 1 204 ? 11.906 -3.529 -9.836 1 97.62 204 VAL B O 1
ATOM 3326 N N . HIS B 1 205 ? 12.539 -3.809 -11.945 1 97.88 205 HIS B N 1
ATOM 3327 C CA . HIS B 1 205 ? 11.992 -5.156 -12.047 1 97.88 205 HIS B CA 1
ATOM 3328 C C . HIS B 1 205 ? 12.695 -6.109 -11.094 1 97.88 205 HIS B C 1
ATOM 3330 O O . HIS B 1 205 ? 13.867 -5.902 -10.75 1 97.88 205 HIS B O 1
ATOM 3336 N N . SER B 1 206 ? 12.039 -7.172 -10.586 1 97.69 206 SER B N 1
ATOM 3337 C CA . SER B 1 206 ? 12.586 -8.227 -9.742 1 97.69 206 SER B CA 1
ATOM 3338 C C . SER B 1 206 ? 13.117 -7.656 -8.43 1 97.69 206 SER B C 1
ATOM 3340 O O . SER B 1 206 ? 14.125 -8.141 -7.902 1 97.69 206 SER B O 1
ATOM 3342 N N . PHE B 1 207 ? 12.492 -6.578 -7.934 1 98.25 207 PHE B N 1
ATOM 3343 C CA . PHE B 1 207 ? 12.945 -5.961 -6.691 1 98.25 207 PHE B CA 1
ATOM 3344 C C . PHE B 1 207 ? 12.797 -6.922 -5.523 1 98.25 207 PHE B C 1
ATOM 3346 O O . PHE B 1 207 ? 13.328 -6.676 -4.438 1 98.25 207 PHE B O 1
ATOM 3353 N N . THR B 1 208 ? 12.164 -8.086 -5.711 1 97.69 208 THR B N 1
ATOM 3354 C CA . THR B 1 208 ? 11.969 -9.078 -4.664 1 97.69 208 THR B CA 1
ATOM 3355 C C . THR B 1 208 ? 13.031 -10.172 -4.746 1 97.69 208 THR B C 1
ATOM 3357 O O . THR B 1 208 ? 13.102 -11.047 -3.877 1 97.69 208 THR B O 1
ATOM 3360 N N . ASP B 1 209 ? 13.82 -10.25 -5.793 1 96.06 209 ASP B N 1
ATOM 3361 C CA . ASP B 1 209 ? 14.789 -11.32 -6.023 1 96.06 209 ASP B CA 1
ATOM 3362 C C . ASP B 1 209 ? 16.172 -10.914 -5.543 1 96.06 209 ASP B C 1
ATOM 3364 O O . ASP B 1 209 ? 16.859 -10.133 -6.203 1 96.06 209 ASP B O 1
ATOM 3368 N N . PRO B 1 210 ? 16.734 -11.477 -4.48 1 94.75 210 PRO B N 1
ATOM 3369 C CA . PRO B 1 210 ? 18.031 -11.078 -3.943 1 94.75 210 PRO B CA 1
ATOM 3370 C C . PRO B 1 210 ? 19.172 -11.336 -4.918 1 94.75 210 PRO B C 1
ATOM 3372 O O . PRO B 1 210 ? 20.281 -10.82 -4.738 1 94.75 210 PRO B O 1
ATOM 3375 N N . ASN B 1 211 ? 18.891 -12.094 -5.961 1 91.75 211 ASN B N 1
ATOM 3376 C CA . ASN B 1 211 ? 19.953 -12.438 -6.91 1 91.75 211 ASN B CA 1
ATOM 3377 C C . ASN B 1 211 ? 19.906 -11.539 -8.141 1 91.75 211 ASN B C 1
ATOM 3379 O O . ASN B 1 211 ? 20.781 -11.625 -9.016 1 91.75 211 ASN B O 1
ATOM 3383 N N . ALA B 1 212 ? 18.906 -10.758 -8.211 1 93.31 212 ALA B N 1
ATOM 3384 C CA . ALA B 1 212 ? 18.797 -9.836 -9.336 1 93.31 212 ALA B CA 1
ATOM 3385 C C . ALA B 1 212 ? 19.766 -8.672 -9.188 1 93.31 212 ALA B C 1
ATOM 3387 O O . ALA B 1 212 ? 19.688 -7.902 -8.227 1 93.31 212 ALA B O 1
ATOM 3388 N N . LYS B 1 213 ? 20.797 -8.5 -10.133 1 92.75 213 LYS B N 1
ATOM 3389 C CA . LYS B 1 213 ? 21.844 -7.496 -10 1 92.75 213 LYS B CA 1
ATOM 3390 C C . LYS B 1 213 ? 22.125 -6.824 -11.344 1 92.75 213 LYS B C 1
ATOM 3392 O O . LYS B 1 213 ? 23.297 -6.562 -11.672 1 92.75 213 LYS B O 1
ATOM 3397 N N . LEU B 1 214 ? 21.109 -6.727 -12.125 1 92.25 214 LEU B N 1
ATOM 3398 C CA . LEU B 1 214 ? 21.234 -5.965 -13.359 1 92.25 214 LEU B CA 1
ATOM 3399 C C . LEU B 1 214 ? 20.75 -4.535 -13.172 1 92.25 214 LEU B C 1
ATOM 3401 O O . LEU B 1 214 ? 19.547 -4.27 -13.266 1 92.25 214 LEU B O 1
ATOM 3405 N N . PRO B 1 215 ? 21.625 -3.66 -12.938 1 89.75 215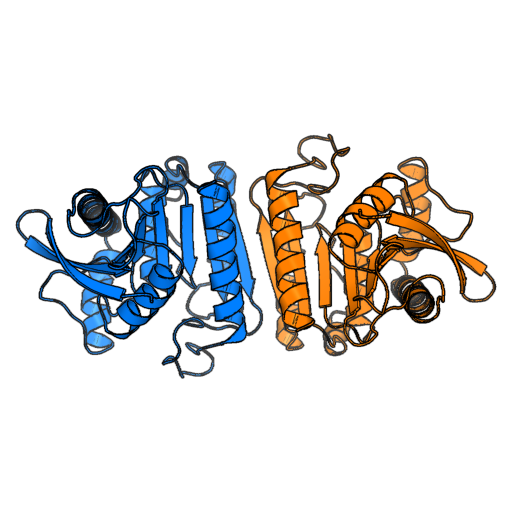 PRO B N 1
ATOM 3406 C CA . PRO B 1 215 ? 21.25 -2.289 -12.578 1 89.75 215 PRO B CA 1
ATOM 3407 C C . PRO B 1 215 ? 20.328 -1.645 -13.609 1 89.75 215 PRO B C 1
ATOM 3409 O O . PRO B 1 215 ? 20.5 -1.839 -14.812 1 89.75 215 PRO B O 1
ATOM 3412 N N . GLY B 1 216 ? 19.344 -0.938 -13.109 1 91.06 216 GLY B N 1
ATOM 3413 C CA . GLY B 1 216 ? 18.422 -0.162 -13.938 1 91.06 216 GLY B CA 1
ATOM 3414 C C . GLY B 1 216 ? 17.359 -1.008 -14.602 1 91.06 216 GLY B C 1
ATOM 3415 O O . GLY B 1 216 ? 16.422 -0.474 -15.211 1 91.06 216 GLY B O 1
ATOM 3416 N N . LYS B 1 217 ? 17.453 -2.283 -14.516 1 93.56 217 LYS B N 1
ATOM 3417 C CA . LYS B 1 217 ? 16.5 -3.164 -15.188 1 93.56 217 LYS B CA 1
ATOM 3418 C C . LYS B 1 217 ? 15.891 -4.168 -14.211 1 93.56 217 LYS B C 1
ATOM 3420 O O . LYS B 1 217 ? 14.695 -4.125 -13.938 1 93.56 217 LYS B O 1
ATOM 3425 N N . MET B 1 218 ? 16.75 -5.004 -13.672 1 94.75 218 MET B N 1
ATOM 3426 C CA . MET B 1 218 ? 16.406 -5.996 -12.656 1 94.75 218 MET B CA 1
ATOM 3427 C C . MET B 1 218 ? 17.359 -5.926 -11.469 1 94.75 218 MET B C 1
ATOM 3429 O O . MET B 1 218 ? 18.547 -6.227 -11.609 1 94.75 218 MET B O 1
ATOM 3433 N N . HIS B 1 219 ? 16.859 -5.5 -10.359 1 96.19 219 HIS B N 1
ATOM 3434 C CA . HIS B 1 219 ? 17.734 -5.312 -9.211 1 96.19 219 HIS B CA 1
ATOM 3435 C C . HIS B 1 219 ? 16.953 -5.426 -7.898 1 96.19 219 HIS B C 1
ATOM 3437 O O . HIS B 1 219 ? 15.906 -4.805 -7.738 1 96.19 219 HIS B O 1
ATOM 3443 N N . TYR B 1 220 ? 17.547 -6.273 -7.016 1 97.19 220 TYR B N 1
ATOM 3444 C CA . TYR B 1 220 ? 16.953 -6.453 -5.695 1 97.19 220 TYR B CA 1
ATOM 3445 C C . TYR B 1 220 ? 16.906 -5.133 -4.934 1 97.19 220 TYR B C 1
ATOM 3447 O O . TYR B 1 220 ? 17.859 -4.344 -4.988 1 97.19 220 TYR B O 1
ATOM 3455 N N . ASP B 1 221 ? 15.859 -4.812 -4.301 1 97.94 221 ASP B N 1
ATOM 3456 C CA . ASP B 1 221 ? 15.695 -3.709 -3.363 1 97.94 221 ASP B CA 1
ATOM 3457 C C . ASP B 1 221 ? 15.086 -4.191 -2.049 1 97.94 221 ASP B C 1
ATOM 3459 O O . ASP B 1 221 ? 13.875 -4.41 -1.961 1 97.94 221 ASP B O 1
ATOM 3463 N N . ALA B 1 222 ? 15.93 -4.383 -1.042 1 97.75 222 ALA B N 1
ATOM 3464 C CA . ALA B 1 222 ? 15.523 -5.012 0.214 1 97.75 222 ALA B CA 1
ATOM 3465 C C . ALA B 1 222 ? 14.375 -4.254 0.862 1 97.75 222 ALA B C 1
ATOM 3467 O O . ALA B 1 222 ? 13.43 -4.863 1.369 1 97.75 222 ALA B O 1
ATOM 3468 N N . ARG B 1 223 ? 14.414 -2.951 0.9 1 98 223 ARG B N 1
ATOM 3469 C CA . ARG B 1 223 ? 13.367 -2.131 1.5 1 98 223 ARG B CA 1
ATOM 3470 C C . ARG B 1 223 ? 12.039 -2.336 0.788 1 98 223 ARG B C 1
ATOM 3472 O O . ARG B 1 223 ? 11.016 -2.607 1.43 1 98 223 ARG B O 1
ATOM 3479 N N . THR B 1 224 ? 12.047 -2.207 -0.517 1 98.56 224 THR B N 1
ATOM 3480 C CA . THR B 1 224 ? 10.828 -2.375 -1.299 1 98.56 224 THR B CA 1
ATOM 3481 C C . THR B 1 224 ? 10.273 -3.791 -1.146 1 98.56 224 THR B C 1
ATOM 3483 O O . THR B 1 224 ? 9.062 -3.982 -1.021 1 98.56 224 THR B O 1
ATOM 3486 N N . SER B 1 225 ? 11.172 -4.777 -1.21 1 98.5 225 SER B N 1
ATOM 3487 C CA . SER B 1 225 ? 10.742 -6.16 -1.027 1 98.5 225 SER B CA 1
ATOM 3488 C C . SER B 1 225 ? 10.008 -6.344 0.296 1 98.5 225 SER B C 1
ATOM 3490 O O . SER B 1 225 ? 8.914 -6.91 0.33 1 98.5 225 SER B O 1
ATOM 3492 N N . ARG B 1 226 ? 10.594 -5.863 1.358 1 98.31 226 ARG B N 1
ATOM 3493 C CA . ARG B 1 226 ? 9.969 -5.965 2.674 1 98.31 226 ARG B CA 1
ATOM 3494 C C . ARG B 1 226 ? 8.602 -5.293 2.682 1 98.31 226 ARG B C 1
ATOM 3496 O O . ARG B 1 226 ? 7.629 -5.859 3.186 1 98.31 226 ARG B O 1
ATOM 3503 N N . ARG B 1 227 ? 8.484 -4.066 2.16 1 98.88 227 ARG B N 1
ATOM 3504 C CA . ARG B 1 227 ? 7.238 -3.312 2.117 1 98.88 227 ARG B CA 1
ATOM 3505 C C . ARG B 1 227 ? 6.184 -4.051 1.301 1 98.88 227 ARG B C 1
ATOM 3507 O O . ARG B 1 227 ? 5.016 -4.102 1.69 1 98.88 227 ARG B O 1
ATOM 3514 N N . ALA B 1 228 ? 6.621 -4.609 0.173 1 98.88 228 ALA B N 1
ATOM 3515 C CA . ALA B 1 228 ? 5.699 -5.305 -0.719 1 98.88 228 ALA B CA 1
ATOM 3516 C C . ALA B 1 228 ? 5.148 -6.566 -0.059 1 98.88 228 ALA B C 1
ATOM 3518 O O . ALA B 1 228 ? 3.943 -6.828 -0.114 1 98.88 228 ALA B O 1
ATOM 3519 N N . PHE B 1 229 ? 5.992 -7.348 0.598 1 98.75 229 PHE B N 1
ATOM 3520 C CA . PHE B 1 229 ? 5.52 -8.547 1.279 1 98.75 229 PHE B CA 1
ATOM 3521 C C . PHE B 1 229 ? 4.633 -8.18 2.463 1 98.75 229 PHE B C 1
ATOM 3523 O O . PHE B 1 229 ? 3.67 -8.883 2.766 1 98.75 229 PHE B O 1
ATOM 3530 N N . GLN B 1 230 ? 4.969 -7.082 3.127 1 98.75 230 GLN B N 1
ATOM 3531 C CA . GLN B 1 230 ? 4.102 -6.613 4.203 1 98.75 230 GLN B CA 1
ATOM 3532 C C . GLN B 1 230 ? 2.711 -6.273 3.676 1 98.75 230 GLN B C 1
ATOM 3534 O O . GLN B 1 230 ? 1.705 -6.582 4.32 1 98.75 230 GLN B O 1
ATOM 3539 N N . ALA B 1 231 ? 2.656 -5.641 2.543 1 98.88 231 ALA B N 1
ATOM 3540 C CA . ALA B 1 231 ? 1.371 -5.312 1.932 1 98.88 231 ALA B CA 1
ATOM 3541 C C . ALA B 1 231 ? 0.564 -6.574 1.636 1 98.88 231 ALA B C 1
ATOM 3543 O O . ALA B 1 231 ? -0.645 -6.613 1.877 1 98.88 231 ALA B O 1
ATOM 3544 N N . MET B 1 232 ? 1.223 -7.559 1.099 1 98.88 232 MET B N 1
ATOM 3545 C CA . MET B 1 232 ? 0.542 -8.828 0.863 1 98.88 232 MET B CA 1
ATOM 3546 C C . MET B 1 232 ? 0.043 -9.43 2.174 1 98.88 232 MET B C 1
ATOM 3548 O O . MET B 1 232 ? -1.106 -9.867 2.264 1 98.88 232 MET B O 1
ATOM 3552 N N . ASP B 1 233 ? 0.927 -9.477 3.184 1 98.75 233 ASP B N 1
ATOM 3553 C CA . ASP B 1 233 ? 0.557 -10.062 4.469 1 98.75 233 ASP B CA 1
ATOM 3554 C C . ASP B 1 233 ? -0.635 -9.328 5.082 1 98.75 233 ASP B C 1
ATOM 3556 O O . ASP B 1 233 ? -1.535 -9.961 5.645 1 98.75 233 ASP B O 1
ATOM 3560 N N . ASP B 1 234 ? -0.645 -8.023 4.977 1 98.75 234 ASP B N 1
ATOM 3561 C CA . ASP B 1 234 ? -1.757 -7.234 5.496 1 98.75 234 ASP B CA 1
ATOM 3562 C C . ASP B 1 234 ? -3.059 -7.582 4.781 1 98.75 234 ASP B C 1
ATOM 3564 O O . ASP B 1 234 ? -4.102 -7.738 5.418 1 98.75 234 ASP B O 1
ATOM 3568 N N . LEU B 1 235 ? -2.996 -7.66 3.465 1 98.88 235 LEU B N 1
ATOM 3569 C CA . LEU B 1 235 ? -4.195 -8 2.707 1 98.88 235 LEU B CA 1
ATOM 3570 C C . LEU B 1 235 ? -4.695 -9.398 3.082 1 98.88 235 LEU B C 1
ATOM 3572 O O . LEU B 1 235 ? -5.895 -9.594 3.285 1 98.88 235 LEU B O 1
ATOM 3576 N N . LEU B 1 236 ? -3.779 -10.367 3.162 1 98.88 236 LEU B N 1
ATOM 3577 C CA . LEU B 1 236 ? -4.164 -11.734 3.49 1 98.88 236 LEU B CA 1
ATOM 3578 C C . LEU B 1 236 ? -4.785 -11.805 4.879 1 98.88 236 LEU B C 1
ATOM 3580 O O . LEU B 1 236 ? -5.793 -12.492 5.082 1 98.88 236 LEU B O 1
ATOM 3584 N N . ALA B 1 237 ? -4.184 -11.102 5.832 1 98.62 237 ALA B N 1
ATOM 3585 C CA . ALA B 1 237 ? -4.75 -11.07 7.18 1 98.62 237 ALA B CA 1
ATOM 3586 C C . ALA B 1 237 ? -6.176 -10.531 7.164 1 98.62 237 ALA B C 1
ATOM 3588 O O . ALA B 1 237 ? -7.043 -11.031 7.879 1 98.62 237 ALA B O 1
ATOM 3589 N N . GLU B 1 238 ? -6.375 -9.555 6.387 1 98.62 238 GLU B N 1
ATOM 3590 C CA . GLU B 1 238 ? -7.691 -8.938 6.281 1 98.62 238 GLU B CA 1
ATOM 3591 C C . GLU B 1 238 ? -8.703 -9.891 5.656 1 98.62 238 GLU B C 1
ATOM 3593 O O . GLU B 1 238 ? -9.766 -10.148 6.234 1 98.62 238 GLU B O 1
ATOM 3598 N N . VAL B 1 239 ? -8.367 -10.484 4.512 1 98.56 239 VAL B N 1
ATOM 3599 C CA . VAL B 1 239 ? -9.367 -11.203 3.725 1 98.56 239 VAL B CA 1
ATOM 3600 C C . VAL B 1 239 ? -9.578 -12.602 4.305 1 98.56 239 VAL B C 1
ATOM 3602 O O . VAL B 1 239 ? -10.57 -13.266 4.004 1 98.56 239 VAL B O 1
ATOM 3605 N N . PHE B 1 240 ? -8.648 -13.078 5.113 1 98.38 240 PHE B N 1
ATOM 3606 C CA . PHE B 1 240 ? -8.773 -14.391 5.742 1 98.38 240 PHE B CA 1
ATOM 3607 C C . PHE B 1 240 ? -9.445 -14.273 7.105 1 98.38 240 PHE B C 1
ATOM 3609 O O . PHE B 1 240 ? -9.656 -15.281 7.785 1 98.38 240 PHE B O 1
ATOM 3616 N N . ALA B 1 241 ? -9.75 -13.086 7.613 1 95.31 241 ALA B N 1
ATOM 3617 C CA . ALA B 1 241 ? -10.375 -12.906 8.922 1 95.31 241 ALA B CA 1
ATOM 3618 C C . ALA B 1 241 ? -11.82 -13.391 8.906 1 95.31 241 ALA B C 1
ATOM 3620 O O . ALA B 1 241 ? -12.492 -13.336 7.875 1 95.31 241 ALA B O 1
#